Protein AF-A0A2R6GM49-F1 (afdb_monomer)

Solvent-accessible surface area (backbone atoms only — not comparable to full-atom values): 25752 Å² total; per-residue (Å²): 109,67,67,56,38,36,73,76,70,70,43,70,70,51,76,47,68,49,97,86,66,52,73,46,76,41,69,90,46,72,70,58,52,54,47,41,52,72,75,34,47,39,62,71,46,57,70,54,65,22,32,67,38,66,69,48,77,63,42,56,59,68,55,36,35,54,50,44,26,57,46,38,76,73,40,37,47,77,53,99,88,44,41,32,40,58,40,55,7,67,60,29,45,52,41,49,44,53,48,34,46,67,67,70,22,47,60,46,80,45,76,40,82,87,79,60,30,29,39,33,31,50,34,70,97,19,34,56,62,38,40,76,61,32,51,49,87,86,42,94,57,33,67,61,44,50,55,46,27,58,54,43,69,75,46,87,63,89,81,47,34,41,57,45,64,53,50,53,47,53,54,48,49,35,52,62,66,28,41,79,84,70,73,79,52,48,60,29,63,75,73,65,37,55,40,42,41,69,62,51,50,58,51,49,51,56,50,49,55,51,50,54,54,35,59,59,46,48,78,74,36,89,42,52,55,49,40,34,57,51,44,44,45,51,50,52,60,51,19,77,64,36,90,96,50,40,42,64,55,49,50,39,40,64,72,67,39,78,56,71,67,62,41,50,52,51,23,54,50,50,52,50,46,51,51,53,43,50,56,53,41,52,60,51,50,53,59,52,54,65,47,62,82,52,89,68,78,81,84,86,79,88,83,84,81,77,85,59,73,97,80,48,64,99,70,83,91,68,51,65,42,80,95,70,68,40,38,47,54,99,93,39,79,48,70,64,58,47,78,46,80,57,95,91,44,77,46,78,39,69,53,87,60,89,83,86,84,86,82,69,37,76,80,77,56,82,60,93,91,55,64,68,63,79,42,35,93,54,60,60,82,60,59,72,69,52,95,76,86,84,85,89,80,88,78,93,43,78,66,64,52,47,52,52,49,49,51,53,50,53,54,50,50,29,51,50,50,49,50,47,43,75,75,34,99,81,52,86,71,52,72,84,77,44,110

Radius of gyration: 36.48 Å; Cα contacts (8 Å, |Δi|>4): 472; chains: 1; bounding box: 83×88×102 Å

Foldseek 3Di:
DQVCCCVPVVWGWDWDADPVRDIDTDTDDPVVVVVCCVQPVLCVDDQARHAGRLCQLQDDLLSLLVVLLVQCLPQWDQDLQWTWGKTLYPRRLVRNQSSCVSLVWHWDWDQDPVVSIIITTTDLVRLVVCLVRHHDPPRPCSVVSVVNNVVSVVDQDPQLFDWLVLLVLLQVLCVLQLHDDDCVSVCCNVVRNTHHLVNSVVSLVVSVVSLVQLVVQLVVQQFLVSLCVSSNHQLQRLQVQQPPGHSVNSVCLVVVDDDPVVRNVSSVSSSVSSVVSSVVSVVSSVVSNVCSPDRDDDDPDDDDDDQDDPNRDPDPPWDQDPPNRFTADPNDTHFQWDFDDDPNDTDIDRNPDQDDDDFAFPVRFDDPVDDPCVRTPDHPVVVVPHPDDDDDGDDDDPVVVVVVVVVVVLLVVLVVLVVCVVPPPPDPRDPVNSD

Sequence (435 aa):
MDRLMASVFGVGSTDTTNEAGTVTKRWVSTKLYRWFERNFPEMMHTARDKRIPARVLGASEEEIRRFLVGAFAGDGGVESEAMSFSTASEGLSRDYADALSKIGVASRIHHDGAEDSWKVYVMGDSTERFVERVVDPADDRYDEAMAFAERSNGTPRHHDVLPTSAAREIRSLRRLLGLRLTGGFRPHLDEGYGVQVETVEEELDTLRERADELEAALRDADDLATVRDAAGWSCRQLAERLDGETTSSVSYAESGGYDAERRANLTDRAHGAVAEALEEFERRADALEARCDLRFYRVREVETIPNAGDDACKWVYDVTVEPTNTFVSQGVVLHNSISISKAGINATLKARCSLLGAANPKYGRFDQYEPIGEQIDLEPALISRFDLIFTVTDEPDEEDDANLAEHIINTNYAGELHTHRENTATSNVTQEEVD

Structure (mmCIF, N/CA/C/O backbone):
data_AF-A0A2R6GM49-F1
#
_entry.id   AF-A0A2R6GM49-F1
#
loop_
_atom_site.group_PDB
_atom_site.id
_atom_site.type_symbol
_atom_site.label_atom_id
_atom_site.label_alt_id
_atom_site.label_comp_id
_atom_site.label_asym_id
_atom_site.label_entity_id
_atom_site.label_seq_id
_atom_site.pdbx_PDB_ins_code
_atom_site.Cartn_x
_atom_site.Cartn_y
_atom_site.Cartn_z
_atom_site.occupancy
_atom_site.B_iso_or_equiv
_atom_site.auth_seq_id
_atom_site.auth_comp_id
_atom_site.auth_asym_id
_atom_site.auth_atom_id
_atom_site.pdbx_PDB_model_num
ATOM 1 N N . MET A 1 1 ? 28.676 -10.191 -21.119 1.00 78.62 1 MET A N 1
ATOM 2 C CA . MET A 1 1 ? 28.362 -9.523 -22.405 1.00 78.62 1 MET A CA 1
ATOM 3 C C . MET A 1 1 ? 28.904 -10.280 -23.626 1.00 78.62 1 MET A C 1
ATOM 5 O O . MET A 1 1 ? 28.114 -10.586 -24.509 1.00 78.62 1 MET A O 1
ATOM 9 N N . ASP A 1 2 ? 30.189 -10.664 -23.674 1.00 83.56 2 ASP A N 1
ATOM 10 C CA . ASP A 1 2 ? 30.797 -11.342 -24.846 1.00 83.56 2 ASP A CA 1
ATOM 11 C C . ASP A 1 2 ? 30.047 -12.597 -25.309 1.00 83.56 2 ASP A C 1
ATOM 13 O O . ASP A 1 2 ? 29.765 -12.754 -26.495 1.00 83.56 2 ASP A O 1
ATOM 17 N N . ARG A 1 3 ? 29.653 -13.461 -24.363 1.00 87.06 3 ARG A N 1
ATOM 18 C CA . ARG A 1 3 ? 28.866 -14.668 -24.654 1.00 87.06 3 ARG A CA 1
ATOM 19 C C . ARG A 1 3 ? 27.551 -14.346 -25.370 1.00 87.06 3 ARG A C 1
ATOM 21 O O . ARG A 1 3 ? 27.211 -15.042 -26.317 1.00 87.06 3 ARG A O 1
ATOM 28 N N . LEU A 1 4 ? 26.851 -13.295 -24.938 1.00 86.56 4 LEU A N 1
ATOM 29 C CA . LEU A 1 4 ? 25.575 -12.865 -25.516 1.00 86.56 4 LEU A CA 1
ATOM 30 C C . LEU A 1 4 ? 25.772 -12.337 -26.940 1.00 86.56 4 LEU A C 1
ATOM 32 O O . LEU A 1 4 ? 25.054 -12.732 -27.854 1.00 86.56 4 LEU A O 1
ATOM 36 N N . MET A 1 5 ? 26.786 -11.497 -27.150 1.00 89.31 5 MET A N 1
ATOM 37 C CA . MET A 1 5 ? 27.080 -10.932 -28.471 1.00 89.31 5 MET A CA 1
ATOM 38 C C . MET A 1 5 ? 27.521 -12.003 -29.474 1.00 89.31 5 MET A C 1
ATOM 40 O O . MET A 1 5 ? 27.086 -11.991 -30.628 1.00 89.31 5 MET A O 1
ATOM 44 N N . ALA A 1 6 ? 28.312 -12.979 -29.023 1.00 89.06 6 ALA A N 1
ATOM 45 C CA . ALA A 1 6 ? 28.713 -14.114 -29.841 1.00 89.06 6 ALA A CA 1
ATOM 46 C C . ALA A 1 6 ? 27.532 -15.048 -30.155 1.00 89.06 6 ALA A C 1
ATOM 48 O O . ALA A 1 6 ? 27.365 -15.437 -31.307 1.00 89.06 6 ALA A O 1
ATOM 49 N N . SER A 1 7 ? 26.690 -15.390 -29.174 1.00 91.38 7 SER A N 1
ATOM 50 C CA . SER A 1 7 ? 25.597 -16.349 -29.384 1.00 91.38 7 SER A CA 1
ATOM 51 C C . SER A 1 7 ? 24.421 -15.775 -30.172 1.00 91.38 7 SER A C 1
ATOM 53 O O . SER A 1 7 ? 23.794 -16.504 -30.932 1.00 91.38 7 SER A O 1
ATOM 55 N N . VAL A 1 8 ? 24.099 -14.491 -29.979 1.00 89.12 8 VAL A N 1
ATOM 56 C CA . VAL A 1 8 ? 22.932 -13.850 -30.611 1.00 89.12 8 VAL A CA 1
ATOM 57 C C . VAL A 1 8 ? 23.296 -13.236 -31.959 1.00 89.12 8 VAL A C 1
ATOM 59 O O . VAL A 1 8 ? 22.557 -13.389 -32.927 1.00 89.12 8 VAL A O 1
ATOM 62 N N . PHE A 1 9 ? 24.438 -12.549 -32.040 1.00 88.38 9 PHE A N 1
ATOM 63 C CA . PHE A 1 9 ? 24.815 -11.784 -33.231 1.00 88.38 9 PHE A CA 1
ATOM 64 C C . PHE A 1 9 ? 26.004 -12.376 -33.992 1.00 88.38 9 PHE A C 1
ATOM 66 O O . PHE A 1 9 ? 26.294 -11.921 -35.100 1.00 88.38 9 PHE A O 1
ATOM 73 N N . GLY A 1 10 ? 26.699 -13.372 -33.433 1.00 90.69 10 GLY A N 1
ATOM 74 C CA . GLY A 1 10 ? 27.890 -13.952 -34.057 1.00 90.69 10 GLY A CA 1
ATOM 75 C C . GLY A 1 10 ? 29.065 -12.975 -34.139 1.00 90.69 10 GLY A C 1
ATOM 76 O O . GLY A 1 10 ? 29.893 -13.106 -35.038 1.00 90.69 10 GLY A O 1
ATOM 77 N N . VAL A 1 11 ? 29.128 -11.968 -33.255 1.00 89.94 11 VAL A N 1
ATOM 78 C CA . VAL A 1 11 ? 30.155 -10.912 -33.296 1.00 89.94 11 VAL A CA 1
ATOM 79 C C . VAL A 1 11 ? 31.014 -10.949 -32.033 1.00 89.94 11 VAL A C 1
ATOM 81 O O . VAL A 1 11 ? 30.496 -10.918 -30.917 1.00 89.94 11 VAL A O 1
ATOM 84 N N . GLY A 1 12 ? 32.336 -10.978 -32.212 1.00 89.50 12 GLY A N 1
ATOM 85 C CA . GLY A 1 12 ? 33.316 -10.822 -31.132 1.00 89.50 12 GLY A CA 1
ATOM 86 C C . GLY A 1 12 ? 33.634 -9.354 -30.836 1.00 89.50 12 GLY A C 1
ATOM 87 O O . GLY A 1 12 ? 33.450 -8.490 -31.697 1.00 89.50 12 GLY A O 1
ATOM 88 N N . SER A 1 13 ? 34.102 -9.069 -29.622 1.00 91.69 13 SER A N 1
ATOM 89 C CA . SER A 1 13 ? 34.559 -7.732 -29.245 1.00 91.69 13 SER A CA 1
ATOM 90 C C . SER A 1 13 ? 36.022 -7.513 -29.633 1.00 91.69 13 SER A C 1
ATOM 92 O O . SER A 1 13 ? 36.815 -8.445 -29.751 1.00 91.69 13 SER A O 1
ATOM 94 N N . THR A 1 14 ? 36.380 -6.251 -29.837 1.00 90.25 14 THR A N 1
ATOM 95 C CA . THR A 1 14 ? 37.752 -5.759 -29.732 1.00 90.25 14 THR A CA 1
ATOM 96 C C . THR A 1 14 ? 37.840 -4.947 -28.452 1.00 90.25 14 THR A C 1
ATOM 98 O O . THR A 1 14 ? 37.096 -3.977 -28.292 1.00 90.25 14 THR A O 1
ATOM 101 N N . ASP A 1 15 ? 38.732 -5.345 -27.555 1.00 91.31 15 ASP A N 1
ATOM 102 C CA . ASP A 1 15 ? 38.849 -4.745 -26.231 1.00 91.31 15 ASP A CA 1
ATOM 103 C C . ASP A 1 15 ? 40.028 -3.765 -26.225 1.00 91.31 15 ASP A C 1
ATOM 105 O O . ASP A 1 15 ? 41.071 -4.006 -26.835 1.00 91.31 15 ASP A O 1
ATOM 109 N N . THR A 1 16 ? 39.861 -2.614 -25.583 1.00 90.38 16 THR A N 1
ATOM 110 C CA . THR A 1 16 ? 40.918 -1.609 -25.424 1.00 90.38 16 THR A CA 1
ATOM 111 C C . THR A 1 16 ? 40.883 -1.084 -24.003 1.00 90.38 16 THR A C 1
ATOM 113 O O . THR A 1 16 ? 39.845 -0.600 -23.561 1.00 90.38 16 THR A O 1
ATOM 116 N N . THR A 1 17 ? 42.005 -1.159 -23.296 1.00 92.00 17 THR A N 1
ATOM 117 C CA . THR A 1 17 ? 42.123 -0.659 -21.922 1.00 92.00 17 THR A CA 1
ATOM 118 C C . THR A 1 17 ? 42.795 0.708 -21.935 1.00 92.00 17 THR A C 1
ATOM 120 O O . THR A 1 17 ? 43.845 0.863 -22.560 1.00 92.00 17 THR A O 1
ATOM 123 N N . ASN A 1 18 ? 42.188 1.708 -21.292 1.00 90.81 18 ASN A N 1
ATOM 124 C CA . ASN A 1 18 ? 42.797 3.034 -21.151 1.00 90.81 18 ASN A CA 1
ATOM 125 C C . ASN A 1 18 ? 43.829 3.067 -20.000 1.00 90.81 18 ASN A C 1
ATOM 127 O O . ASN A 1 18 ? 43.975 2.102 -19.251 1.00 90.81 18 ASN A O 1
ATOM 131 N N . GLU A 1 19 ? 44.534 4.192 -19.837 1.00 87.12 19 GLU A N 1
ATOM 132 C CA . GLU A 1 19 ? 45.541 4.374 -18.773 1.00 87.12 19 GLU A CA 1
ATOM 133 C C . GLU A 1 19 ? 44.958 4.266 -17.352 1.00 87.12 19 GLU A C 1
ATOM 135 O O . GLU A 1 19 ? 45.671 3.898 -16.423 1.00 87.12 19 GLU A O 1
ATOM 140 N N . ALA A 1 20 ? 43.657 4.527 -17.189 1.00 84.31 20 ALA A N 1
ATOM 141 C CA . ALA A 1 20 ? 42.929 4.395 -15.927 1.00 84.31 20 ALA A CA 1
ATOM 142 C C . ALA A 1 20 ? 42.439 2.957 -15.647 1.00 84.31 20 ALA A C 1
ATOM 144 O O . ALA A 1 20 ? 41.744 2.728 -14.661 1.00 84.31 20 ALA A O 1
ATOM 145 N N . GLY A 1 21 ? 42.768 1.986 -16.507 1.00 86.50 21 GLY A N 1
ATOM 146 C CA . GLY A 1 21 ? 42.350 0.589 -16.362 1.00 86.50 21 GLY A CA 1
ATOM 147 C C . GLY A 1 21 ? 40.928 0.287 -16.850 1.00 86.50 21 GLY A C 1
ATOM 148 O O . GLY A 1 21 ? 40.493 -0.860 -16.781 1.00 86.50 21 GLY A O 1
ATOM 149 N N . THR A 1 22 ? 40.200 1.269 -17.390 1.00 86.56 22 THR A N 1
ATOM 150 C CA . THR A 1 22 ? 38.863 1.065 -17.963 1.00 86.56 22 THR A CA 1
ATOM 151 C C . THR A 1 22 ? 38.958 0.268 -19.259 1.00 86.56 22 THR A C 1
ATOM 153 O O . THR A 1 22 ? 39.599 0.701 -20.222 1.00 86.56 22 THR A O 1
ATOM 156 N N . VAL A 1 23 ? 38.269 -0.872 -19.314 1.00 89.00 23 VAL A N 1
ATOM 157 C CA . VAL A 1 23 ? 38.183 -1.714 -20.512 1.00 89.00 23 VAL A CA 1
ATOM 158 C C . VAL A 1 23 ? 36.994 -1.283 -21.366 1.00 89.00 23 VAL A C 1
ATOM 160 O O . VAL A 1 23 ? 35.838 -1.436 -20.983 1.00 89.00 23 VAL A O 1
ATOM 163 N N . THR A 1 24 ? 37.270 -0.781 -22.564 1.00 89.94 24 THR A N 1
ATOM 164 C CA . THR A 1 24 ? 36.258 -0.516 -23.589 1.00 89.94 24 THR A CA 1
ATOM 165 C C . THR A 1 24 ? 36.115 -1.735 -24.490 1.00 89.94 24 THR A C 1
ATOM 167 O O . THR A 1 24 ? 37.039 -2.064 -25.233 1.00 89.94 24 THR A O 1
ATOM 170 N N . LYS A 1 25 ? 34.944 -2.375 -24.473 1.00 90.69 25 LYS A N 1
ATOM 171 C CA . LYS A 1 25 ? 34.589 -3.446 -25.415 1.00 90.69 25 LYS A CA 1
ATOM 172 C C . LYS A 1 25 ? 33.892 -2.860 -26.641 1.00 90.69 25 LYS A C 1
ATOM 174 O O . LYS A 1 25 ? 32.899 -2.146 -26.511 1.00 90.69 25 LYS A O 1
ATOM 179 N N . ARG A 1 26 ? 34.394 -3.153 -27.845 1.00 91.38 26 ARG A N 1
ATOM 180 C CA . ARG A 1 26 ? 33.853 -2.627 -29.111 1.00 91.38 26 ARG A CA 1
ATOM 181 C C . ARG A 1 26 ? 33.461 -3.748 -30.068 1.00 91.38 26 ARG A C 1
ATOM 183 O O . ARG A 1 26 ? 34.309 -4.524 -30.490 1.00 91.38 26 ARG A O 1
ATOM 190 N N . TRP A 1 27 ? 32.204 -3.770 -30.503 1.00 91.44 27 TRP A N 1
ATOM 191 C CA . TRP A 1 27 ? 31.726 -4.656 -31.571 1.00 91.44 27 TRP A CA 1
ATOM 192 C C . TRP A 1 27 ? 31.546 -3.862 -32.864 1.00 91.44 27 TRP A C 1
ATOM 194 O O . TRP A 1 27 ? 30.630 -3.050 -32.985 1.00 91.44 27 TRP A O 1
ATOM 204 N N . VAL A 1 28 ? 32.422 -4.082 -33.845 1.00 90.56 28 VAL A N 1
ATOM 205 C CA . VAL A 1 28 ? 32.371 -3.370 -35.130 1.00 90.56 28 VAL A CA 1
ATOM 206 C C . VAL A 1 28 ? 31.520 -4.166 -36.118 1.00 90.56 28 VAL A C 1
ATOM 208 O O . VAL A 1 28 ? 31.993 -5.106 -36.750 1.00 90.56 28 VAL A O 1
ATOM 211 N N . SER A 1 29 ? 30.241 -3.807 -36.246 1.00 91.12 29 SER A N 1
ATOM 212 C CA . SER A 1 29 ? 29.321 -4.457 -37.187 1.00 91.12 29 SER A CA 1
ATOM 213 C C . SER A 1 29 ? 28.228 -3.502 -37.661 1.00 91.12 29 SER A C 1
ATOM 215 O O . SER A 1 29 ? 27.358 -3.093 -36.895 1.00 91.12 29 SER A O 1
ATOM 217 N N . THR A 1 30 ? 28.215 -3.195 -38.962 1.00 91.81 30 THR A N 1
ATOM 218 C CA . THR A 1 30 ? 27.145 -2.391 -39.581 1.00 91.81 30 THR A CA 1
ATOM 219 C C . THR A 1 30 ? 25.783 -3.077 -39.472 1.00 91.81 30 THR A C 1
ATOM 221 O O . THR A 1 30 ? 24.765 -2.403 -39.335 1.00 91.81 30 THR A O 1
ATOM 224 N N . LYS A 1 31 ? 25.748 -4.418 -39.512 1.00 91.19 31 LYS A N 1
ATOM 225 C CA . LYS A 1 31 ? 24.506 -5.189 -39.343 1.00 91.19 31 LYS A CA 1
ATOM 226 C C . LYS A 1 31 ? 23.932 -4.999 -37.941 1.00 91.19 31 LYS A C 1
ATOM 228 O O . LYS A 1 31 ? 22.736 -4.771 -37.813 1.00 91.19 31 LYS A O 1
ATOM 233 N N . LEU A 1 32 ? 24.790 -5.049 -36.921 1.00 90.88 32 LEU A N 1
ATOM 234 C CA . LEU A 1 32 ? 24.403 -4.833 -35.529 1.00 90.88 32 LEU A CA 1
ATOM 235 C C . LEU A 1 32 ? 23.896 -3.404 -35.305 1.00 90.88 32 LEU A C 1
ATOM 237 O O . LEU A 1 32 ? 22.825 -3.223 -34.739 1.00 90.88 32 LEU A O 1
ATOM 241 N N . TYR A 1 33 ? 24.622 -2.403 -35.811 1.00 92.00 33 TYR A N 1
ATOM 242 C CA . TYR A 1 33 ? 2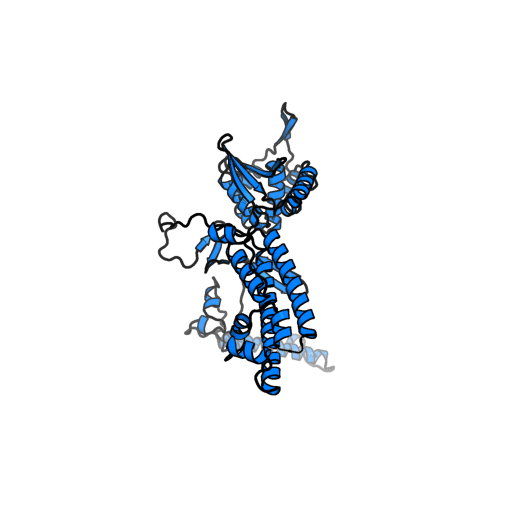4.219 -0.998 -35.707 1.00 92.00 33 TYR A CA 1
ATOM 243 C C . TYR A 1 33 ? 22.832 -0.751 -36.320 1.00 92.00 33 TYR A C 1
ATOM 245 O O . TYR A 1 33 ? 21.942 -0.246 -35.643 1.00 92.00 33 TYR A O 1
ATOM 253 N N . ARG A 1 34 ? 22.615 -1.189 -37.570 1.00 92.75 34 ARG A N 1
ATOM 254 C CA . ARG A 1 34 ? 21.316 -1.049 -38.256 1.00 92.75 34 ARG A CA 1
ATOM 255 C C . ARG A 1 34 ? 20.199 -1.820 -37.562 1.00 92.75 34 ARG A C 1
ATOM 257 O O . ARG A 1 34 ? 19.037 -1.436 -37.647 1.00 92.75 34 ARG A O 1
ATOM 264 N N . TRP A 1 35 ? 20.531 -2.931 -36.908 1.00 93.00 35 TRP A N 1
ATOM 265 C CA . TRP A 1 35 ? 19.560 -3.679 -36.125 1.00 93.00 35 TRP A CA 1
ATOM 266 C C . TRP A 1 35 ? 19.110 -2.877 -34.899 1.00 93.00 35 TRP A C 1
ATOM 268 O O . TRP A 1 35 ? 17.907 -2.768 -34.684 1.00 93.00 35 TRP A O 1
ATOM 278 N N . PHE A 1 36 ? 20.027 -2.258 -34.150 1.00 92.06 36 PHE A N 1
ATOM 279 C CA . PHE A 1 36 ? 19.656 -1.379 -33.035 1.00 92.06 36 PHE A CA 1
ATOM 280 C C . PHE A 1 36 ? 18.889 -0.143 -33.503 1.00 92.06 36 PHE A C 1
ATOM 282 O O . PHE A 1 36 ? 17.834 0.141 -32.958 1.00 92.06 36 PHE A O 1
ATOM 289 N N . GLU A 1 37 ? 19.346 0.529 -34.559 1.00 92.88 37 GLU A N 1
ATOM 290 C CA . GLU A 1 37 ? 18.661 1.696 -35.132 1.00 92.88 37 GLU A CA 1
ATOM 291 C C . GLU A 1 37 ? 17.215 1.381 -35.546 1.00 92.88 37 GLU A C 1
ATOM 293 O O . GLU A 1 37 ? 16.309 2.176 -35.314 1.00 92.88 37 GLU A O 1
ATOM 298 N N . ARG A 1 38 ? 16.970 0.192 -36.109 1.00 92.81 38 ARG A N 1
ATOM 299 C CA . ARG A 1 38 ? 15.626 -0.225 -36.527 1.00 92.81 38 ARG A CA 1
ATOM 300 C C . ARG A 1 38 ? 14.731 -0.672 -35.368 1.00 92.81 38 ARG A C 1
ATOM 302 O O . ARG A 1 38 ? 13.518 -0.497 -35.454 1.00 92.81 38 ARG A O 1
ATOM 309 N N . ASN A 1 39 ? 15.288 -1.332 -34.353 1.00 90.81 39 ASN A N 1
ATOM 310 C CA . ASN A 1 39 ? 14.494 -1.976 -33.298 1.00 90.81 39 ASN A CA 1
ATOM 311 C C . ASN A 1 39 ? 14.388 -1.140 -32.016 1.00 90.81 39 ASN A C 1
ATOM 313 O O . ASN A 1 39 ? 13.383 -1.253 -31.317 1.00 90.81 39 ASN A O 1
ATOM 317 N N . PHE A 1 40 ? 15.406 -0.332 -31.723 1.00 93.00 40 PHE A N 1
ATOM 318 C CA . PHE A 1 40 ? 15.558 0.471 -30.507 1.00 93.00 40 PHE A CA 1
ATOM 319 C C . PHE A 1 40 ? 16.165 1.857 -30.818 1.00 93.00 40 PHE A C 1
ATOM 321 O O . PHE A 1 40 ? 17.209 2.210 -30.251 1.00 93.00 40 PHE A O 1
ATOM 328 N N . PRO A 1 41 ? 15.568 2.640 -31.741 1.00 91.75 41 PRO A N 1
ATOM 329 C CA . PRO A 1 41 ? 16.073 3.964 -32.116 1.00 91.75 41 PRO A CA 1
ATOM 330 C C . PRO A 1 41 ? 16.243 4.902 -30.911 1.00 91.75 41 PRO A C 1
ATOM 332 O O . PRO A 1 41 ? 17.180 5.694 -30.883 1.00 91.75 41 PRO A O 1
ATOM 335 N N . GLU A 1 42 ? 15.411 4.750 -29.880 1.00 91.56 42 GLU A N 1
ATOM 336 C CA . GLU A 1 42 ? 15.419 5.537 -28.643 1.00 91.56 42 GLU A CA 1
ATOM 337 C C . GLU A 1 42 ? 16.761 5.495 -27.889 1.00 91.56 42 GLU A C 1
ATOM 339 O O . GLU A 1 42 ? 17.142 6.449 -27.209 1.00 91.56 42 GLU A O 1
ATOM 344 N N . MET A 1 43 ? 17.512 4.400 -28.038 1.00 88.81 43 MET A N 1
ATOM 345 C CA . MET A 1 43 ? 18.824 4.212 -27.408 1.00 88.81 43 MET A CA 1
ATOM 346 C C . MET A 1 43 ? 19.982 4.726 -28.275 1.00 88.81 43 MET A C 1
ATOM 348 O O . MET A 1 43 ? 21.116 4.813 -27.798 1.00 88.81 43 MET A O 1
ATOM 352 N N . MET A 1 44 ? 19.711 5.057 -29.541 1.00 90.81 44 MET A N 1
ATOM 353 C CA . MET A 1 44 ? 20.711 5.450 -30.541 1.00 90.81 44 MET A CA 1
ATOM 354 C C . MET A 1 44 ? 20.923 6.969 -30.623 1.00 90.81 44 MET A C 1
ATOM 356 O O . MET A 1 44 ? 21.684 7.439 -31.471 1.00 90.81 44 MET A O 1
ATOM 360 N N . HIS A 1 45 ? 20.287 7.737 -29.737 1.00 88.75 45 HIS A N 1
ATOM 361 C CA . HIS A 1 45 ? 20.476 9.180 -29.617 1.00 88.75 45 HIS A CA 1
ATOM 362 C C . HIS A 1 45 ? 21.696 9.563 -28.758 1.00 88.75 45 HIS A C 1
ATOM 364 O O . HIS A 1 45 ? 22.386 8.720 -28.173 1.00 88.75 45 HIS A O 1
ATOM 370 N N . THR A 1 46 ? 21.977 10.869 -28.684 1.00 91.69 46 THR A N 1
ATOM 371 C CA . THR A 1 46 ? 23.017 11.405 -27.796 1.00 91.69 46 THR A CA 1
ATOM 372 C C . THR A 1 46 ? 22.678 11.123 -26.332 1.00 91.69 46 THR A C 1
ATOM 374 O O . THR A 1 46 ? 21.523 10.889 -25.990 1.00 91.69 46 THR A O 1
ATOM 377 N N . ALA A 1 47 ? 23.670 11.176 -25.437 1.00 89.75 47 ALA A N 1
ATOM 378 C CA . ALA A 1 47 ? 23.473 10.870 -24.017 1.00 89.75 47 ALA A CA 1
ATOM 379 C C . ALA A 1 47 ? 22.341 11.672 -23.341 1.00 89.75 47 ALA A C 1
ATOM 381 O O . ALA A 1 47 ? 21.763 11.177 -22.382 1.00 89.75 47 ALA A O 1
ATOM 382 N N . ARG A 1 48 ? 22.018 12.870 -23.846 1.00 93.94 48 ARG A N 1
ATOM 383 C CA . ARG A 1 48 ? 20.973 13.757 -23.306 1.00 93.94 48 ARG A CA 1
ATOM 384 C C . ARG A 1 48 ? 19.568 13.422 -23.811 1.00 93.94 48 ARG A C 1
ATOM 386 O O . ARG A 1 48 ? 18.591 13.703 -23.125 1.00 93.94 48 ARG A O 1
ATOM 393 N N . ASP A 1 49 ? 19.475 12.741 -24.947 1.00 92.38 49 ASP A N 1
ATOM 394 C CA . ASP A 1 49 ? 18.210 12.436 -25.625 1.00 92.38 49 ASP A CA 1
ATOM 395 C C . ASP A 1 49 ? 17.856 10.940 -25.583 1.00 92.38 49 ASP A C 1
ATOM 397 O O . ASP A 1 49 ? 16.838 10.527 -26.137 1.00 92.38 49 ASP A O 1
ATOM 401 N N . LYS A 1 50 ? 18.700 10.105 -24.959 1.00 93.81 50 LYS A N 1
ATOM 402 C CA . LYS A 1 50 ? 18.436 8.670 -24.786 1.00 93.81 50 LYS A CA 1
ATOM 403 C C . LYS A 1 50 ? 17.132 8.441 -24.026 1.00 93.81 50 LYS A C 1
ATOM 405 O O . LYS A 1 50 ? 16.828 9.158 -23.080 1.00 93.81 50 LYS A O 1
ATOM 410 N N . ARG A 1 51 ? 16.398 7.398 -24.405 1.00 93.12 51 ARG A N 1
ATOM 411 C CA . ARG A 1 51 ? 15.162 6.952 -23.744 1.00 93.12 51 ARG A CA 1
ATOM 412 C C . ARG A 1 51 ? 15.145 5.431 -23.636 1.00 93.12 51 ARG A C 1
ATOM 414 O O . ARG A 1 51 ? 15.760 4.755 -24.463 1.00 93.12 51 ARG A O 1
ATOM 421 N N . ILE A 1 52 ? 14.429 4.882 -22.654 1.00 92.62 52 ILE A N 1
ATOM 422 C CA . ILE A 1 52 ? 14.148 3.438 -22.649 1.00 92.62 52 ILE A CA 1
ATOM 423 C C . ILE A 1 52 ? 13.234 3.149 -23.845 1.00 92.62 52 ILE A C 1
ATOM 425 O O . ILE A 1 52 ? 12.231 3.846 -24.016 1.00 92.62 52 ILE A O 1
ATOM 429 N N . PRO A 1 53 ? 13.514 2.119 -24.665 1.00 91.75 53 PRO A N 1
ATOM 430 C CA . PRO A 1 53 ? 12.649 1.805 -25.791 1.00 91.75 53 PRO A CA 1
ATOM 431 C C . PRO A 1 53 ? 11.208 1.539 -25.353 1.00 91.75 53 PRO A C 1
ATOM 433 O O . PRO A 1 53 ? 10.968 0.760 -24.423 1.00 91.75 53 PRO A O 1
ATOM 436 N N . ALA A 1 54 ? 10.228 2.104 -26.065 1.00 84.81 54 ALA A N 1
ATOM 437 C CA . ALA A 1 54 ? 8.814 1.988 -25.686 1.00 84.81 54 ALA A CA 1
ATOM 438 C C . ALA A 1 54 ? 8.347 0.521 -25.618 1.00 84.81 54 ALA A C 1
ATOM 440 O O . ALA A 1 54 ? 7.519 0.143 -24.786 1.00 84.81 54 ALA A O 1
ATOM 441 N N . ARG A 1 55 ? 8.944 -0.341 -26.452 1.00 83.38 55 ARG A N 1
ATOM 442 C CA . ARG A 1 55 ? 8.709 -1.792 -26.444 1.00 83.38 55 ARG A CA 1
ATOM 443 C C . ARG A 1 55 ? 9.112 -2.446 -25.124 1.00 83.38 55 ARG A C 1
ATOM 445 O O . ARG A 1 55 ? 8.394 -3.335 -24.686 1.00 83.38 55 ARG A O 1
ATOM 452 N N . VAL A 1 56 ? 10.198 -1.990 -24.490 1.00 87.44 56 VAL A N 1
ATOM 453 C CA . VAL A 1 56 ? 10.649 -2.467 -23.171 1.00 87.44 56 VAL A CA 1
ATOM 454 C C . VAL A 1 56 ? 9.705 -1.964 -22.085 1.00 87.44 56 VAL A C 1
ATOM 456 O O . VAL A 1 56 ? 9.207 -2.762 -21.302 1.00 87.44 56 VAL A O 1
ATOM 459 N N . LEU A 1 57 ? 9.356 -0.673 -22.082 1.00 83.19 57 LEU A N 1
ATOM 460 C CA . LEU A 1 57 ? 8.387 -0.130 -21.117 1.00 83.19 57 LEU A CA 1
ATOM 461 C C . LEU A 1 57 ? 7.002 -0.788 -21.240 1.00 83.19 57 LEU A C 1
ATOM 463 O O . LEU A 1 57 ? 6.261 -0.888 -20.259 1.00 83.19 57 LEU A O 1
ATOM 467 N N . GLY A 1 58 ? 6.632 -1.237 -22.437 1.00 78.00 58 GLY A N 1
ATOM 468 C CA . GLY A 1 58 ? 5.416 -2.001 -22.687 1.00 78.00 58 GLY A CA 1
ATOM 469 C C . GLY A 1 58 ? 5.518 -3.497 -22.360 1.00 78.00 58 GLY A C 1
ATOM 470 O O . GLY A 1 58 ? 4.477 -4.156 -22.300 1.00 78.00 58 GLY A O 1
ATOM 471 N N . ALA A 1 59 ? 6.720 -4.035 -22.164 1.00 82.31 59 ALA A N 1
ATOM 472 C CA . ALA A 1 59 ? 7.000 -5.463 -22.027 1.00 82.31 59 ALA A CA 1
ATOM 473 C C . ALA A 1 59 ? 6.516 -6.044 -20.687 1.00 82.31 59 ALA A C 1
ATOM 475 O O . ALA A 1 59 ? 5.950 -5.331 -19.856 1.00 82.31 59 ALA A O 1
ATOM 476 N N . SER A 1 60 ? 6.670 -7.351 -20.480 1.00 85.06 60 SER A N 1
ATOM 477 C CA . SER A 1 60 ? 6.372 -7.990 -19.191 1.00 85.06 60 SER A CA 1
ATOM 478 C C . SER A 1 60 ? 7.251 -7.438 -18.060 1.00 85.06 60 SER A C 1
ATOM 480 O O . SER A 1 60 ? 8.311 -6.860 -18.300 1.00 85.06 60 SER A O 1
ATOM 482 N N . GLU A 1 61 ? 6.813 -7.631 -16.815 1.00 86.62 61 GLU A N 1
ATOM 483 C CA . GLU A 1 61 ? 7.578 -7.230 -15.627 1.00 86.62 61 GLU A CA 1
ATOM 484 C C . GLU A 1 61 ? 8.997 -7.823 -15.635 1.00 86.62 61 GLU A C 1
ATOM 486 O O . GLU A 1 61 ? 9.963 -7.117 -15.367 1.00 86.62 61 GLU A O 1
ATOM 491 N N . GLU A 1 62 ? 9.141 -9.084 -16.050 1.00 92.38 62 GLU A N 1
ATOM 492 C CA . GLU A 1 62 ? 10.438 -9.765 -16.140 1.00 92.38 62 GLU A CA 1
ATOM 493 C C . GLU A 1 62 ? 11.363 -9.155 -17.206 1.00 92.38 62 GLU A C 1
ATOM 495 O O . GLU A 1 62 ? 12.576 -9.075 -17.011 1.00 92.38 62 GLU A O 1
ATOM 500 N N . GLU A 1 63 ? 10.822 -8.705 -18.339 1.00 91.81 63 GLU A N 1
ATOM 501 C CA . GLU A 1 63 ? 11.615 -8.047 -19.385 1.00 91.81 63 GLU A CA 1
ATOM 502 C C . GLU A 1 63 ? 12.095 -6.663 -18.937 1.00 91.81 63 GLU A C 1
ATOM 504 O O . GLU A 1 63 ? 13.259 -6.320 -19.154 1.00 91.81 63 GLU A O 1
ATOM 509 N N . ILE A 1 64 ? 11.233 -5.902 -18.255 1.00 92.06 64 ILE A N 1
ATOM 510 C CA . ILE A 1 64 ? 11.598 -4.621 -17.635 1.00 92.06 64 ILE A CA 1
ATOM 511 C C . ILE A 1 64 ? 12.667 -4.848 -16.565 1.00 92.06 64 ILE A C 1
ATOM 513 O O . ILE A 1 64 ? 13.687 -4.161 -16.558 1.00 92.06 64 ILE A O 1
ATOM 517 N N . ARG A 1 65 ? 12.479 -5.853 -15.703 1.00 96.50 65 ARG A N 1
ATOM 518 C CA . ARG A 1 65 ? 13.439 -6.223 -14.663 1.00 96.50 65 ARG A CA 1
ATOM 519 C C . ARG A 1 65 ? 14.809 -6.543 -15.258 1.00 96.50 65 ARG A C 1
ATOM 521 O O . ARG A 1 65 ? 15.802 -5.967 -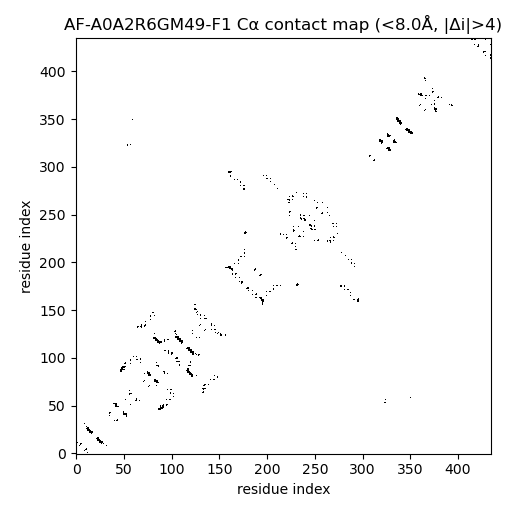14.833 1.00 96.50 65 ARG A O 1
ATOM 528 N N . ARG A 1 66 ? 14.884 -7.402 -16.280 1.00 95.44 66 ARG A N 1
ATOM 529 C CA . ARG A 1 66 ? 16.159 -7.744 -16.943 1.00 95.44 66 ARG A CA 1
ATOM 530 C C . ARG A 1 66 ? 16.817 -6.550 -17.625 1.00 95.44 66 ARG A C 1
ATOM 532 O O . ARG A 1 66 ? 18.043 -6.464 -17.629 1.00 95.44 66 ARG A O 1
ATOM 539 N N . PHE A 1 67 ? 16.027 -5.637 -18.191 1.00 95.56 67 PHE A N 1
ATOM 540 C CA . PHE A 1 67 ? 16.556 -4.377 -18.705 1.00 95.56 67 PHE A CA 1
ATOM 541 C C . PHE A 1 67 ? 17.194 -3.555 -17.580 1.00 95.56 67 PHE A C 1
ATOM 543 O O . PHE A 1 67 ? 18.329 -3.111 -17.730 1.00 95.56 67 PHE A O 1
ATOM 550 N N . LEU A 1 68 ? 16.506 -3.411 -16.442 1.00 97.31 68 LEU A N 1
ATOM 551 C CA . LEU A 1 68 ? 17.013 -2.685 -15.278 1.00 97.31 68 LEU A CA 1
ATOM 552 C C . LEU A 1 68 ? 18.273 -3.327 -14.687 1.00 97.31 68 LEU A C 1
ATOM 554 O O . LEU A 1 68 ? 19.176 -2.588 -14.319 1.00 97.31 68 LEU A O 1
ATOM 558 N N . VAL A 1 69 ? 18.382 -4.661 -14.661 1.00 97.00 69 VAL A N 1
ATOM 559 C CA . VAL A 1 69 ? 19.613 -5.367 -14.245 1.00 97.00 69 VAL A CA 1
ATOM 560 C C . VAL A 1 69 ? 20.796 -4.941 -15.119 1.00 97.00 69 VAL A C 1
ATOM 562 O O . VAL A 1 69 ? 21.840 -4.532 -14.618 1.00 97.00 69 VAL A O 1
ATOM 565 N N . GLY A 1 70 ? 20.623 -4.980 -16.445 1.00 94.50 70 GLY A N 1
ATOM 566 C CA . GLY A 1 70 ? 21.665 -4.555 -17.381 1.00 94.50 70 GLY A CA 1
ATOM 567 C C . GLY A 1 70 ? 21.983 -3.060 -17.286 1.00 94.50 70 GLY A C 1
ATOM 568 O O . GLY A 1 70 ? 23.147 -2.674 -17.378 1.00 94.50 70 GLY A O 1
ATOM 569 N N . ALA A 1 71 ? 20.963 -2.227 -17.079 1.00 95.19 71 ALA A N 1
ATOM 570 C CA . ALA A 1 71 ? 21.123 -0.793 -16.888 1.00 95.19 71 ALA A CA 1
ATOM 571 C C . ALA A 1 71 ? 21.862 -0.469 -15.583 1.00 95.19 71 ALA A C 1
ATOM 573 O O . ALA A 1 71 ? 22.742 0.382 -15.584 1.00 95.19 71 ALA A O 1
ATOM 574 N N . PHE A 1 72 ? 21.567 -1.171 -14.487 1.00 96.38 72 PHE A N 1
ATOM 575 C CA . PHE A 1 72 ? 22.230 -0.961 -13.202 1.00 96.38 72 PHE A CA 1
ATOM 576 C C . PHE A 1 72 ? 23.691 -1.415 -13.247 1.00 96.38 72 PHE A C 1
ATOM 578 O O . PHE A 1 72 ? 24.574 -0.711 -12.757 1.00 96.38 72 PHE A O 1
ATOM 585 N N . ALA A 1 73 ? 23.974 -2.531 -13.924 1.00 92.62 73 ALA A N 1
ATOM 586 C CA . ALA A 1 73 ? 25.341 -2.987 -14.167 1.00 92.62 73 ALA A CA 1
ATOM 587 C C . ALA A 1 73 ? 26.203 -1.937 -14.903 1.00 92.62 73 ALA A C 1
ATOM 589 O O . ALA A 1 73 ? 27.409 -1.873 -14.686 1.00 92.62 73 ALA A O 1
ATOM 590 N N . GLY A 1 74 ? 25.597 -1.110 -15.767 1.00 89.75 74 GLY A N 1
ATOM 591 C CA . GLY A 1 74 ? 26.291 -0.042 -16.495 1.00 89.75 74 GLY A CA 1
ATOM 592 C C . GLY A 1 74 ? 26.308 1.311 -15.776 1.00 89.75 74 GLY A C 1
ATOM 593 O O . GLY A 1 74 ? 27.374 1.874 -15.554 1.00 89.75 74 GLY A O 1
ATOM 594 N N . ASP A 1 75 ? 25.126 1.813 -15.417 1.00 90.25 75 ASP A N 1
ATOM 595 C CA . ASP A 1 75 ? 24.880 3.198 -14.981 1.00 90.25 75 ASP A CA 1
ATOM 596 C C . ASP A 1 75 ? 24.426 3.300 -13.508 1.00 90.25 75 ASP A C 1
ATOM 598 O O . ASP A 1 75 ? 24.100 4.385 -13.013 1.00 90.25 75 ASP A O 1
ATOM 602 N N . GLY A 1 76 ? 24.341 2.165 -12.809 1.00 93.38 76 GLY A N 1
ATOM 603 C CA . GLY A 1 76 ? 23.964 2.099 -11.402 1.00 93.38 76 GLY A CA 1
ATOM 604 C C . GLY A 1 76 ? 25.064 2.598 -10.467 1.00 93.38 76 GLY A C 1
ATOM 605 O O . GLY A 1 76 ? 26.241 2.635 -10.821 1.00 93.38 76 GLY A O 1
ATOM 606 N N . GLY A 1 77 ? 24.690 2.939 -9.242 1.00 94.62 77 GLY A N 1
ATOM 607 C CA . GLY A 1 77 ? 25.612 3.300 -8.175 1.00 94.62 77 GLY A CA 1
ATOM 608 C C . GLY A 1 77 ? 25.068 2.879 -6.818 1.00 94.62 77 GLY A C 1
ATOM 609 O O . GLY A 1 77 ? 23.868 3.005 -6.562 1.00 94.62 77 GLY A O 1
ATOM 610 N N . VAL A 1 78 ? 25.967 2.395 -5.963 1.00 94.00 78 VAL A N 1
ATOM 611 C CA . VAL A 1 78 ? 25.726 2.155 -4.538 1.00 94.00 78 VAL A CA 1
ATOM 612 C C . VAL A 1 78 ? 26.624 3.124 -3.776 1.00 94.00 78 VAL A C 1
ATOM 614 O O . VAL A 1 78 ? 27.845 3.051 -3.848 1.00 94.00 78 VAL A O 1
ATOM 617 N N . GLU A 1 79 ? 26.009 4.095 -3.117 1.00 88.88 79 GLU A N 1
ATOM 618 C CA . GLU A 1 79 ? 26.654 5.085 -2.258 1.00 88.88 79 GLU A CA 1
ATOM 619 C C . GLU A 1 79 ? 26.351 4.740 -0.790 1.00 88.88 79 GLU A C 1
ATOM 621 O O . GLU A 1 79 ? 25.466 3.937 -0.491 1.00 88.88 79 GLU A O 1
ATOM 626 N N . SER A 1 80 ? 27.049 5.369 0.161 1.00 84.56 80 SER A N 1
ATOM 627 C CA . SER A 1 80 ? 26.852 5.092 1.594 1.00 84.56 80 SER A CA 1
ATOM 628 C C . SER A 1 80 ? 25.411 5.309 2.068 1.00 84.56 80 SER A C 1
ATOM 630 O O . SER A 1 80 ? 24.960 4.622 2.986 1.00 84.56 80 SER A O 1
ATOM 632 N N . GLU A 1 81 ? 24.708 6.255 1.439 1.00 84.44 81 GLU A N 1
ATOM 633 C CA . GLU A 1 81 ? 23.362 6.697 1.815 1.00 84.44 81 GLU A CA 1
ATOM 634 C C . GLU A 1 81 ? 22.302 6.447 0.731 1.00 84.44 81 GLU A C 1
ATOM 636 O O . GLU A 1 81 ? 21.133 6.766 0.948 1.00 84.44 81 GLU A O 1
ATOM 641 N N . ALA A 1 82 ? 22.664 5.886 -0.430 1.00 90.06 82 ALA A N 1
ATOM 642 C CA . ALA A 1 82 ? 21.698 5.696 -1.506 1.00 90.06 82 ALA A CA 1
ATOM 643 C C . ALA A 1 82 ? 22.106 4.657 -2.556 1.00 90.06 82 ALA A C 1
ATOM 645 O O . ALA A 1 82 ? 23.276 4.508 -2.890 1.00 90.06 82 ALA A O 1
ATOM 646 N N . MET A 1 83 ? 21.107 4.036 -3.181 1.00 95.12 83 MET A N 1
ATOM 647 C CA . MET A 1 83 ? 21.258 3.347 -4.465 1.00 95.12 83 MET A CA 1
ATOM 648 C C . MET A 1 83 ? 20.591 4.176 -5.560 1.00 95.12 83 MET A C 1
ATOM 650 O O . MET A 1 83 ? 19.501 4.718 -5.345 1.00 95.12 83 MET A O 1
ATOM 654 N N . SER A 1 84 ? 21.226 4.308 -6.724 1.00 96.38 84 SER A N 1
ATOM 655 C CA . SER A 1 84 ? 20.672 5.126 -7.806 1.00 96.38 84 SER A CA 1
ATOM 656 C C . SER A 1 84 ? 21.102 4.700 -9.205 1.00 96.38 84 SER A C 1
ATOM 658 O O . SER A 1 84 ? 22.082 3.980 -9.372 1.00 96.38 84 SER A O 1
ATOM 660 N N . PHE A 1 85 ? 20.371 5.184 -10.209 1.00 96.81 85 PHE A N 1
ATOM 661 C CA . PHE A 1 85 ? 20.837 5.272 -11.596 1.00 96.81 85 PHE A CA 1
ATOM 662 C C . PHE A 1 85 ? 21.286 6.702 -11.885 1.00 96.81 85 PHE A C 1
ATOM 664 O O . PHE A 1 85 ? 20.627 7.642 -11.434 1.00 96.81 85 PHE A O 1
ATOM 671 N N . SER A 1 86 ? 22.348 6.873 -12.672 1.00 95.12 86 SER A N 1
ATOM 672 C CA . SER A 1 86 ? 22.825 8.190 -13.117 1.00 95.12 86 SER A CA 1
ATOM 673 C C . SER A 1 86 ? 22.715 8.338 -14.636 1.00 95.12 86 SER A C 1
ATOM 675 O O . SER A 1 86 ? 23.057 7.427 -15.382 1.00 95.12 86 SER A O 1
ATOM 677 N N . THR A 1 87 ? 22.239 9.485 -15.123 1.00 95.69 87 THR A N 1
ATOM 678 C CA . THR A 1 87 ? 22.114 9.751 -16.566 1.00 95.69 87 THR A CA 1
ATOM 679 C C . THR A 1 87 ? 22.160 11.244 -16.892 1.00 95.69 87 THR A C 1
ATOM 681 O O . THR A 1 87 ? 21.732 12.071 -16.101 1.00 95.69 87 THR A O 1
ATOM 684 N N . ALA A 1 88 ? 22.635 11.613 -18.083 1.00 95.31 88 ALA A N 1
ATOM 685 C CA . ALA A 1 88 ? 22.565 12.993 -18.583 1.00 95.31 88 ALA A CA 1
ATOM 686 C C . ALA A 1 88 ? 21.207 13.336 -19.229 1.00 95.31 88 ALA A C 1
ATOM 688 O O . ALA A 1 88 ? 20.967 14.490 -19.584 1.00 95.31 88 ALA A O 1
ATOM 689 N N . SER A 1 89 ? 20.333 12.345 -19.429 1.00 95.62 89 SER A N 1
ATOM 690 C CA . SER A 1 89 ? 19.025 12.542 -20.053 1.00 95.62 89 SER A CA 1
ATOM 691 C C . SER A 1 89 ? 17.917 12.641 -19.015 1.00 95.62 89 SER A C 1
ATOM 693 O O . SER A 1 89 ? 17.643 11.685 -18.287 1.00 95.62 89 SER A O 1
ATOM 695 N N . GLU A 1 90 ? 17.208 13.769 -19.022 1.00 94.31 90 GLU A N 1
ATOM 696 C CA . GLU A 1 90 ? 15.983 13.935 -18.241 1.00 94.31 90 GLU A CA 1
ATOM 697 C C . GLU A 1 90 ? 14.944 12.869 -18.622 1.00 94.31 90 GLU A C 1
ATOM 699 O O . GLU A 1 90 ? 14.343 12.231 -17.757 1.00 94.31 90 GLU A O 1
ATOM 704 N N . GLY A 1 91 ? 14.767 12.625 -19.923 1.00 91.50 91 GLY A N 1
ATOM 705 C CA . GLY A 1 91 ? 13.822 11.631 -20.423 1.00 91.50 91 GLY A CA 1
ATOM 706 C C . GLY A 1 91 ? 14.139 10.218 -19.931 1.00 91.50 91 GLY A C 1
ATOM 707 O O . GLY A 1 91 ? 13.249 9.548 -19.414 1.00 91.50 91 GLY A O 1
ATOM 708 N N . LEU A 1 92 ? 15.406 9.793 -20.002 1.00 94.88 92 LEU A N 1
ATOM 709 C CA . LEU A 1 92 ? 15.823 8.487 -19.478 1.00 94.88 92 LEU A CA 1
ATOM 710 C C . LEU A 1 92 ? 15.616 8.379 -17.961 1.00 94.88 92 LEU A C 1
ATOM 712 O O . LEU A 1 92 ? 15.247 7.317 -17.471 1.00 94.88 92 LEU A O 1
ATOM 716 N N . SER A 1 93 ? 15.819 9.466 -17.210 1.00 95.50 93 SER A N 1
ATOM 717 C CA . SER A 1 93 ? 15.589 9.461 -15.758 1.00 95.50 93 SER A CA 1
ATOM 718 C C . SER A 1 93 ? 14.114 9.227 -15.399 1.00 95.50 93 SER A C 1
ATOM 720 O O . SER A 1 93 ? 13.816 8.480 -14.465 1.00 95.50 93 SER A O 1
ATOM 722 N N . ARG A 1 94 ? 13.190 9.802 -16.182 1.00 92.38 94 ARG A N 1
ATOM 723 C CA . ARG A 1 94 ? 11.745 9.561 -16.057 1.00 92.38 94 ARG A CA 1
ATOM 724 C C . ARG A 1 94 ? 11.400 8.124 -16.436 1.00 92.38 94 ARG A C 1
ATOM 726 O O . ARG A 1 94 ? 10.709 7.450 -15.680 1.00 92.38 94 ARG A O 1
ATOM 733 N N . ASP A 1 95 ? 11.966 7.622 -17.531 1.00 94.56 95 ASP A N 1
ATOM 734 C CA . ASP A 1 95 ? 11.728 6.246 -17.968 1.00 94.56 95 ASP A CA 1
ATOM 735 C C . ASP A 1 95 ? 12.244 5.211 -16.949 1.00 94.56 95 ASP A C 1
ATOM 737 O O . ASP A 1 95 ? 11.593 4.189 -16.729 1.00 94.56 95 ASP A O 1
ATOM 741 N N . TYR A 1 96 ? 13.389 5.460 -16.297 1.00 96.12 96 TYR A N 1
ATOM 742 C CA . TYR A 1 96 ? 13.875 4.613 -15.202 1.00 96.12 96 TYR A CA 1
ATOM 743 C C . TYR A 1 96 ? 12.898 4.603 -14.028 1.00 96.12 96 TYR A C 1
ATOM 745 O O . TYR A 1 96 ? 12.596 3.529 -13.510 1.00 96.12 96 TYR A O 1
ATOM 753 N N . ALA A 1 97 ? 12.375 5.764 -13.627 1.00 92.38 97 ALA A N 1
ATOM 754 C CA . ALA A 1 97 ? 11.385 5.839 -12.556 1.00 92.38 97 ALA A CA 1
ATOM 755 C C . ALA A 1 97 ? 10.099 5.064 -12.901 1.00 92.38 97 ALA A C 1
ATOM 757 O O . ALA A 1 97 ? 9.572 4.330 -12.060 1.00 92.38 97 ALA A O 1
ATOM 758 N N . ASP A 1 98 ? 9.636 5.149 -14.150 1.00 89.12 98 ASP A N 1
ATOM 759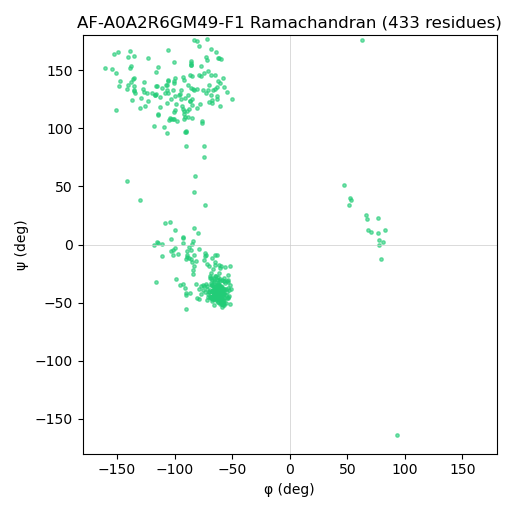 C CA . ASP A 1 98 ? 8.481 4.389 -14.639 1.00 89.12 98 ASP A CA 1
ATOM 760 C C . ASP A 1 98 ? 8.755 2.877 -14.659 1.00 89.12 98 ASP A C 1
ATOM 762 O O . ASP A 1 98 ? 7.915 2.074 -14.246 1.00 89.12 98 ASP A O 1
ATOM 766 N N . ALA A 1 99 ? 9.936 2.470 -15.130 1.00 91.31 99 ALA A N 1
ATOM 767 C CA . ALA A 1 99 ? 10.358 1.074 -15.173 1.00 91.31 99 ALA A CA 1
ATOM 768 C C . ALA A 1 99 ? 10.478 0.468 -13.765 1.00 91.31 99 ALA A C 1
ATOM 770 O O . ALA A 1 99 ? 9.993 -0.641 -13.538 1.00 91.31 99 ALA A O 1
ATOM 771 N N . LEU A 1 100 ? 11.069 1.203 -12.817 1.00 93.81 100 LEU A N 1
ATOM 772 C CA . LEU A 1 100 ? 11.168 0.800 -11.412 1.00 93.81 100 LEU A CA 1
ATOM 773 C C . LEU A 1 100 ? 9.777 0.655 -10.791 1.00 93.81 100 LEU A C 1
ATOM 775 O O . LEU A 1 100 ? 9.472 -0.383 -10.202 1.00 93.81 100 LEU A O 1
ATOM 779 N N . SER A 1 101 ? 8.892 1.627 -11.020 1.00 88.50 101 SER A N 1
ATOM 780 C CA . SER A 1 101 ? 7.518 1.590 -10.504 1.00 88.50 101 SER A CA 1
ATOM 781 C C . SER A 1 101 ? 6.748 0.364 -11.008 1.00 88.50 101 SER A C 1
ATOM 783 O O . SER A 1 101 ? 6.022 -0.272 -10.245 1.00 88.50 101 SER A O 1
ATOM 785 N N . LYS A 1 102 ? 6.956 -0.035 -12.271 1.00 84.12 102 LYS A N 1
ATOM 786 C CA . LYS A 1 102 ? 6.341 -1.236 -12.869 1.00 84.12 102 LYS A CA 1
ATOM 787 C C . LYS A 1 102 ? 6.811 -2.556 -12.262 1.00 84.12 102 LYS A C 1
ATOM 789 O O . LYS A 1 102 ? 6.097 -3.544 -12.392 1.00 84.12 102 LYS A O 1
ATOM 794 N N . ILE A 1 103 ? 7.970 -2.574 -11.609 1.00 89.31 103 ILE A N 1
ATOM 795 C CA . ILE A 1 103 ? 8.469 -3.726 -10.844 1.00 89.31 103 ILE A CA 1
ATOM 796 C C . ILE A 1 103 ? 8.316 -3.504 -9.331 1.00 89.31 103 ILE A C 1
ATOM 798 O O . ILE A 1 103 ? 9.008 -4.137 -8.532 1.00 89.31 103 ILE A O 1
ATOM 802 N N . GLY A 1 104 ? 7.443 -2.578 -8.926 1.00 86.00 104 GLY A N 1
ATOM 803 C CA . GLY A 1 104 ? 7.155 -2.271 -7.529 1.00 86.00 104 GLY A CA 1
ATOM 804 C C . GLY A 1 104 ? 8.284 -1.558 -6.786 1.00 86.00 104 GLY A C 1
ATOM 805 O O . GLY A 1 104 ? 8.216 -1.464 -5.568 1.00 86.00 104 GLY A O 1
ATOM 806 N N . VAL A 1 105 ? 9.327 -1.072 -7.454 1.00 91.69 105 VAL A N 1
ATOM 807 C CA . VAL A 1 105 ? 10.406 -0.318 -6.808 1.00 91.69 105 VAL A CA 1
ATOM 808 C C . VAL A 1 105 ? 10.095 1.166 -6.902 1.00 91.69 105 VAL A C 1
ATOM 810 O O . VAL A 1 105 ? 10.004 1.723 -7.993 1.00 91.69 105 VAL A O 1
ATOM 813 N N . ALA A 1 106 ? 9.953 1.833 -5.764 1.00 88.94 106 ALA A N 1
ATOM 814 C CA . ALA A 1 106 ? 9.709 3.260 -5.768 1.00 88.94 106 ALA A CA 1
ATOM 815 C C . ALA A 1 106 ? 11.011 4.064 -5.861 1.00 88.94 106 ALA A C 1
ATOM 817 O O . ALA A 1 106 ? 12.037 3.710 -5.273 1.00 88.94 106 ALA A O 1
ATOM 818 N N . SER A 1 107 ? 10.949 5.192 -6.568 1.00 91.88 107 SER A N 1
ATOM 819 C CA . SER A 1 107 ? 12.115 6.034 -6.836 1.00 91.88 107 SER A CA 1
ATOM 820 C C . SER A 1 107 ? 11.820 7.531 -6.752 1.00 91.88 107 SER A C 1
ATOM 822 O O . SER A 1 107 ? 10.670 7.953 -6.879 1.00 91.88 107 SER A O 1
ATOM 824 N N . ARG A 1 108 ? 12.872 8.342 -6.605 1.00 90.69 108 ARG A N 1
ATOM 825 C CA . ARG A 1 108 ? 12.834 9.808 -6.696 1.00 90.69 108 ARG A CA 1
ATOM 826 C C . ARG A 1 108 ? 13.880 10.310 -7.682 1.00 90.69 108 ARG A C 1
ATOM 828 O O . ARG A 1 108 ? 15.046 9.940 -7.594 1.00 90.69 108 ARG A O 1
ATOM 835 N N . ILE A 1 109 ? 13.470 11.220 -8.558 1.00 92.62 109 ILE A N 1
ATOM 836 C CA . ILE A 1 109 ? 14.361 11.888 -9.507 1.00 92.62 109 ILE A CA 1
ATOM 837 C C . ILE A 1 109 ? 14.949 13.147 -8.860 1.00 92.62 109 ILE A C 1
ATOM 839 O O . ILE A 1 109 ? 14.247 13.904 -8.182 1.00 92.62 109 ILE A O 1
ATOM 843 N N . HIS A 1 110 ? 16.240 13.373 -9.069 1.00 94.00 110 HIS A N 1
ATOM 844 C CA . HIS A 1 110 ? 16.955 14.574 -8.665 1.00 94.00 110 HIS A CA 1
ATOM 845 C C . HIS A 1 110 ? 17.847 15.052 -9.811 1.00 94.00 110 HIS A C 1
ATOM 847 O O . HIS A 1 110 ? 18.571 14.251 -10.395 1.00 94.00 110 HIS A O 1
ATOM 853 N N . HIS A 1 111 ? 17.797 16.347 -10.115 1.00 95.56 111 HIS A N 1
ATOM 854 C CA . HIS A 1 111 ? 18.737 16.992 -11.029 1.00 95.56 111 HIS A CA 1
ATOM 855 C C . HIS A 1 111 ? 19.875 17.610 -10.226 1.00 95.56 111 HIS A C 1
ATOM 857 O O . HIS A 1 111 ? 19.628 18.408 -9.318 1.00 95.56 111 HIS A O 1
ATOM 863 N N . ASP A 1 112 ? 21.100 17.236 -10.572 1.00 91.25 112 ASP A N 1
ATOM 864 C CA . ASP A 1 112 ? 22.313 17.889 -10.109 1.00 91.25 112 ASP A CA 1
ATOM 865 C C . ASP A 1 112 ? 22.694 18.977 -11.118 1.00 91.25 112 ASP A C 1
ATOM 867 O O . ASP A 1 112 ? 23.137 18.691 -12.232 1.00 91.25 112 ASP A O 1
ATOM 871 N N . GLY A 1 113 ? 22.511 20.238 -10.726 1.00 88.25 113 GLY A N 1
ATOM 872 C CA . GLY A 1 113 ? 22.819 21.385 -11.577 1.00 88.25 113 GLY A CA 1
ATOM 873 C C . GLY A 1 113 ? 24.316 21.644 -11.781 1.00 88.25 113 GLY A C 1
ATOM 874 O O . GLY A 1 113 ? 24.660 22.384 -12.699 1.00 88.25 113 GLY A O 1
ATOM 875 N N . ALA A 1 114 ? 25.201 21.075 -10.952 1.00 88.69 114 ALA A N 1
ATOM 876 C CA . ALA A 1 114 ? 26.648 21.242 -11.099 1.00 88.69 114 ALA A CA 1
ATOM 877 C C . ALA A 1 114 ? 27.207 20.307 -12.178 1.00 88.69 114 ALA A C 1
ATOM 879 O O . ALA A 1 114 ? 27.953 20.748 -13.052 1.00 88.69 114 ALA A O 1
ATOM 880 N N . GLU A 1 115 ? 26.794 19.041 -12.141 1.00 86.12 115 GLU A N 1
ATOM 881 C CA . GLU A 1 115 ? 27.195 18.015 -13.115 1.00 86.12 115 GLU A CA 1
ATOM 882 C C . GLU A 1 115 ? 26.260 17.954 -14.335 1.00 86.12 115 GLU A C 1
ATOM 884 O O . GLU A 1 115 ? 26.509 17.209 -15.282 1.00 86.12 115 GLU A O 1
ATOM 889 N N . ASP A 1 116 ? 25.170 18.727 -14.304 1.00 91.25 116 ASP A N 1
ATOM 890 C CA . ASP A 1 116 ? 24.091 18.727 -15.293 1.00 91.25 116 ASP A CA 1
ATOM 891 C C . ASP A 1 116 ? 23.624 17.301 -15.635 1.00 91.25 116 ASP A C 1
ATOM 893 O O . ASP A 1 116 ? 23.568 16.866 -16.792 1.00 91.25 116 ASP A O 1
ATOM 897 N N . SER A 1 117 ? 23.337 16.549 -14.573 1.00 94.69 117 SER A N 1
ATOM 898 C CA . SER A 1 117 ? 22.978 15.137 -14.628 1.00 94.69 117 SER A CA 1
ATOM 899 C C . SER A 1 117 ? 21.790 14.829 -13.722 1.00 94.69 117 SER A C 1
ATOM 901 O O . SER A 1 117 ? 21.418 15.599 -12.839 1.00 94.69 117 SER A O 1
ATOM 903 N N . TRP A 1 118 ? 21.158 13.693 -13.969 1.00 95.88 118 TRP A N 1
ATOM 904 C CA . TRP A 1 118 ? 19.970 13.227 -13.280 1.00 95.88 118 TRP A CA 1
ATOM 905 C C . TRP A 1 118 ? 20.291 11.948 -12.521 1.00 95.88 118 TRP A C 1
ATOM 907 O O . TRP A 1 118 ? 20.804 10.987 -13.099 1.00 95.88 118 TRP A O 1
ATOM 917 N N . LYS A 1 119 ? 19.935 11.926 -11.237 1.00 96.19 119 LYS A N 1
ATOM 918 C CA . LYS A 1 119 ? 19.983 10.738 -10.387 1.00 96.19 119 LYS A CA 1
ATOM 919 C C . LYS A 1 119 ? 18.575 10.242 -10.090 1.00 96.19 119 LYS A C 1
ATOM 921 O O . LYS A 1 119 ? 17.706 11.010 -9.675 1.00 96.19 119 LYS A O 1
ATOM 926 N N . VAL A 1 120 ? 18.360 8.946 -10.284 1.00 96.50 120 VAL A N 1
ATOM 927 C CA . VAL A 1 120 ? 17.118 8.245 -9.941 1.00 96.50 120 VAL A CA 1
ATOM 928 C C . VAL A 1 120 ? 17.390 7.405 -8.707 1.00 96.50 120 VAL A C 1
ATOM 930 O O . VAL A 1 120 ? 17.937 6.310 -8.804 1.00 96.50 120 VAL A O 1
ATOM 933 N N . TYR A 1 121 ? 17.058 7.952 -7.543 1.00 95.56 121 TYR A N 1
ATOM 934 C CA . TYR A 1 121 ? 17.297 7.328 -6.248 1.00 95.56 121 TYR A CA 1
ATOM 935 C C . TYR A 1 121 ? 16.228 6.295 -5.927 1.00 95.56 121 TYR A C 1
ATOM 937 O O . TYR A 1 121 ? 15.038 6.591 -6.037 1.00 95.56 121 TYR A O 1
ATOM 945 N N . VAL A 1 122 ? 16.647 5.119 -5.469 1.00 94.06 122 VAL A N 1
ATOM 946 C CA . VAL A 1 122 ? 15.755 4.112 -4.891 1.00 94.06 122 VAL A CA 1
ATOM 947 C C . VAL A 1 122 ? 15.306 4.593 -3.515 1.00 94.06 122 VAL A C 1
ATOM 949 O O . VAL A 1 122 ? 16.119 5.022 -2.696 1.00 94.06 122 VAL A O 1
ATOM 952 N N . MET A 1 123 ? 14.001 4.559 -3.263 1.00 87.69 123 MET A N 1
ATOM 953 C CA . MET A 1 123 ? 13.441 4.970 -1.976 1.00 87.69 123 MET A CA 1
ATOM 954 C C . MET A 1 123 ? 13.722 3.908 -0.908 1.00 87.69 123 MET A C 1
ATOM 956 O O . MET A 1 123 ? 13.737 2.717 -1.214 1.00 87.69 123 MET A O 1
ATOM 960 N N . GLY A 1 124 ? 13.910 4.336 0.345 1.00 82.56 124 GLY A N 1
ATOM 961 C CA . GLY A 1 124 ? 14.313 3.467 1.462 1.00 82.56 124 GLY A CA 1
ATOM 962 C C . GLY A 1 124 ? 13.439 2.220 1.650 1.00 82.56 124 GLY A C 1
ATOM 963 O O . GLY A 1 124 ? 13.959 1.130 1.868 1.00 82.56 124 GLY A O 1
ATOM 964 N N . ASP A 1 125 ? 12.125 2.358 1.471 1.00 79.44 125 ASP A N 1
ATOM 965 C CA . ASP A 1 125 ? 11.135 1.273 1.568 1.00 79.44 125 ASP A CA 1
ATOM 966 C C . ASP A 1 125 ? 11.136 0.287 0.391 1.00 79.44 125 ASP A C 1
ATOM 968 O O . ASP A 1 125 ? 10.439 -0.723 0.417 1.00 79.44 125 ASP A O 1
ATOM 972 N N . SER A 1 126 ? 11.907 0.581 -0.653 1.00 89.38 126 SER A N 1
ATOM 973 C CA . SER A 1 126 ? 12.029 -0.237 -1.858 1.00 89.38 126 SER A CA 1
ATOM 974 C C . SER A 1 126 ? 13.437 -0.801 -2.042 1.00 89.38 126 SER A C 1
ATOM 976 O O . SER A 1 126 ? 13.690 -1.457 -3.049 1.00 89.38 126 SER A O 1
ATOM 978 N N . THR A 1 127 ? 14.355 -0.545 -1.104 1.00 91.81 127 THR A N 1
ATOM 979 C CA . THR A 1 127 ? 15.772 -0.929 -1.210 1.00 91.81 127 THR A CA 1
ATOM 980 C C . THR A 1 127 ? 15.954 -2.438 -1.297 1.00 91.81 127 THR A C 1
ATOM 982 O O . THR A 1 127 ? 16.588 -2.910 -2.232 1.00 91.81 127 THR A O 1
ATOM 985 N N . GLU A 1 128 ? 15.329 -3.201 -0.406 1.00 91.25 128 GLU A N 1
ATOM 986 C CA . GLU A 1 128 ? 15.367 -4.668 -0.420 1.00 91.25 128 GLU A CA 1
ATOM 987 C C . GLU A 1 128 ? 14.807 -5.247 -1.725 1.00 91.25 128 GLU A C 1
ATOM 989 O O . GLU A 1 128 ? 15.483 -6.002 -2.423 1.00 91.25 128 GLU A O 1
ATOM 994 N N . ARG A 1 129 ? 13.613 -4.795 -2.126 1.00 92.56 129 ARG A N 1
ATOM 995 C CA . ARG A 1 129 ? 12.971 -5.199 -3.386 1.00 92.56 129 ARG A CA 1
ATOM 996 C C . ARG A 1 129 ? 13.819 -4.844 -4.607 1.00 92.56 129 ARG A C 1
ATOM 998 O O . ARG A 1 129 ? 13.823 -5.572 -5.596 1.00 92.56 129 ARG A O 1
ATOM 1005 N N . PHE A 1 130 ? 14.516 -3.712 -4.565 1.00 96.31 130 PHE A N 1
ATOM 1006 C CA . PHE A 1 130 ? 15.428 -3.307 -5.622 1.00 96.31 130 PHE A CA 1
ATOM 1007 C C . PHE A 1 130 ? 16.636 -4.236 -5.708 1.00 96.31 130 PHE A C 1
ATOM 1009 O O . PHE A 1 130 ? 16.953 -4.688 -6.805 1.00 96.31 130 PHE A O 1
ATOM 1016 N N . VAL A 1 131 ? 17.268 -4.557 -4.576 1.00 96.00 131 VAL A N 1
ATOM 1017 C CA . VAL A 1 131 ? 18.401 -5.489 -4.544 1.00 96.00 131 VAL A CA 1
ATOM 1018 C C . VAL A 1 131 ? 17.980 -6.856 -5.072 1.00 96.00 131 VAL A C 1
ATOM 1020 O O . VAL A 1 131 ? 18.595 -7.351 -6.010 1.00 96.00 131 VAL A O 1
ATOM 1023 N N . GLU A 1 132 ? 16.865 -7.399 -4.578 1.00 95.25 132 GLU A N 1
ATOM 1024 C CA . GLU A 1 132 ? 16.323 -8.692 -5.010 1.00 95.25 132 GLU A CA 1
ATOM 1025 C C . GLU A 1 132 ? 16.051 -8.746 -6.524 1.00 95.25 132 GLU A C 1
ATOM 1027 O O . GLU A 1 132 ? 16.329 -9.745 -7.193 1.00 95.25 132 GLU A O 1
ATOM 1032 N N . ARG A 1 133 ? 15.475 -7.678 -7.088 1.00 96.12 133 ARG A N 1
ATOM 1033 C CA . ARG A 1 133 ? 14.979 -7.698 -8.471 1.00 96.12 133 ARG A CA 1
ATOM 1034 C C . ARG A 1 133 ? 16.001 -7.219 -9.494 1.00 96.12 133 ARG A C 1
ATOM 1036 O O . ARG A 1 133 ? 15.968 -7.704 -10.629 1.00 96.12 133 ARG A O 1
ATOM 1043 N N . VAL A 1 134 ? 16.853 -6.261 -9.135 1.00 97.19 134 VAL A N 1
ATOM 1044 C CA . VAL A 1 134 ? 17.666 -5.480 -10.082 1.00 97.19 134 VAL A CA 1
ATOM 1045 C C . VAL A 1 134 ? 19.166 -5.694 -9.906 1.00 97.19 134 VAL A C 1
ATOM 1047 O O . VAL A 1 134 ? 19.887 -5.647 -10.901 1.00 97.19 134 VAL A O 1
ATOM 1050 N N . VAL A 1 135 ? 19.657 -5.942 -8.692 1.00 96.38 135 VAL A N 1
ATOM 1051 C CA . VAL A 1 135 ? 21.099 -6.104 -8.470 1.00 96.38 135 VAL A CA 1
ATOM 1052 C C . VAL A 1 135 ? 21.466 -7.573 -8.673 1.00 96.38 135 VAL A C 1
ATOM 1054 O O . VAL A 1 135 ? 21.075 -8.440 -7.898 1.00 96.38 135 VAL A O 1
ATOM 1057 N N . ASP A 1 136 ? 22.185 -7.871 -9.756 1.00 94.25 136 ASP A N 1
ATOM 1058 C CA . ASP A 1 136 ? 22.635 -9.235 -10.045 1.00 94.25 136 ASP A CA 1
ATOM 1059 C C . ASP A 1 136 ? 23.634 -9.694 -8.963 1.00 94.25 136 ASP A C 1
ATOM 1061 O O . ASP A 1 136 ? 24.558 -8.940 -8.661 1.00 94.25 136 ASP A O 1
ATOM 1065 N N . PRO A 1 137 ? 23.519 -10.914 -8.404 1.00 94.56 137 PRO A N 1
ATOM 1066 C CA . PRO A 1 137 ? 24.516 -11.462 -7.479 1.00 94.56 137 PRO A CA 1
ATOM 1067 C C . PRO A 1 137 ? 25.946 -11.527 -8.032 1.00 94.56 137 PRO A C 1
ATOM 1069 O O . PRO A 1 137 ? 26.894 -11.674 -7.267 1.00 94.56 137 PRO A O 1
ATOM 1072 N N . ALA A 1 138 ? 26.114 -11.469 -9.356 1.00 92.44 138 ALA A N 1
ATOM 1073 C CA . ALA A 1 138 ? 27.417 -11.384 -10.008 1.00 92.44 138 ALA A CA 1
ATOM 1074 C C . ALA A 1 138 ? 27.935 -9.942 -10.188 1.00 92.44 138 ALA A C 1
ATOM 1076 O O . ALA A 1 138 ? 29.023 -9.770 -10.736 1.00 92.44 138 ALA A O 1
ATOM 1077 N N . ASP A 1 139 ? 27.168 -8.917 -9.802 1.00 92.44 139 ASP A N 1
ATOM 1078 C CA . ASP A 1 139 ? 27.621 -7.524 -9.787 1.00 92.44 139 ASP A CA 1
ATOM 1079 C C . ASP A 1 139 ? 28.564 -7.301 -8.597 1.00 92.44 139 ASP A C 1
ATOM 1081 O O . ASP A 1 139 ? 28.245 -7.668 -7.466 1.00 92.44 139 ASP A O 1
ATOM 1085 N N . ASP A 1 140 ? 29.711 -6.661 -8.831 1.00 91.81 140 ASP A N 1
ATOM 1086 C CA . ASP A 1 140 ? 30.722 -6.416 -7.791 1.00 91.81 140 ASP A CA 1
ATOM 1087 C C . ASP A 1 140 ? 30.181 -5.571 -6.619 1.00 91.81 140 ASP A C 1
ATOM 1089 O O . ASP A 1 140 ? 30.743 -5.589 -5.525 1.00 91.81 140 ASP A O 1
ATOM 1093 N N . ARG A 1 141 ? 29.080 -4.836 -6.829 1.00 94.25 141 ARG A N 1
ATOM 1094 C CA . ARG A 1 141 ? 28.425 -3.994 -5.815 1.00 94.25 141 ARG A CA 1
ATOM 1095 C C . ARG A 1 141 ? 27.315 -4.719 -5.052 1.00 94.25 141 ARG A C 1
ATOM 1097 O O . ARG A 1 141 ? 26.663 -4.095 -4.216 1.00 94.25 141 ARG A O 1
ATOM 1104 N N . TYR A 1 142 ? 27.064 -6.001 -5.327 1.00 95.19 142 TYR A N 1
ATOM 1105 C CA . TYR A 1 142 ? 25.960 -6.752 -4.720 1.00 95.19 142 TYR A CA 1
ATOM 1106 C C . TYR A 1 142 ? 26.036 -6.779 -3.187 1.00 95.19 142 TYR A C 1
ATOM 1108 O O . TYR A 1 142 ? 25.056 -6.450 -2.518 1.00 95.19 142 TYR A O 1
ATOM 1116 N N . ASP A 1 143 ? 27.207 -7.087 -2.625 1.00 94.50 143 ASP A N 1
ATOM 1117 C CA . ASP A 1 143 ? 27.396 -7.151 -1.170 1.00 94.50 143 ASP A CA 1
ATOM 1118 C C . ASP A 1 143 ? 27.193 -5.779 -0.504 1.00 94.50 143 ASP A C 1
ATOM 1120 O O . ASP A 1 143 ? 26.583 -5.674 0.563 1.00 94.50 143 ASP A O 1
ATOM 1124 N N . GLU A 1 144 ? 27.652 -4.702 -1.150 1.00 95.12 144 GLU A N 1
ATOM 1125 C CA . GLU A 1 144 ? 27.441 -3.330 -0.676 1.00 95.12 144 GLU A CA 1
ATOM 1126 C C . GLU A 1 144 ? 25.957 -2.940 -0.716 1.00 95.12 144 GLU A C 1
ATOM 1128 O O . GLU A 1 144 ? 25.454 -2.321 0.227 1.00 95.12 144 GLU A O 1
ATOM 1133 N N . ALA A 1 145 ? 25.250 -3.333 -1.780 1.00 94.06 145 ALA A N 1
ATOM 1134 C CA . ALA A 1 145 ? 23.823 -3.087 -1.958 1.00 94.06 145 ALA A CA 1
ATOM 1135 C C . ALA A 1 145 ? 22.984 -3.835 -0.909 1.00 94.06 145 ALA A C 1
ATOM 1137 O O . ALA A 1 145 ? 22.106 -3.236 -0.285 1.00 94.06 145 ALA A O 1
ATOM 1138 N N . MET A 1 146 ? 23.299 -5.111 -0.658 1.00 94.12 146 MET A N 1
ATOM 1139 C CA . MET A 1 146 ? 22.688 -5.920 0.402 1.00 94.12 146 MET A CA 1
ATOM 1140 C C . MET A 1 146 ? 22.895 -5.281 1.776 1.00 94.12 146 MET A C 1
ATOM 1142 O O . MET A 1 146 ? 21.930 -5.022 2.496 1.00 94.12 146 MET A O 1
ATOM 1146 N N . ALA A 1 147 ? 24.140 -4.931 2.112 1.00 92.12 147 ALA A N 1
ATOM 1147 C CA . ALA A 1 147 ? 24.448 -4.294 3.387 1.00 92.12 147 ALA A CA 1
ATOM 1148 C C . ALA A 1 147 ? 23.741 -2.935 3.538 1.00 92.12 147 ALA A C 1
ATOM 1150 O O . ALA A 1 147 ? 23.365 -2.544 4.644 1.00 92.12 147 ALA A O 1
ATOM 1151 N N . PHE A 1 148 ? 23.577 -2.180 2.447 1.00 92.00 148 PHE A N 1
ATOM 1152 C CA . PHE A 1 148 ? 22.808 -0.938 2.452 1.00 92.00 148 PHE A CA 1
ATOM 1153 C C . PHE A 1 148 ? 21.317 -1.186 2.713 1.00 92.00 148 PHE A C 1
ATOM 1155 O O . PHE A 1 148 ? 20.744 -0.506 3.565 1.00 92.00 148 PHE A O 1
ATOM 1162 N N . ALA A 1 149 ? 20.704 -2.165 2.041 1.00 90.56 149 ALA A N 1
ATOM 1163 C CA . ALA A 1 149 ? 19.299 -2.517 2.248 1.00 90.56 149 ALA A CA 1
ATOM 1164 C C . ALA A 1 149 ? 19.023 -2.942 3.703 1.00 90.56 149 ALA A C 1
ATOM 1166 O O . ALA A 1 149 ? 18.081 -2.442 4.318 1.00 90.56 149 ALA A O 1
ATOM 1167 N N . GLU A 1 150 ? 19.894 -3.762 4.299 1.00 88.88 150 GLU A N 1
ATOM 1168 C CA . GLU A 1 150 ? 19.792 -4.164 5.710 1.00 88.88 150 GLU A CA 1
ATOM 1169 C C . GLU A 1 150 ? 19.829 -2.957 6.663 1.00 88.88 150 GLU A C 1
ATOM 1171 O O . GLU A 1 150 ? 18.977 -2.823 7.545 1.00 88.88 150 GLU A O 1
ATOM 1176 N N . ARG A 1 151 ? 20.776 -2.028 6.464 1.00 87.00 151 ARG A N 1
ATOM 1177 C CA . ARG A 1 151 ? 20.860 -0.793 7.267 1.00 87.00 151 ARG A CA 1
ATOM 1178 C C . ARG A 1 151 ? 19.642 0.109 7.070 1.00 87.00 151 ARG A C 1
ATOM 1180 O O . ARG A 1 151 ? 19.151 0.694 8.036 1.00 87.00 151 ARG A O 1
ATOM 1187 N N . SER A 1 152 ? 19.161 0.227 5.833 1.00 82.38 152 SER A N 1
ATOM 1188 C CA . SER A 1 152 ? 17.989 1.035 5.491 1.00 82.38 152 SER A CA 1
ATOM 1189 C C . SER A 1 152 ? 16.721 0.494 6.154 1.00 82.38 152 SER A C 1
ATOM 1191 O O . SER A 1 152 ? 15.889 1.282 6.594 1.00 82.38 152 SER A O 1
ATOM 1193 N N . ASN A 1 153 ? 16.582 -0.828 6.273 1.00 77.38 153 ASN A N 1
ATOM 1194 C CA . ASN A 1 153 ? 15.461 -1.458 6.974 1.00 77.38 153 ASN A CA 1
ATOM 1195 C C . ASN A 1 153 ? 15.506 -1.241 8.495 1.00 77.38 153 ASN A C 1
ATOM 1197 O O . ASN A 1 153 ? 14.456 -1.168 9.122 1.00 77.38 153 ASN A O 1
ATOM 1201 N N . GLY A 1 154 ? 16.693 -1.078 9.086 1.00 73.12 154 GLY A N 1
ATOM 1202 C CA . GLY A 1 154 ? 16.846 -0.761 10.511 1.00 73.12 154 GLY A CA 1
ATOM 1203 C C . GLY A 1 154 ? 16.608 0.709 10.884 1.00 73.12 154 GLY A C 1
ATOM 1204 O O . GLY A 1 154 ? 16.679 1.048 12.063 1.00 73.12 154 GLY A O 1
ATOM 1205 N N . THR A 1 155 ? 16.369 1.595 9.909 1.00 70.50 155 THR A N 1
ATOM 1206 C CA . THR A 1 155 ? 16.180 3.034 10.149 1.00 70.50 155 THR A CA 1
ATOM 1207 C C . THR A 1 155 ? 14.693 3.405 10.057 1.00 70.50 155 THR A C 1
ATOM 1209 O O . THR A 1 155 ? 14.087 3.161 9.010 1.00 70.50 155 THR A O 1
ATOM 1212 N N . PRO A 1 156 ? 14.098 4.039 11.091 1.00 64.25 156 PRO A N 1
ATOM 1213 C CA . PRO A 1 156 ? 12.702 4.474 11.064 1.00 64.25 156 PRO A CA 1
ATOM 1214 C C . PRO A 1 156 ? 12.391 5.370 9.861 1.00 64.25 156 PRO A C 1
ATOM 1216 O O . PRO A 1 156 ? 13.103 6.333 9.558 1.00 64.25 156 PRO A O 1
ATOM 1219 N N . ARG A 1 157 ? 11.305 5.058 9.152 1.00 67.81 157 ARG A N 1
ATOM 1220 C CA . ARG A 1 157 ? 10.977 5.682 7.865 1.00 67.81 157 ARG A CA 1
ATOM 1221 C C . ARG A 1 157 ? 10.117 6.926 8.081 1.00 67.81 157 ARG A C 1
ATOM 1223 O O . ARG A 1 157 ? 8.898 6.862 8.174 1.00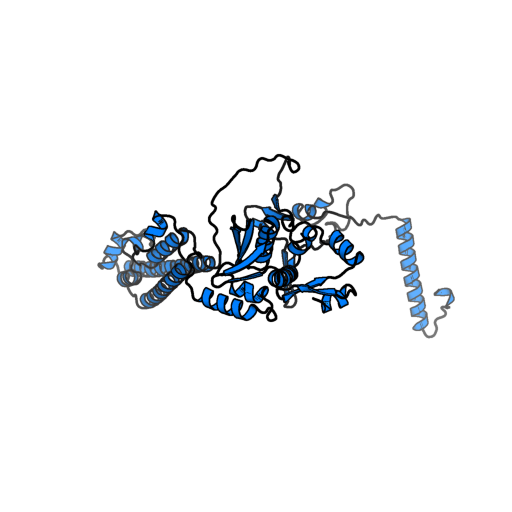 67.81 157 ARG A O 1
ATOM 1230 N N . HIS A 1 158 ? 10.736 8.104 8.098 1.00 59.94 158 HIS A N 1
ATOM 1231 C CA . HIS A 1 158 ? 10.014 9.378 8.278 1.00 59.94 158 HIS A CA 1
ATOM 1232 C C . HIS A 1 158 ? 9.082 9.768 7.118 1.00 59.94 158 HIS A C 1
ATOM 1234 O O . HIS A 1 158 ? 8.308 10.718 7.235 1.00 59.94 158 HIS A O 1
ATOM 1240 N N . HIS A 1 159 ? 9.181 9.087 5.978 1.00 63.72 159 HIS A N 1
ATOM 1241 C CA . HIS A 1 159 ? 8.424 9.406 4.764 1.00 63.72 159 HIS A CA 1
ATOM 1242 C C . HIS A 1 159 ? 7.220 8.491 4.554 1.00 63.72 159 HIS A C 1
ATOM 1244 O O . HIS A 1 159 ? 6.416 8.757 3.662 1.00 63.72 159 HIS A O 1
ATOM 1250 N N . ASP A 1 160 ? 7.110 7.436 5.359 1.00 76.62 160 ASP A N 1
ATOM 1251 C CA . ASP A 1 160 ? 6.029 6.471 5.270 1.00 76.62 160 ASP A CA 1
ATOM 1252 C C . ASP A 1 160 ? 4.886 6.940 6.162 1.00 76.62 160 ASP A C 1
ATOM 1254 O O . ASP A 1 160 ? 4.844 6.667 7.362 1.00 76.62 160 ASP A O 1
ATOM 1258 N N . VAL A 1 161 ? 4.050 7.817 5.605 1.00 85.69 161 VAL A N 1
ATOM 1259 C CA . VAL A 1 161 ? 3.032 8.539 6.367 1.00 85.69 161 VAL A CA 1
ATOM 1260 C C . VAL A 1 161 ? 1.648 8.383 5.754 1.00 85.69 161 VAL A C 1
ATOM 1262 O O . VAL A 1 161 ? 1.429 8.648 4.570 1.00 85.69 161 VAL A O 1
ATOM 1265 N N . LEU A 1 162 ? 0.671 8.052 6.593 1.00 90.19 162 LEU A N 1
ATOM 1266 C CA . LEU A 1 162 ? -0.739 8.136 6.248 1.00 90.19 162 LEU A CA 1
ATOM 1267 C C . LEU A 1 162 ? -1.215 9.598 6.300 1.00 90.19 162 LEU A C 1
ATOM 1269 O O . LEU A 1 162 ? -0.700 10.410 7.078 1.00 90.19 162 LEU A O 1
ATOM 1273 N N . PRO A 1 163 ? -2.260 9.963 5.533 1.00 91.12 163 PRO A N 1
ATOM 1274 C CA . PRO A 1 163 ? -2.874 11.282 5.621 1.00 91.12 163 PRO A CA 1
ATOM 1275 C C . PRO A 1 163 ? -3.423 11.562 7.026 1.00 91.12 163 PRO A C 1
ATOM 1277 O O . PRO A 1 163 ? -3.790 10.642 7.756 1.00 91.12 163 PRO A O 1
ATOM 1280 N N . THR A 1 164 ? -3.626 12.841 7.362 1.00 91.62 164 THR A N 1
ATOM 1281 C CA . THR A 1 164 ? -4.196 13.290 8.657 1.00 91.62 164 THR A CA 1
ATOM 1282 C C . THR A 1 164 ? -5.519 12.618 9.047 1.00 91.62 164 THR A C 1
ATOM 1284 O O . THR A 1 164 ? -5.920 12.646 10.208 1.00 91.62 164 THR A O 1
ATOM 1287 N N . SER A 1 165 ? -6.232 12.011 8.094 1.00 92.00 165 SER A N 1
ATOM 1288 C CA . SER A 1 165 ? -7.382 11.148 8.373 1.00 92.00 165 SER A CA 1
ATOM 1289 C C . SER A 1 165 ? -7.054 9.990 9.319 1.00 92.00 165 SER A C 1
ATOM 1291 O O . SER A 1 165 ? -7.914 9.653 10.117 1.00 92.00 165 SER A O 1
ATOM 1293 N N . ALA A 1 166 ? -5.840 9.426 9.285 1.00 94.38 166 ALA A N 1
ATOM 1294 C CA . ALA A 1 166 ? -5.433 8.349 10.190 1.00 94.38 166 ALA A CA 1
ATOM 1295 C C . ALA A 1 166 ? -5.432 8.822 11.651 1.00 94.38 166 ALA A C 1
ATOM 1297 O O . ALA A 1 166 ? -6.051 8.196 12.501 1.00 94.38 166 ALA A O 1
ATOM 1298 N N . ALA A 1 167 ? -4.881 10.011 11.927 1.00 94.00 167 ALA A N 1
ATOM 1299 C CA . ALA A 1 167 ? -4.961 10.631 13.252 1.00 94.00 167 ALA A CA 1
ATOM 1300 C C . ALA A 1 167 ? -6.412 10.854 13.720 1.00 94.00 167 ALA A C 1
ATOM 1302 O O . ALA A 1 167 ? -6.721 10.704 14.903 1.00 94.00 167 ALA A O 1
ATOM 1303 N N . ARG A 1 168 ? -7.325 11.240 12.814 1.00 94.31 168 ARG A N 1
ATOM 1304 C CA . ARG A 1 168 ? -8.756 11.375 13.156 1.00 94.31 168 ARG A CA 1
ATOM 1305 C C . ARG A 1 168 ? -9.379 10.017 13.471 1.00 94.31 168 ARG A C 1
ATOM 1307 O O . ARG A 1 168 ? -10.150 9.933 14.425 1.00 94.31 168 ARG A O 1
ATOM 1314 N N . GLU A 1 169 ? -9.015 8.995 12.704 1.00 96.81 169 GLU A N 1
ATOM 1315 C CA . GLU A 1 169 ? -9.514 7.632 12.852 1.00 96.81 169 GLU A CA 1
ATOM 1316 C C . GLU A 1 169 ? -9.069 7.021 14.179 1.00 96.81 169 GLU A C 1
ATOM 1318 O O . GLU A 1 169 ? -9.925 6.671 14.984 1.00 96.81 169 GLU A O 1
ATOM 1323 N N . ILE A 1 170 ? -7.771 7.052 14.499 1.00 96.38 170 ILE A N 1
ATOM 1324 C CA . ILE A 1 170 ? -7.230 6.576 15.785 1.00 96.38 170 ILE A CA 1
ATOM 1325 C C . ILE A 1 170 ? -7.932 7.266 16.959 1.00 96.38 170 ILE A C 1
ATOM 1327 O O . ILE A 1 170 ? -8.389 6.620 17.900 1.00 96.38 170 ILE A O 1
ATOM 1331 N N . ARG A 1 171 ? -8.111 8.594 16.903 1.00 95.00 171 ARG A N 1
ATOM 1332 C CA . ARG A 1 171 ? -8.851 9.328 17.947 1.00 95.00 171 ARG A CA 1
ATOM 1333 C C . ARG A 1 171 ? -10.311 8.881 18.062 1.00 95.00 171 ARG A C 1
ATOM 1335 O O . ARG A 1 171 ? -10.865 8.912 19.162 1.00 95.00 171 ARG A O 1
ATOM 1342 N N . SER A 1 172 ? -10.949 8.527 16.950 1.00 95.25 172 SER A N 1
ATOM 1343 C CA . SER A 1 172 ? -12.308 7.987 16.947 1.00 95.25 172 SER A CA 1
ATOM 1344 C C . SER A 1 172 ? -12.348 6.588 17.563 1.00 95.25 172 SER A C 1
ATOM 1346 O O . SER A 1 172 ? -13.199 6.355 18.416 1.00 95.25 172 SER A O 1
ATOM 1348 N N . LEU A 1 173 ? -11.419 5.701 17.198 1.00 97.00 173 LEU A N 1
ATOM 1349 C CA . LEU A 1 173 ? -11.311 4.342 17.740 1.00 97.00 173 LEU A CA 1
ATOM 1350 C C . LEU A 1 173 ? -11.025 4.362 19.247 1.00 97.00 173 LEU A C 1
ATOM 1352 O O . LEU A 1 173 ? -11.723 3.705 20.014 1.00 97.00 173 LEU A O 1
ATOM 1356 N N . ARG A 1 174 ? -10.118 5.236 19.709 1.00 96.00 174 ARG A N 1
ATOM 1357 C CA . ARG A 1 174 ? -9.885 5.466 21.148 1.00 96.00 174 ARG A CA 1
ATOM 1358 C C . ARG A 1 174 ? -11.180 5.810 21.883 1.00 96.00 174 ARG A C 1
ATOM 1360 O O . ARG A 1 174 ? -11.457 5.248 22.934 1.00 96.00 174 ARG A O 1
ATOM 1367 N N . ARG A 1 175 ? -12.000 6.713 21.333 1.00 93.50 175 ARG A N 1
ATOM 1368 C CA . ARG A 1 175 ? -13.294 7.076 21.942 1.00 93.50 175 ARG A CA 1
ATOM 1369 C C . ARG A 1 175 ? -14.301 5.931 21.915 1.00 93.50 175 ARG A C 1
ATOM 1371 O O . ARG A 1 175 ? -15.109 5.849 22.838 1.00 93.50 175 ARG A O 1
ATOM 1378 N N . LEU A 1 176 ? -14.282 5.112 20.865 1.00 95.12 176 LEU A N 1
ATOM 1379 C CA . LEU A 1 176 ? -15.149 3.945 20.729 1.00 95.12 176 LEU A CA 1
ATOM 1380 C C . LEU A 1 176 ? -14.870 2.944 21.861 1.00 95.12 176 LEU A C 1
ATOM 1382 O O . LEU A 1 176 ? -15.803 2.557 22.555 1.00 95.12 176 LEU A O 1
ATOM 1386 N N . LEU A 1 177 ? -13.592 2.696 22.165 1.00 96.00 177 LEU A N 1
ATOM 1387 C CA . LEU A 1 177 ? -13.131 1.831 23.264 1.00 96.00 177 LEU A CA 1
ATOM 1388 C C . LEU A 1 177 ? -13.071 2.512 24.651 1.00 96.00 177 LEU A C 1
ATOM 1390 O O . LEU A 1 177 ? -12.417 2.019 25.575 1.00 96.00 177 LEU A O 1
ATOM 1394 N N . GLY A 1 178 ? -13.693 3.689 24.800 1.00 91.94 178 GLY A N 1
ATOM 1395 C CA . GLY A 1 178 ? -13.753 4.422 26.072 1.00 91.94 178 GLY A CA 1
ATOM 1396 C C . GLY A 1 178 ? -12.418 4.988 26.568 1.00 91.94 178 GLY A C 1
ATOM 1397 O O . GLY A 1 178 ? -12.315 5.458 27.701 1.00 91.94 178 GLY A O 1
ATOM 1398 N N . LEU A 1 179 ? -11.386 5.004 25.725 1.00 92.81 179 LEU A N 1
ATOM 1399 C CA . LEU A 1 179 ? -10.097 5.592 26.054 1.00 92.81 179 LEU A CA 1
ATOM 1400 C C . LEU A 1 179 ? -10.144 7.119 25.969 1.00 92.81 179 LEU A C 1
ATOM 1402 O O . LEU A 1 179 ? -10.770 7.736 25.098 1.00 92.81 179 LEU A O 1
ATOM 1406 N N . ARG A 1 180 ? -9.392 7.759 26.866 1.00 88.44 180 ARG A N 1
ATOM 1407 C CA . ARG A 1 180 ? -9.168 9.204 26.803 1.00 88.44 180 ARG A CA 1
ATOM 1408 C C . ARG A 1 180 ? -8.310 9.544 25.590 1.00 88.44 180 ARG A C 1
ATOM 1410 O O . ARG A 1 180 ? -7.397 8.810 25.210 1.00 88.44 180 ARG A O 1
ATOM 1417 N N . LEU A 1 181 ? -8.589 10.705 25.006 1.00 87.31 181 LEU A N 1
ATOM 1418 C CA . LEU A 1 181 ? -7.754 11.242 23.945 1.00 87.31 181 LEU A CA 1
ATOM 1419 C C . LEU A 1 181 ? -6.417 11.719 24.506 1.00 87.31 181 LEU A C 1
ATOM 1421 O O . LEU A 1 181 ? -6.380 12.481 25.473 1.00 87.31 181 LEU A O 1
ATOM 1425 N N . THR A 1 182 ? -5.339 11.332 23.839 1.00 82.19 182 THR A N 1
ATOM 1426 C CA . THR A 1 182 ? -4.005 11.876 24.073 1.00 82.19 182 THR A CA 1
ATOM 1427 C C . THR A 1 182 ? -3.808 13.149 23.241 1.00 82.19 182 THR A C 1
ATOM 1429 O O . THR A 1 182 ? -4.454 13.364 22.211 1.00 82.19 182 THR A O 1
ATOM 1432 N N . GLY A 1 183 ? -2.917 14.033 23.698 1.00 82.19 183 GLY A N 1
ATOM 1433 C CA . GLY A 1 183 ? -2.522 15.224 22.939 1.00 82.19 183 GLY A CA 1
ATOM 1434 C C . GLY A 1 183 ? -1.616 14.920 21.739 1.00 82.19 183 GLY A C 1
ATOM 1435 O O . GLY A 1 183 ? -1.401 15.814 20.926 1.00 82.19 183 GLY A O 1
ATOM 1436 N N . GLY A 1 184 ? -1.117 13.682 21.613 1.00 85.06 184 GLY A N 1
ATOM 1437 C CA . GLY A 1 184 ? -0.083 13.291 20.646 1.00 85.06 184 GLY A CA 1
ATOM 1438 C C . GLY A 1 184 ? -0.466 13.532 19.187 1.00 85.06 184 GLY A C 1
ATOM 1439 O O . GLY A 1 184 ? 0.348 14.008 18.412 1.00 85.06 184 GLY A O 1
ATOM 1440 N N . PHE A 1 185 ? -1.737 13.336 18.828 1.00 88.56 185 PHE A N 1
ATOM 1441 C CA . PHE A 1 185 ? -2.216 13.551 17.456 1.00 88.56 185 PHE A CA 1
ATOM 1442 C C . PHE A 1 185 ? -2.615 14.992 17.131 1.00 88.56 185 PHE A C 1
ATOM 1444 O O . PHE A 1 185 ? -2.981 15.295 15.995 1.00 88.56 185 PHE A O 1
ATOM 1451 N N . ARG A 1 186 ? -2.596 15.896 18.114 1.00 85.38 186 ARG A N 1
ATOM 1452 C CA . ARG A 1 186 ? -3.031 17.281 17.910 1.00 85.38 186 ARG A CA 1
ATOM 1453 C C . ARG A 1 186 ? -2.124 18.051 16.934 1.00 85.38 186 ARG A C 1
ATOM 1455 O O . ARG A 1 186 ? -2.687 18.638 16.015 1.00 85.38 186 ARG A O 1
ATOM 1462 N N . PRO A 1 187 ? -0.780 17.983 17.027 1.00 85.31 187 PRO A N 1
ATOM 1463 C CA . PRO A 1 187 ? 0.106 18.641 16.064 1.00 85.31 187 PRO A CA 1
ATOM 1464 C C . PRO A 1 187 ? -0.127 18.176 14.621 1.00 85.31 187 PRO A C 1
ATOM 1466 O O . PRO A 1 187 ? -0.212 18.998 13.717 1.00 85.31 187 PRO A O 1
ATOM 1469 N N . HIS A 1 188 ? -0.335 16.872 14.402 1.00 85.19 188 HIS A N 1
ATOM 1470 C CA . HIS A 1 188 ? -0.621 16.324 13.068 1.00 85.19 188 HIS A CA 1
ATOM 1471 C C . HIS A 1 188 ? -1.887 16.933 12.449 1.00 85.19 188 HIS A C 1
ATOM 1473 O O . HIS A 1 188 ? -1.934 17.220 11.255 1.00 85.19 188 HIS A O 1
ATOM 1479 N N . LEU A 1 189 ? -2.923 17.148 13.262 1.00 87.00 189 LEU A N 1
ATOM 1480 C CA . LEU A 1 189 ? -4.195 17.704 12.805 1.00 87.00 189 LEU A CA 1
ATOM 1481 C C . LEU A 1 189 ? -4.145 19.219 12.613 1.00 87.00 189 LEU A C 1
ATOM 1483 O O . LEU A 1 189 ? -4.749 19.712 11.661 1.00 87.00 189 LEU A O 1
ATOM 1487 N N . ASP A 1 190 ? -3.448 19.926 13.501 1.00 85.06 190 ASP A N 1
ATOM 1488 C CA . ASP A 1 190 ? -3.357 21.386 13.488 1.00 85.06 190 ASP A CA 1
ATOM 1489 C C . ASP A 1 190 ? -2.415 21.871 12.367 1.00 85.06 190 ASP A C 1
ATOM 1491 O O . ASP A 1 190 ? -2.726 22.839 11.676 1.00 85.06 190 ASP A O 1
ATOM 1495 N N . GLU A 1 191 ? -1.301 21.170 12.133 1.00 85.00 191 GLU A N 1
ATOM 1496 C CA . GLU A 1 191 ? -0.289 21.539 11.128 1.00 85.00 191 GLU A CA 1
ATOM 1497 C C . GLU A 1 191 ? -0.445 20.789 9.793 1.00 85.00 191 GLU A C 1
ATOM 1499 O O . GLU A 1 191 ? 0.194 21.119 8.793 1.00 85.00 191 GLU A O 1
ATOM 1504 N N . GLY A 1 192 ? -1.330 19.791 9.740 1.00 81.12 192 GLY A N 1
ATOM 1505 C CA . GLY A 1 192 ? -1.608 19.040 8.518 1.00 81.12 192 GLY A CA 1
ATOM 1506 C C . GLY A 1 192 ? -0.531 18.015 8.150 1.00 81.12 192 GLY A C 1
ATOM 1507 O O . GLY A 1 192 ? -0.419 17.648 6.976 1.00 81.12 192 GLY A O 1
ATOM 1508 N N . TYR A 1 193 ? 0.267 17.560 9.117 1.00 82.56 193 TYR A N 1
ATOM 1509 C CA . TYR A 1 193 ? 1.275 16.524 8.898 1.00 82.56 193 TYR A CA 1
ATOM 1510 C C . TYR A 1 193 ? 0.663 15.126 8.864 1.00 82.56 193 TYR A C 1
ATOM 1512 O O . TYR A 1 193 ? -0.296 14.823 9.575 1.00 82.56 193 TYR A O 1
ATOM 1520 N N . GLY A 1 194 ? 1.242 14.256 8.035 1.00 86.69 194 GLY A N 1
ATOM 1521 C CA . GLY A 1 194 ? 0.897 12.839 8.037 1.00 86.69 194 GLY A CA 1
ATOM 1522 C C . GLY A 1 194 ? 1.264 12.156 9.357 1.00 86.69 194 GLY A C 1
ATOM 1523 O O . GLY A 1 194 ? 1.989 12.718 10.180 1.00 86.69 194 GLY A O 1
ATOM 1524 N N . VAL A 1 195 ? 0.735 10.955 9.566 1.00 89.38 195 VAL A N 1
ATOM 1525 C CA . VAL A 1 195 ? 1.069 10.086 10.706 1.00 89.38 195 VAL A CA 1
ATOM 1526 C C . VAL A 1 195 ? 1.942 8.958 10.188 1.00 89.38 195 VAL A C 1
ATOM 1528 O O . VAL A 1 195 ? 1.573 8.358 9.185 1.00 89.38 195 VAL A O 1
ATOM 1531 N N . GLN A 1 196 ? 3.075 8.685 10.831 1.00 88.56 196 GLN A N 1
ATOM 1532 C CA . GLN A 1 196 ? 3.958 7.592 10.416 1.00 88.56 196 GLN A CA 1
ATOM 1533 C C . GLN A 1 196 ? 3.241 6.243 10.521 1.00 88.56 196 GLN A C 1
ATOM 1535 O O . GLN A 1 196 ? 2.497 6.043 11.478 1.00 88.56 196 GLN A O 1
ATOM 1540 N N . VAL A 1 197 ? 3.471 5.348 9.556 1.00 88.50 197 VAL A N 1
ATOM 1541 C CA . VAL A 1 197 ? 2.895 3.989 9.529 1.00 88.50 197 VAL A CA 1
ATOM 1542 C C . VAL A 1 197 ? 3.157 3.258 10.845 1.00 88.50 197 VAL A C 1
ATOM 1544 O O . VAL A 1 197 ? 2.205 2.852 11.497 1.00 88.50 197 VAL A O 1
ATOM 1547 N N . GLU A 1 198 ? 4.410 3.236 11.296 1.00 87.50 198 GLU A N 1
ATOM 1548 C CA . GLU A 1 198 ? 4.825 2.620 12.566 1.00 87.50 198 GLU A CA 1
ATOM 1549 C C . GLU A 1 198 ? 4.004 3.140 13.761 1.00 87.50 198 GLU A C 1
ATOM 1551 O O . GLU A 1 198 ? 3.481 2.370 14.555 1.00 87.50 198 GLU A O 1
ATOM 1556 N N . THR A 1 199 ? 3.775 4.456 13.844 1.00 90.81 199 THR A N 1
ATOM 1557 C CA . THR A 1 199 ? 2.930 5.045 14.900 1.00 90.81 199 THR A CA 1
ATOM 1558 C C . THR A 1 199 ? 1.463 4.622 14.786 1.00 90.81 199 THR A C 1
ATOM 1560 O O . THR A 1 199 ? 0.765 4.554 15.794 1.00 90.81 199 THR A O 1
ATOM 1563 N N . VAL A 1 200 ? 0.954 4.400 13.570 1.00 93.25 200 VAL A N 1
ATOM 1564 C CA . VAL A 1 200 ? -0.409 3.886 13.370 1.00 93.25 200 VAL A CA 1
ATOM 1565 C C . VAL A 1 200 ? -0.496 2.436 13.839 1.00 93.25 200 VAL A C 1
ATOM 1567 O O . VAL A 1 200 ? -1.445 2.112 14.544 1.00 93.25 200 VAL A O 1
ATOM 1570 N N . GLU A 1 201 ? 0.480 1.602 13.483 1.00 93.25 201 GLU A N 1
ATOM 1571 C CA . GLU A 1 201 ? 0.559 0.189 13.874 1.00 93.25 201 GLU A CA 1
ATOM 1572 C C . GLU A 1 201 ? 0.639 0.035 15.399 1.00 93.25 201 GLU A C 1
ATOM 1574 O O . GLU A 1 201 ? -0.223 -0.612 15.987 1.00 93.25 201 GLU A O 1
ATOM 1579 N N . GLU A 1 202 ? 1.559 0.742 16.066 1.00 93.44 202 GLU A N 1
ATOM 1580 C CA . GLU A 1 202 ? 1.691 0.728 17.535 1.00 93.44 202 GLU A CA 1
ATOM 1581 C C . GLU A 1 202 ? 0.390 1.136 18.255 1.00 93.44 202 GLU A C 1
ATOM 1583 O O . GLU A 1 202 ? 0.015 0.601 19.307 1.00 93.44 202 GLU A O 1
ATOM 1588 N N . GLU A 1 203 ? -0.324 2.116 17.700 1.00 95.44 203 GLU A N 1
ATOM 1589 C CA . GLU A 1 203 ? -1.592 2.578 18.259 1.00 95.44 203 GLU A CA 1
ATOM 1590 C C . GLU A 1 203 ? -2.734 1.598 17.991 1.00 95.44 203 GLU A C 1
ATOM 1592 O O . GLU A 1 203 ? -3.604 1.451 18.851 1.00 95.44 203 GLU A O 1
ATOM 1597 N N . LEU A 1 204 ? -2.743 0.918 16.841 1.00 97.19 204 LEU A N 1
ATOM 1598 C CA . LEU A 1 204 ? -3.694 -0.153 16.551 1.00 97.19 204 LEU A CA 1
ATOM 1599 C C . LEU A 1 204 ? -3.476 -1.353 17.474 1.00 97.19 204 LEU A C 1
ATOM 1601 O O . LEU A 1 204 ? -4.460 -1.858 18.010 1.00 97.19 204 LEU A O 1
ATOM 1605 N N . ASP A 1 205 ? -2.229 -1.738 17.740 1.00 97.12 205 ASP A N 1
ATOM 1606 C CA . ASP A 1 205 ? -1.898 -2.802 18.692 1.00 97.12 205 ASP A CA 1
ATOM 1607 C C . ASP A 1 205 ? -2.409 -2.460 20.095 1.00 97.12 205 ASP A C 1
ATOM 1609 O O . ASP A 1 205 ? -3.169 -3.223 20.690 1.00 97.12 205 ASP A O 1
ATOM 1613 N N . THR A 1 206 ? -2.121 -1.246 20.579 1.00 96.31 206 THR A N 1
ATOM 1614 C CA . THR A 1 206 ? -2.631 -0.759 21.875 1.00 96.31 206 THR A CA 1
ATOM 1615 C C . THR A 1 206 ? -4.165 -0.780 21.940 1.00 96.31 206 THR A C 1
ATOM 1617 O O . THR A 1 206 ? -4.769 -1.035 22.986 1.00 96.31 206 THR A O 1
ATOM 1620 N N . LEU A 1 207 ? -4.832 -0.448 20.832 1.00 97.50 207 LEU A N 1
ATOM 1621 C CA . LEU A 1 207 ? -6.289 -0.453 20.757 1.00 97.50 207 LEU A CA 1
ATOM 1622 C C . LEU A 1 207 ? -6.860 -1.875 20.737 1.00 97.50 207 LEU A C 1
ATOM 1624 O O . LEU A 1 207 ? -7.885 -2.104 21.375 1.00 97.50 207 LEU A O 1
ATOM 1628 N N . ARG A 1 208 ? -6.209 -2.811 20.043 1.00 98.31 208 ARG A N 1
ATOM 1629 C CA . ARG A 1 208 ? -6.594 -4.228 20.007 1.00 98.31 208 ARG A CA 1
ATOM 1630 C C . ARG A 1 208 ? -6.433 -4.875 21.379 1.00 98.31 208 ARG A C 1
ATOM 1632 O O . ARG A 1 208 ? -7.390 -5.459 21.870 1.00 98.31 208 ARG A O 1
ATOM 1639 N N . GLU A 1 209 ? -5.319 -4.627 22.069 1.00 97.75 209 GLU A N 1
ATOM 1640 C CA . GLU A 1 209 ? -5.137 -5.062 23.463 1.00 97.75 209 GLU A CA 1
ATOM 1641 C C . GLU A 1 209 ? -6.271 -4.551 24.367 1.00 97.75 209 GLU A C 1
ATOM 1643 O O . GLU A 1 209 ? -6.840 -5.292 25.169 1.00 97.75 209 GLU A O 1
ATOM 1648 N N . ARG A 1 210 ? -6.671 -3.282 24.202 1.00 96.81 210 ARG A N 1
ATOM 1649 C CA . ARG A 1 210 ? -7.801 -2.719 24.949 1.00 96.81 210 ARG A CA 1
ATOM 1650 C C . ARG A 1 210 ? -9.139 -3.380 24.592 1.00 96.81 210 ARG A C 1
ATOM 1652 O O . ARG A 1 210 ? -10.001 -3.492 25.467 1.00 96.81 210 ARG A O 1
ATOM 1659 N N . ALA A 1 211 ? -9.352 -3.741 23.330 1.00 97.44 211 ALA A N 1
ATOM 1660 C CA . ALA A 1 211 ? -10.556 -4.439 22.893 1.00 97.44 211 ALA A CA 1
ATOM 1661 C C . ALA A 1 211 ? -10.643 -5.833 23.535 1.00 97.44 211 ALA A C 1
ATOM 1663 O O . ALA A 1 211 ? -11.688 -6.165 24.095 1.00 97.44 211 ALA A O 1
ATOM 1664 N N . ASP A 1 212 ? -9.530 -6.569 23.581 1.00 97.19 212 ASP A N 1
ATOM 1665 C CA . ASP A 1 212 ? -9.434 -7.877 24.242 1.00 97.19 212 ASP A CA 1
ATOM 1666 C C . ASP A 1 212 ? -9.717 -7.779 25.752 1.00 97.19 212 ASP A C 1
ATOM 1668 O O . ASP A 1 212 ? -10.487 -8.564 26.315 1.00 97.19 212 ASP A O 1
ATOM 1672 N N . GLU A 1 213 ? -9.137 -6.779 26.429 1.00 95.75 213 GLU A N 1
ATOM 1673 C CA . GLU A 1 213 ? -9.417 -6.501 27.844 1.00 95.75 213 GLU A CA 1
ATOM 1674 C C . GLU A 1 213 ? -10.899 -6.201 28.091 1.00 95.75 213 GLU A C 1
ATOM 1676 O O . GLU A 1 213 ? -11.472 -6.633 29.096 1.00 95.75 213 GLU A O 1
ATOM 1681 N N . LEU A 1 214 ? -11.518 -5.427 27.196 1.00 95.69 214 LEU A N 1
ATOM 1682 C CA . LEU A 1 214 ? -12.927 -5.073 27.282 1.00 95.69 214 LEU A CA 1
ATOM 1683 C C . LEU A 1 214 ? -13.815 -6.304 27.087 1.00 95.69 214 LEU A C 1
ATOM 1685 O O . LEU A 1 214 ? -14.727 -6.520 27.883 1.00 95.69 214 LEU A O 1
ATOM 1689 N N . GLU A 1 215 ? -13.533 -7.133 26.085 1.00 95.69 215 GLU A N 1
ATOM 1690 C CA . GLU A 1 215 ? -14.283 -8.364 25.841 1.00 95.69 215 GLU A CA 1
ATOM 1691 C C . GLU A 1 215 ? -14.211 -9.312 27.048 1.00 95.69 215 GLU A C 1
ATOM 1693 O O . GLU A 1 215 ? -15.226 -9.864 27.477 1.00 95.69 215 GLU A O 1
ATOM 1698 N N . ALA A 1 216 ? -13.028 -9.451 27.655 1.00 94.75 216 ALA A N 1
ATOM 1699 C CA . ALA A 1 216 ? -12.856 -10.233 28.873 1.00 94.75 216 ALA A CA 1
ATOM 1700 C C . ALA A 1 216 ? -13.663 -9.654 30.048 1.00 94.75 216 ALA A C 1
ATOM 1702 O O . ALA A 1 216 ? -14.367 -10.402 30.724 1.00 94.75 216 ALA A O 1
ATOM 1703 N N . ALA A 1 217 ? -13.608 -8.336 30.264 1.00 94.00 217 ALA A N 1
ATOM 1704 C CA . ALA A 1 217 ? -14.317 -7.668 31.355 1.00 94.00 217 ALA A CA 1
ATOM 1705 C C . ALA A 1 217 ? -15.848 -7.734 31.219 1.00 94.00 217 ALA A C 1
ATOM 1707 O O . ALA A 1 217 ? -16.548 -7.772 32.230 1.00 94.00 217 ALA A O 1
ATOM 1708 N N . LEU A 1 218 ? -16.380 -7.772 29.993 1.00 94.19 218 LEU A N 1
ATOM 1709 C CA . LEU A 1 218 ? -17.821 -7.897 29.757 1.00 94.19 218 LEU A CA 1
ATOM 1710 C C . LEU A 1 218 ? -18.378 -9.255 30.188 1.00 94.19 218 LEU A C 1
ATOM 1712 O O . LEU A 1 218 ? -19.528 -9.321 30.609 1.00 94.19 218 LEU A O 1
ATOM 1716 N N . ARG A 1 219 ? -17.589 -10.336 30.132 1.00 91.81 219 ARG A N 1
ATOM 1717 C CA . ARG A 1 219 ? -18.064 -11.682 30.514 1.00 91.81 219 ARG A CA 1
ATOM 1718 C C . ARG A 1 219 ? -18.473 -11.775 31.984 1.00 91.81 219 ARG A C 1
ATOM 1720 O O . ARG A 1 219 ? -19.351 -12.568 32.306 1.00 91.81 219 ARG A O 1
ATOM 1727 N N . ASP A 1 220 ? -17.861 -10.951 32.832 1.00 91.00 220 ASP A N 1
ATOM 1728 C CA . ASP A 1 220 ? -18.097 -10.909 34.278 1.00 91.00 220 ASP A CA 1
ATOM 1729 C C . ASP A 1 220 ? -18.980 -9.713 34.704 1.00 91.00 220 ASP A C 1
ATOM 1731 O O . ASP A 1 220 ? -19.168 -9.464 35.897 1.00 91.00 220 ASP A O 1
ATOM 1735 N N . ALA A 1 221 ? -19.497 -8.927 33.751 1.00 93.56 221 ALA A N 1
ATOM 1736 C CA . ALA A 1 221 ? -20.279 -7.726 34.032 1.00 93.56 221 ALA A CA 1
ATOM 1737 C C . ALA A 1 221 ? -21.783 -8.041 34.148 1.00 93.56 221 ALA A C 1
ATOM 1739 O O . ALA A 1 221 ? -22.509 -8.110 33.155 1.00 93.56 221 ALA A O 1
ATOM 1740 N N . ASP A 1 222 ? -22.258 -8.198 35.384 1.00 93.19 222 ASP A N 1
ATOM 1741 C CA . ASP A 1 222 ? -23.632 -8.628 35.691 1.00 93.19 222 ASP A CA 1
ATOM 1742 C C . ASP A 1 222 ? -24.661 -7.484 35.774 1.00 93.19 222 ASP A C 1
ATOM 1744 O O . ASP A 1 222 ? -25.869 -7.726 35.850 1.00 93.19 222 ASP A O 1
ATOM 1748 N N . ASP A 1 223 ? -24.218 -6.226 35.799 1.00 94.81 223 ASP A N 1
ATOM 1749 C CA . ASP A 1 223 ? -25.103 -5.072 35.950 1.00 94.81 223 ASP A CA 1
ATOM 1750 C C . ASP A 1 223 ? -24.718 -3.894 35.045 1.00 94.81 223 ASP A C 1
ATOM 1752 O O . ASP A 1 223 ? -23.653 -3.832 34.438 1.00 94.81 223 ASP A O 1
ATOM 1756 N N . LEU A 1 224 ? -25.625 -2.922 34.924 1.00 96.00 224 LEU A N 1
ATOM 1757 C CA . LEU A 1 224 ? -25.438 -1.783 34.024 1.00 96.00 224 LEU A CA 1
ATOM 1758 C C . LEU A 1 224 ? -24.183 -0.957 34.358 1.00 96.00 224 LEU A C 1
ATOM 1760 O O . LEU A 1 224 ? -23.523 -0.453 33.449 1.00 96.00 224 LEU A O 1
ATOM 1764 N N . ALA A 1 225 ? -23.865 -0.811 35.648 1.00 95.50 225 ALA A N 1
ATOM 1765 C CA . ALA A 1 225 ? -22.733 -0.009 36.097 1.00 95.50 225 ALA A CA 1
ATOM 1766 C C . ALA A 1 225 ? -21.411 -0.695 35.738 1.00 95.50 225 ALA A C 1
ATOM 1768 O O . ALA A 1 225 ? -20.525 -0.052 35.181 1.00 95.50 225 ALA A O 1
ATOM 1769 N N . THR A 1 226 ? -21.314 -2.001 35.984 1.00 96.31 226 THR A N 1
ATOM 1770 C CA . THR A 1 226 ? -20.148 -2.825 35.644 1.00 96.31 226 THR A CA 1
ATOM 1771 C C . THR A 1 226 ? -19.915 -2.887 34.137 1.00 96.31 226 THR A C 1
ATOM 1773 O O . THR A 1 226 ? -18.782 -2.682 33.711 1.00 96.31 226 THR A O 1
ATOM 1776 N N . VAL A 1 227 ? -20.964 -3.034 33.316 1.00 96.81 227 VAL A N 1
ATOM 1777 C CA . VAL A 1 227 ? -20.850 -2.967 31.843 1.00 96.81 227 VAL A CA 1
ATOM 1778 C C . VAL A 1 227 ? -20.327 -1.603 31.391 1.00 96.81 227 VAL A C 1
ATOM 1780 O O . VAL A 1 227 ? -19.389 -1.511 30.595 1.00 96.81 227 VAL A O 1
ATOM 1783 N N . ARG A 1 228 ? -20.907 -0.517 31.916 1.00 96.50 228 ARG A N 1
ATOM 1784 C CA . ARG A 1 228 ? -20.502 0.848 31.561 1.00 96.50 228 ARG A CA 1
ATOM 1785 C C . ARG A 1 228 ? -19.055 1.140 31.967 1.00 96.50 228 ARG A C 1
ATOM 1787 O O . ARG A 1 228 ? -18.310 1.750 31.194 1.00 96.50 228 ARG A O 1
ATOM 1794 N N . ASP A 1 229 ? -18.682 0.752 33.183 1.00 94.94 229 ASP A N 1
ATOM 1795 C CA . ASP A 1 229 ? -17.346 0.967 33.733 1.00 94.94 229 ASP A CA 1
ATOM 1796 C C . ASP A 1 229 ? -16.305 0.124 32.986 1.00 94.94 229 ASP A C 1
ATOM 1798 O O . ASP A 1 229 ? -15.250 0.658 32.640 1.00 94.94 229 ASP A O 1
ATOM 1802 N N . ALA A 1 230 ? -16.627 -1.129 32.637 1.00 94.88 230 ALA A N 1
ATOM 1803 C CA . ALA A 1 230 ? -15.792 -1.975 31.785 1.00 94.88 230 ALA A CA 1
ATOM 1804 C C . ALA A 1 230 ? -15.526 -1.302 30.433 1.00 94.88 230 ALA A C 1
ATOM 1806 O O . ALA A 1 230 ? -14.367 -1.168 30.039 1.00 94.88 230 ALA A O 1
ATOM 1807 N N . ALA A 1 231 ? -16.567 -0.778 29.776 1.00 94.25 231 ALA A N 1
ATOM 1808 C CA . ALA A 1 231 ? -16.456 -0.042 28.515 1.00 94.25 231 ALA A CA 1
ATOM 1809 C C . ALA A 1 231 ? -15.689 1.287 28.627 1.00 94.25 231 ALA A C 1
ATOM 1811 O O . ALA A 1 231 ? -15.296 1.859 27.612 1.00 94.25 231 ALA A O 1
ATOM 1812 N N . GLY A 1 232 ? -15.459 1.808 29.839 1.00 94.50 232 GLY A N 1
ATOM 1813 C CA . GLY A 1 232 ? -14.846 3.122 30.049 1.00 94.50 232 GLY A CA 1
ATOM 1814 C C . GLY A 1 232 ? -15.736 4.280 29.584 1.00 94.50 232 GLY A C 1
ATOM 1815 O O . GLY A 1 232 ? -15.249 5.373 29.282 1.00 94.50 232 GLY A O 1
ATOM 1816 N N . TRP A 1 233 ? -17.048 4.057 29.488 1.00 95.88 233 TRP A N 1
ATOM 1817 C CA . TRP A 1 233 ? -18.001 5.049 29.001 1.00 95.88 233 TRP A CA 1
ATOM 1818 C C . TRP A 1 233 ? -18.601 5.871 30.144 1.00 95.88 233 TRP A C 1
ATOM 1820 O O . TRP A 1 233 ? -18.892 5.390 31.237 1.00 95.88 233 TRP A O 1
ATOM 1830 N N . SER A 1 234 ? -18.849 7.154 29.887 1.00 94.69 234 SER A N 1
ATOM 1831 C CA . SER A 1 234 ? -19.722 7.962 30.745 1.00 94.6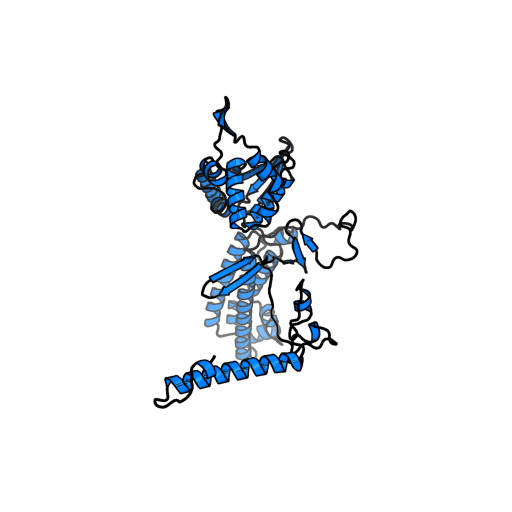9 234 SER A CA 1
ATOM 1832 C C . SER A 1 234 ? -21.190 7.556 30.568 1.00 94.69 234 SER A C 1
ATOM 1834 O O . SER A 1 234 ? -21.569 7.057 29.506 1.00 94.69 234 SER A O 1
ATOM 1836 N N . CYS A 1 235 ? -22.059 7.851 31.547 1.00 95.19 235 CYS A N 1
ATOM 1837 C CA . CYS A 1 235 ? -23.507 7.603 31.412 1.00 95.19 235 CYS A CA 1
ATOM 1838 C C . CYS A 1 235 ? -24.087 8.256 30.148 1.00 95.19 235 CYS A C 1
ATOM 1840 O O . CYS A 1 235 ? -25.025 7.739 29.552 1.00 95.19 235 CYS A O 1
ATOM 1842 N N . ARG A 1 236 ? -23.509 9.387 29.718 1.00 95.38 236 ARG A N 1
ATOM 1843 C CA . ARG A 1 236 ? -23.883 10.067 28.476 1.00 95.38 236 ARG A CA 1
ATOM 1844 C C . ARG A 1 236 ? -23.517 9.238 27.243 1.00 95.38 236 ARG A C 1
ATOM 1846 O O . ARG A 1 236 ? -24.354 9.082 26.369 1.00 95.38 236 ARG A O 1
ATOM 1853 N N . GLN A 1 237 ? -22.286 8.732 27.169 1.00 94.44 237 GLN A N 1
ATOM 1854 C CA . GLN A 1 237 ? -21.822 7.935 26.026 1.00 94.44 237 GLN A CA 1
ATOM 1855 C C . GLN A 1 237 ? -22.589 6.620 25.891 1.00 94.44 237 GLN A C 1
ATOM 1857 O O . GLN A 1 237 ? -22.858 6.197 24.769 1.00 94.44 237 GLN A O 1
ATOM 1862 N N . LEU A 1 238 ? -22.944 5.995 27.017 1.00 95.88 238 LEU A N 1
ATOM 1863 C CA . LEU A 1 238 ? -23.799 4.814 27.009 1.00 95.88 238 LEU A CA 1
ATOM 1864 C C . LEU A 1 238 ? -25.222 5.175 26.561 1.00 95.88 238 LEU A C 1
ATOM 1866 O O . LEU A 1 238 ? -25.748 4.540 25.659 1.00 95.88 238 LEU A O 1
ATOM 1870 N N . ALA A 1 239 ? -25.817 6.241 27.107 1.00 96.25 239 ALA A N 1
ATOM 1871 C CA . ALA A 1 239 ? -27.151 6.686 26.699 1.00 96.25 239 ALA A CA 1
ATOM 1872 C C . ALA A 1 239 ? -27.242 7.046 25.204 1.00 96.25 239 ALA A C 1
ATOM 1874 O O . ALA A 1 239 ? -28.230 6.718 24.565 1.00 96.25 239 ALA A O 1
ATOM 1875 N N . GLU A 1 240 ? -26.207 7.663 24.623 1.00 95.38 240 GLU A N 1
ATOM 1876 C CA . GLU A 1 240 ? -26.142 7.967 23.181 1.00 95.38 240 GLU A CA 1
ATOM 1877 C C . GLU A 1 240 ? -26.178 6.710 22.285 1.00 95.38 240 GLU A C 1
ATOM 1879 O O . GLU A 1 240 ? -26.468 6.835 21.099 1.00 95.38 240 GLU A O 1
ATOM 1884 N N . ARG A 1 241 ? -25.903 5.520 22.837 1.00 95.12 241 ARG A N 1
ATOM 1885 C CA . ARG A 1 241 ? -25.960 4.219 22.143 1.00 95.12 241 ARG A CA 1
ATOM 1886 C C . ARG A 1 241 ? -27.204 3.402 22.485 1.00 95.12 241 ARG A C 1
ATOM 1888 O O . ARG A 1 241 ? -27.421 2.339 21.919 1.00 95.12 241 ARG A O 1
ATOM 1895 N N . LEU A 1 242 ? -28.012 3.874 23.428 1.00 95.50 242 LEU A N 1
ATOM 1896 C CA . LEU A 1 242 ? -29.223 3.202 23.867 1.00 95.50 242 LEU A CA 1
ATOM 1897 C C . LEU A 1 242 ? -30.434 3.994 23.382 1.00 95.50 242 LEU A C 1
ATOM 1899 O O . LEU A 1 242 ? -30.834 4.982 23.996 1.00 95.50 242 LEU A O 1
ATOM 1903 N N . ASP A 1 243 ? -31.056 3.531 22.299 1.00 92.12 243 ASP A N 1
ATOM 1904 C CA . ASP A 1 243 ? -32.230 4.192 21.721 1.00 92.12 243 ASP A CA 1
ATOM 1905 C C . ASP A 1 243 ? -33.327 4.495 22.756 1.00 92.12 243 ASP A C 1
ATOM 1907 O O . ASP A 1 243 ? -33.811 3.620 23.478 1.00 92.12 243 ASP A O 1
ATOM 1911 N N . GLY A 1 244 ? -33.735 5.762 22.830 1.00 91.81 244 GLY A N 1
ATOM 1912 C CA . GLY A 1 244 ? -34.781 6.218 23.750 1.00 91.81 244 GLY A CA 1
ATOM 1913 C C . GLY A 1 244 ? -34.348 6.382 25.211 1.00 91.81 244 GLY A C 1
ATOM 1914 O O . GLY A 1 244 ? -35.187 6.724 26.044 1.00 91.81 244 GLY A O 1
ATOM 1915 N N . GLU A 1 245 ? -33.068 6.192 25.534 1.00 95.06 245 GLU A N 1
ATOM 1916 C CA . GLU A 1 245 ? -32.530 6.423 26.872 1.00 95.06 245 GLU A CA 1
ATOM 1917 C C . GLU A 1 245 ? -31.798 7.767 26.975 1.00 95.06 245 GLU A C 1
ATOM 1919 O O . GLU A 1 245 ? -31.364 8.376 25.999 1.00 95.06 245 GLU A O 1
ATOM 1924 N N . THR A 1 246 ? -31.693 8.279 28.198 1.00 96.12 246 THR A N 1
ATOM 1925 C CA . THR A 1 246 ? -31.041 9.555 28.503 1.00 96.12 246 THR A CA 1
ATOM 1926 C C . THR A 1 246 ? -29.931 9.330 29.516 1.00 96.12 246 THR A C 1
ATOM 1928 O O . THR A 1 246 ? -29.948 8.365 30.277 1.00 96.12 246 THR A O 1
ATOM 1931 N N . THR A 1 247 ? -28.991 10.270 29.619 1.00 96.25 247 THR A N 1
ATOM 1932 C CA . THR A 1 247 ? -27.954 10.231 30.665 1.00 96.25 247 THR A CA 1
ATOM 1933 C C . THR A 1 247 ? -28.551 10.033 32.065 1.00 96.25 247 THR A C 1
ATOM 1935 O O . THR A 1 247 ? -27.990 9.316 32.892 1.00 96.25 247 THR A O 1
ATOM 1938 N N . SER A 1 248 ? -29.705 10.657 32.333 1.00 94.94 248 SER A N 1
ATOM 1939 C CA . SER A 1 248 ? -30.401 10.556 33.616 1.00 94.94 248 SER A CA 1
ATOM 1940 C C . SER A 1 248 ? -31.065 9.200 33.834 1.00 94.94 248 SER A C 1
ATOM 1942 O O . SER A 1 248 ? -31.090 8.749 34.974 1.00 94.94 248 SER A O 1
ATOM 1944 N N . SER A 1 249 ? -31.584 8.541 32.792 1.00 93.38 249 SER A N 1
ATOM 1945 C CA . SER A 1 249 ? -32.189 7.212 32.952 1.00 93.38 249 SER A CA 1
ATOM 1946 C C . SER A 1 249 ? -31.134 6.153 33.254 1.00 93.38 249 SER A C 1
ATOM 1948 O O . SER A 1 249 ? -31.334 5.365 34.176 1.00 93.38 249 SER A O 1
ATOM 1950 N N . VAL A 1 250 ? -29.977 6.212 32.585 1.00 94.94 250 VAL A N 1
ATOM 1951 C CA . VAL A 1 250 ? -28.813 5.361 32.888 1.00 94.94 250 VAL A CA 1
ATOM 1952 C C . VAL A 1 250 ? -28.353 5.571 34.334 1.00 94.94 250 VAL A C 1
ATOM 1954 O O . VAL A 1 250 ? -28.285 4.624 35.110 1.00 94.94 250 VAL A O 1
ATOM 1957 N N . SER A 1 251 ? -28.135 6.825 34.746 1.00 95.44 251 SER A N 1
ATOM 1958 C CA . SER A 1 251 ? -27.705 7.138 36.117 1.00 95.44 251 SER A CA 1
ATOM 1959 C C . SER A 1 251 ? -28.736 6.733 37.183 1.00 95.44 251 SER A C 1
ATOM 1961 O O . SER A 1 251 ? -28.364 6.253 38.257 1.00 95.44 251 SER A O 1
ATOM 1963 N N . TYR A 1 252 ? -30.033 6.897 36.900 1.00 94.19 252 TYR A N 1
ATOM 1964 C CA . TYR A 1 252 ? -31.103 6.486 37.809 1.00 94.19 252 TYR A CA 1
ATOM 1965 C C . TYR A 1 252 ? -31.171 4.961 37.947 1.00 94.19 252 TYR A C 1
ATOM 1967 O O . TYR A 1 252 ? -31.324 4.468 39.063 1.00 94.19 252 TYR A O 1
ATOM 1975 N N . ALA A 1 253 ? -30.992 4.218 36.850 1.00 94.06 253 ALA A N 1
ATOM 1976 C CA . ALA A 1 253 ? -30.923 2.760 36.863 1.00 94.06 253 ALA A CA 1
ATOM 1977 C C . ALA A 1 253 ? -29.715 2.244 37.669 1.00 94.06 253 ALA A C 1
ATOM 1979 O O . ALA A 1 253 ? -29.889 1.365 38.512 1.00 94.06 253 ALA A O 1
ATOM 1980 N N . GLU A 1 254 ? -28.527 2.840 37.492 1.00 94.25 254 GLU A N 1
ATOM 1981 C CA . GLU A 1 254 ? -27.315 2.506 38.268 1.00 94.25 254 GLU A CA 1
ATOM 1982 C C . GLU A 1 254 ? -27.475 2.794 39.769 1.00 94.25 254 GLU A C 1
ATOM 1984 O O . GLU A 1 254 ? -26.937 2.080 40.608 1.00 94.25 254 GLU A O 1
ATOM 1989 N N . SER A 1 255 ? -28.277 3.800 40.132 1.00 93.38 255 SER A N 1
ATOM 1990 C CA . SER A 1 255 ? -28.563 4.149 41.533 1.00 93.38 255 SER A CA 1
ATOM 1991 C C . SER A 1 255 ? -29.626 3.250 42.190 1.00 93.38 255 SER A C 1
ATOM 1993 O O . SER A 1 255 ? -30.120 3.568 43.273 1.00 93.38 255 SER A O 1
ATOM 1995 N N . GLY A 1 256 ? -30.026 2.153 41.537 1.00 90.75 256 GLY A N 1
ATOM 1996 C CA . GLY A 1 256 ? -31.066 1.238 42.015 1.00 90.75 256 GLY A CA 1
ATOM 1997 C C . GLY A 1 256 ? -32.500 1.682 41.704 1.00 90.75 256 GLY A C 1
ATOM 1998 O O . GLY A 1 256 ? -33.449 1.117 42.248 1.00 90.75 256 GLY A O 1
ATOM 1999 N N . GLY A 1 257 ? -32.679 2.682 40.835 1.00 91.88 257 GLY A N 1
ATOM 2000 C CA . GLY A 1 257 ? -33.980 3.082 40.304 1.00 91.88 257 GLY A CA 1
ATOM 2001 C C . GLY A 1 257 ? -34.591 2.034 39.365 1.00 91.88 257 GLY A C 1
ATOM 2002 O O . GLY A 1 257 ? -33.923 1.091 38.939 1.00 91.88 257 GLY A O 1
ATOM 2003 N N . TYR A 1 258 ? -35.872 2.218 39.029 1.00 94.44 258 TYR A N 1
ATOM 2004 C CA . TYR A 1 258 ? -36.710 1.274 38.267 1.00 94.44 258 TYR A CA 1
ATOM 2005 C C . TYR A 1 258 ? -36.947 -0.084 38.955 1.00 94.44 258 TYR A C 1
ATOM 2007 O O . TYR A 1 258 ? -36.474 -0.350 40.060 1.00 94.44 258 TYR A O 1
ATOM 2015 N N . ASP A 1 259 ? -37.758 -0.936 38.334 1.00 94.44 259 ASP A N 1
ATOM 2016 C CA . ASP A 1 259 ? -37.899 -2.337 38.725 1.00 94.44 259 ASP A CA 1
ATOM 2017 C C . ASP A 1 259 ? -36.728 -3.189 38.193 1.00 94.44 259 ASP A C 1
ATOM 2019 O O . ASP A 1 259 ? -35.866 -2.723 37.442 1.00 94.44 259 ASP A O 1
ATOM 2023 N N . ALA A 1 260 ? -36.657 -4.442 38.649 1.00 93.94 260 ALA A N 1
ATOM 2024 C CA . ALA A 1 260 ? -35.583 -5.359 38.271 1.00 93.94 260 ALA A CA 1
ATOM 2025 C C . ALA A 1 260 ? -35.608 -5.719 36.777 1.00 93.94 260 ALA A C 1
ATOM 2027 O O . ALA A 1 260 ? -34.547 -5.872 36.180 1.00 93.94 260 ALA A O 1
ATOM 2028 N N . GLU A 1 261 ? -36.797 -5.809 36.176 1.00 95.88 261 GLU A N 1
ATOM 2029 C CA . GLU A 1 261 ? -36.976 -6.155 34.764 1.00 95.88 261 GLU A CA 1
ATOM 2030 C C . GLU A 1 261 ? -36.404 -5.063 33.855 1.00 95.88 261 GLU A C 1
ATOM 2032 O O . GLU A 1 261 ? -35.608 -5.344 32.960 1.00 95.88 261 GLU A O 1
ATOM 2037 N N . ARG A 1 262 ? -36.722 -3.795 34.135 1.00 94.81 262 ARG A N 1
ATOM 2038 C CA . ARG A 1 262 ? -36.192 -2.666 33.372 1.00 94.81 262 ARG A CA 1
ATOM 2039 C C . ARG A 1 262 ? -34.685 -2.505 33.541 1.00 94.81 262 ARG A C 1
ATOM 2041 O O . ARG A 1 262 ? -34.015 -2.163 32.571 1.00 94.81 262 ARG A O 1
ATOM 2048 N N . ARG A 1 263 ? -34.139 -2.742 34.740 1.00 95.62 263 ARG A N 1
ATOM 2049 C CA . ARG A 1 263 ? -32.680 -2.717 34.937 1.00 95.62 263 ARG A CA 1
ATOM 2050 C C . ARG A 1 263 ? -31.985 -3.827 34.154 1.00 95.62 263 ARG A C 1
ATOM 2052 O O . ARG A 1 263 ? -31.020 -3.522 33.468 1.00 95.62 263 ARG A O 1
ATOM 2059 N N . ALA A 1 264 ? -32.507 -5.053 34.195 1.00 95.25 264 ALA A N 1
ATOM 2060 C CA . ALA A 1 264 ? -31.970 -6.165 33.412 1.00 95.25 264 ALA A CA 1
ATOM 2061 C C . ALA A 1 264 ? -32.006 -5.860 31.906 1.00 95.25 264 ALA A C 1
ATOM 2063 O O . ALA A 1 264 ? -30.993 -5.988 31.231 1.00 95.25 264 ALA A O 1
ATOM 2064 N N . ASN A 1 265 ? -33.124 -5.327 31.398 1.00 96.19 265 ASN A N 1
ATOM 2065 C CA . ASN A 1 265 ? -33.222 -4.921 29.995 1.00 96.19 265 ASN A CA 1
ATOM 2066 C C . ASN A 1 265 ? -32.190 -3.847 29.609 1.00 96.19 265 ASN A C 1
ATOM 2068 O O . ASN A 1 265 ? -31.611 -3.911 28.528 1.00 96.19 265 ASN A O 1
ATOM 2072 N N . LEU A 1 266 ? -31.952 -2.856 30.475 1.00 96.19 266 LEU A N 1
ATOM 2073 C CA . LEU A 1 266 ? -30.919 -1.846 30.233 1.00 96.19 266 LEU A CA 1
ATOM 2074 C C . LEU A 1 266 ? -29.516 -2.457 30.230 1.00 96.19 266 LEU A C 1
ATOM 2076 O O . LEU A 1 266 ? -28.708 -2.072 29.390 1.00 96.19 266 LEU A O 1
ATOM 2080 N N . THR A 1 267 ? -29.236 -3.403 31.129 1.00 96.81 267 THR A N 1
ATOM 2081 C CA . THR A 1 267 ? -27.971 -4.146 31.163 1.00 96.81 267 THR A CA 1
ATOM 2082 C C . THR A 1 267 ? -27.760 -4.952 29.882 1.00 96.81 267 THR A C 1
ATOM 2084 O O . THR A 1 267 ? -26.714 -4.807 29.258 1.00 96.81 267 THR A O 1
ATOM 2087 N N . ASP A 1 268 ? -28.760 -5.708 29.422 1.00 96.56 268 ASP A N 1
ATOM 2088 C CA . ASP A 1 268 ? -28.675 -6.492 28.179 1.00 96.56 268 ASP A CA 1
ATOM 2089 C C . ASP A 1 268 ? -28.433 -5.599 26.955 1.00 96.56 268 ASP A C 1
ATOM 2091 O O . ASP A 1 268 ? -27.602 -5.892 26.095 1.00 96.56 268 ASP A O 1
ATOM 2095 N N . ARG A 1 269 ? -29.134 -4.461 26.880 1.00 97.56 269 ARG A N 1
ATOM 2096 C CA . ARG A 1 269 ? -28.933 -3.491 25.797 1.00 97.56 269 ARG A CA 1
ATOM 2097 C C . ARG A 1 269 ? -27.566 -2.818 25.877 1.00 97.56 269 ARG A C 1
ATOM 2099 O O . ARG A 1 269 ? -26.989 -2.516 24.838 1.00 97.56 269 ARG A O 1
ATOM 2106 N N . ALA A 1 270 ? -27.049 -2.573 27.081 1.00 97.56 270 ALA A N 1
ATOM 2107 C CA . ALA A 1 270 ? -25.704 -2.044 27.263 1.00 97.56 270 ALA A CA 1
ATOM 2108 C C . ALA A 1 270 ? -24.647 -3.052 26.796 1.00 97.56 270 ALA A C 1
ATOM 2110 O O . ALA A 1 270 ? -23.742 -2.655 26.071 1.00 97.56 270 ALA A O 1
ATOM 2111 N N . HIS A 1 271 ? -24.803 -4.340 27.124 1.00 97.44 271 HIS A N 1
ATOM 2112 C CA . HIS A 1 271 ? -23.968 -5.417 26.579 1.00 97.44 271 HIS A CA 1
ATOM 2113 C C . HIS A 1 271 ? -23.979 -5.419 25.051 1.00 97.44 271 HIS A C 1
ATOM 2115 O O . HIS A 1 271 ? -22.917 -5.371 24.434 1.00 97.44 271 HIS A O 1
ATOM 2121 N N . GLY A 1 272 ? -25.169 -5.382 24.441 1.00 96.94 272 GLY A N 1
ATOM 2122 C CA . GLY A 1 272 ? -25.315 -5.299 22.985 1.00 96.94 272 GLY A CA 1
ATOM 2123 C C . GLY A 1 272 ? -24.613 -4.07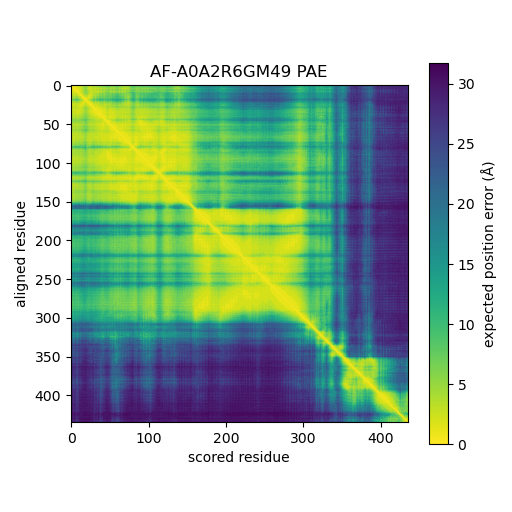6 22.386 1.00 96.94 272 GLY A C 1
ATOM 2124 O O . GLY A 1 272 ? -23.848 -4.210 21.439 1.00 96.94 272 GLY A O 1
ATOM 2125 N N . ALA A 1 273 ? -24.783 -2.899 22.992 1.00 97.44 273 ALA A N 1
ATOM 2126 C CA . ALA A 1 273 ? -24.141 -1.671 22.529 1.00 97.44 273 ALA A CA 1
ATOM 2127 C C . ALA A 1 273 ? -22.604 -1.722 22.607 1.00 97.44 273 ALA A C 1
ATOM 2129 O O . ALA A 1 273 ? -21.928 -1.132 21.762 1.00 97.44 273 ALA A O 1
ATOM 2130 N N . VAL A 1 274 ? -22.034 -2.386 23.621 1.00 97.19 274 VAL A N 1
ATOM 2131 C CA . VAL A 1 274 ? -20.577 -2.568 23.721 1.00 97.19 274 VAL A CA 1
ATOM 2132 C C . VAL A 1 274 ? -20.080 -3.601 22.710 1.00 97.19 274 VAL A C 1
ATOM 2134 O O . VAL A 1 274 ? -19.065 -3.352 22.064 1.00 97.19 274 VAL A O 1
ATOM 2137 N N . ALA A 1 275 ? -20.806 -4.703 22.513 1.00 96.25 275 ALA A N 1
ATOM 2138 C CA . ALA A 1 275 ? -20.475 -5.701 21.497 1.00 96.25 275 ALA A CA 1
ATOM 2139 C C . ALA A 1 275 ? -20.480 -5.097 20.080 1.00 96.25 275 ALA A C 1
ATOM 2141 O O . ALA A 1 275 ? -19.502 -5.234 19.351 1.00 96.25 275 ALA A O 1
ATOM 2142 N N . GLU A 1 276 ? -21.511 -4.325 19.725 1.00 97.06 276 GLU A N 1
ATOM 2143 C CA . GLU A 1 276 ? -21.573 -3.602 18.445 1.00 97.06 276 GLU A CA 1
ATOM 2144 C C . GLU A 1 276 ? -20.407 -2.612 18.282 1.00 97.06 276 GLU A C 1
ATOM 2146 O O . GLU A 1 276 ? -19.857 -2.456 17.191 1.00 97.06 276 GLU A O 1
ATOM 2151 N N . ALA A 1 277 ? -19.991 -1.951 19.368 1.00 97.06 277 ALA A N 1
ATOM 2152 C CA . ALA A 1 277 ? -18.843 -1.049 19.344 1.00 97.06 277 ALA A CA 1
ATOM 2153 C C . ALA A 1 277 ? -17.509 -1.786 19.129 1.00 97.06 277 ALA A C 1
ATOM 2155 O O . ALA A 1 277 ? -16.628 -1.229 18.472 1.00 97.06 277 ALA A O 1
ATOM 2156 N N . LEU A 1 278 ? -17.355 -3.004 19.659 1.00 97.75 278 LEU A N 1
ATOM 2157 C CA . LEU A 1 278 ? -16.189 -3.863 19.421 1.00 97.75 278 LEU A CA 1
ATOM 2158 C C . LEU A 1 278 ? -16.145 -4.347 17.964 1.00 97.75 278 LEU A C 1
ATOM 2160 O O . LEU A 1 278 ? -15.116 -4.205 17.308 1.00 97.75 278 LEU A O 1
ATOM 2164 N N . GLU A 1 279 ? -17.272 -4.810 17.417 1.00 97.69 279 GLU A N 1
ATOM 2165 C CA . GLU A 1 279 ? -17.368 -5.206 16.004 1.00 97.69 279 GLU A CA 1
ATOM 2166 C C . GLU A 1 279 ? -17.091 -4.026 15.055 1.00 97.69 279 GLU A C 1
ATOM 2168 O O . GLU A 1 279 ? -16.394 -4.152 14.043 1.00 97.69 279 GLU A O 1
ATOM 2173 N N . GLU A 1 280 ? -17.620 -2.838 15.375 1.00 98.06 280 GLU A N 1
ATOM 2174 C CA . GLU A 1 280 ? -17.313 -1.624 14.624 1.00 98.06 280 GLU A CA 1
ATOM 2175 C C . GLU A 1 280 ? -15.825 -1.265 14.724 1.00 98.06 280 GLU A C 1
ATOM 2177 O O . GLU A 1 280 ? -15.239 -0.852 13.716 1.00 98.06 280 GLU A O 1
ATOM 2182 N N . PHE A 1 281 ? -15.233 -1.401 15.913 1.00 98.31 281 PHE A N 1
ATOM 2183 C CA . PHE A 1 281 ? -13.817 -1.152 16.142 1.00 98.31 281 PHE A CA 1
ATOM 2184 C C . PHE A 1 281 ? -12.951 -2.048 15.256 1.00 98.31 281 PHE A C 1
ATOM 2186 O O . PHE A 1 281 ? -12.155 -1.494 14.502 1.00 98.31 281 PHE A O 1
ATOM 2193 N N . GLU A 1 282 ? -13.135 -3.372 15.284 1.00 98.06 282 GLU A N 1
ATOM 2194 C CA . GLU A 1 282 ? -12.303 -4.303 14.507 1.00 98.06 282 GLU A CA 1
ATOM 2195 C C . GLU A 1 282 ? -12.352 -3.986 13.016 1.00 98.06 282 GLU A C 1
ATOM 2197 O O . GLU A 1 282 ? -11.329 -3.712 12.392 1.00 98.06 282 GLU A O 1
ATOM 2202 N N . ARG A 1 283 ? -13.560 -3.867 12.455 1.00 98.31 283 ARG A N 1
ATOM 2203 C CA . ARG A 1 283 ? -13.744 -3.544 11.035 1.00 98.31 283 ARG A CA 1
ATOM 2204 C C . ARG A 1 283 ? -13.028 -2.252 10.627 1.00 98.31 283 ARG A C 1
ATOM 2206 O O . ARG A 1 283 ? -12.528 -2.142 9.508 1.00 98.31 283 ARG A O 1
ATOM 2213 N N . ARG A 1 284 ? -13.036 -1.232 11.490 1.00 98.31 284 ARG A N 1
ATOM 2214 C CA . ARG A 1 284 ? -12.402 0.066 11.209 1.00 98.31 284 ARG A CA 1
ATOM 2215 C C . ARG A 1 284 ? -10.896 0.047 11.463 1.00 98.31 284 ARG A C 1
ATOM 2217 O O . ARG A 1 284 ? -10.176 0.733 10.740 1.00 98.31 284 ARG A O 1
ATOM 2224 N N . ALA A 1 285 ? -10.438 -0.714 12.452 1.00 97.88 285 ALA A N 1
ATOM 2225 C CA . ALA A 1 285 ? -9.029 -0.958 12.726 1.00 97.88 285 ALA A CA 1
ATOM 2226 C C . ALA A 1 285 ? -8.376 -1.681 11.543 1.00 97.88 285 ALA A C 1
ATOM 2228 O O . ALA A 1 285 ? -7.403 -1.170 10.998 1.00 97.88 285 ALA A O 1
ATOM 2229 N N . ASP A 1 286 ? -8.990 -2.757 11.052 1.00 97.19 286 ASP A N 1
ATOM 2230 C CA . ASP A 1 286 ? -8.509 -3.513 9.890 1.00 97.19 286 ASP A CA 1
ATOM 2231 C C . ASP A 1 286 ? -8.502 -2.656 8.619 1.00 97.19 286 ASP A C 1
ATOM 2233 O O . ASP A 1 286 ? -7.559 -2.679 7.829 1.00 97.19 286 ASP A O 1
ATOM 2237 N N . ALA A 1 287 ? -9.528 -1.820 8.425 1.00 95.69 287 ALA A N 1
ATOM 2238 C CA . ALA A 1 287 ? -9.555 -0.873 7.314 1.00 95.69 287 ALA A CA 1
ATOM 2239 C C . ALA A 1 287 ? -8.468 0.212 7.425 1.00 95.69 287 ALA A C 1
ATOM 2241 O O . ALA A 1 287 ? -8.045 0.757 6.402 1.00 95.69 287 ALA A O 1
ATOM 2242 N N . LEU A 1 288 ? -8.041 0.577 8.639 1.00 96.12 288 LEU A N 1
ATOM 2243 C CA . LEU A 1 288 ? -6.931 1.503 8.849 1.00 96.12 288 LEU A CA 1
ATOM 2244 C C . LEU A 1 288 ? -5.582 0.811 8.627 1.00 96.12 288 LEU A C 1
ATOM 2246 O O . LEU A 1 288 ? -4.733 1.391 7.957 1.00 96.12 288 LEU A O 1
ATOM 2250 N N . GLU A 1 289 ? -5.422 -0.415 9.117 1.00 95.44 289 GLU A N 1
ATOM 2251 C CA . GLU A 1 289 ? -4.237 -1.253 8.919 1.00 95.44 289 GLU A CA 1
ATOM 2252 C C . GLU A 1 289 ? -3.991 -1.534 7.435 1.00 95.44 289 GLU A C 1
ATOM 2254 O O . GLU A 1 289 ? -2.902 -1.281 6.935 1.00 95.44 289 GLU A O 1
ATOM 2259 N N . ALA A 1 290 ? -5.027 -1.898 6.675 1.00 91.62 290 ALA A N 1
ATOM 2260 C CA . ALA A 1 290 ? -4.918 -2.110 5.228 1.00 91.62 290 ALA A CA 1
ATOM 2261 C C . ALA A 1 290 ? -4.447 -0.859 4.457 1.00 91.62 290 ALA A C 1
ATOM 2263 O O . ALA A 1 290 ? -4.010 -0.943 3.310 1.00 91.62 290 ALA A O 1
ATOM 2264 N N . ARG A 1 291 ? -4.553 0.337 5.053 1.00 90.69 291 ARG A N 1
ATOM 2265 C CA . ARG A 1 291 ? -4.018 1.569 4.457 1.00 90.69 291 ARG A CA 1
ATOM 2266 C C . ARG A 1 291 ? -2.532 1.759 4.734 1.00 90.69 291 ARG A C 1
ATOM 2268 O O . ARG A 1 291 ? -1.932 2.558 4.023 1.00 90.69 291 ARG A O 1
ATOM 2275 N N . CYS A 1 292 ? -1.954 1.086 5.724 1.00 88.38 292 CYS A N 1
ATOM 2276 C CA . CYS A 1 292 ? -0.513 1.095 5.980 1.00 88.38 292 CYS A CA 1
ATOM 2277 C C . CYS A 1 292 ? 0.273 0.449 4.831 1.00 88.38 292 CYS A C 1
ATOM 2279 O O . CYS A 1 292 ? 1.378 0.886 4.533 1.00 88.38 292 CYS A O 1
ATOM 2281 N N . ASP A 1 293 ? -0.348 -0.470 4.087 1.00 82.56 293 ASP A N 1
ATOM 2282 C CA . ASP A 1 293 ? 0.225 -1.060 2.869 1.00 82.56 293 ASP A CA 1
ATOM 2283 C C . ASP A 1 293 ? 0.255 -0.098 1.666 1.00 82.56 293 ASP A C 1
ATOM 2285 O O . ASP A 1 293 ? 0.816 -0.406 0.608 1.00 82.56 293 ASP A O 1
ATOM 2289 N N . LEU A 1 294 ? -0.393 1.066 1.782 1.00 81.62 294 LEU A N 1
ATOM 2290 C CA . LEU A 1 294 ? -0.530 2.026 0.696 1.00 81.62 294 LEU A CA 1
ATOM 2291 C C . LEU A 1 294 ? 0.453 3.178 0.850 1.00 81.62 294 LEU A C 1
ATOM 2293 O O . LEU A 1 294 ? 0.506 3.867 1.867 1.00 81.62 294 LEU A O 1
ATOM 2297 N N . ARG A 1 295 ? 1.129 3.504 -0.252 1.00 76.88 295 ARG A N 1
ATOM 2298 C CA . ARG A 1 295 ? 1.949 4.708 -0.326 1.00 76.88 295 ARG A CA 1
ATOM 2299 C C . ARG A 1 295 ? 1.110 5.927 -0.700 1.00 76.88 295 ARG A C 1
ATOM 2301 O O . ARG A 1 295 ? 0.551 6.007 -1.795 1.00 76.88 295 ARG A O 1
ATOM 2308 N N . PHE A 1 296 ? 1.097 6.928 0.175 1.00 79.94 296 PHE A N 1
ATOM 2309 C CA . PHE A 1 296 ? 0.387 8.182 -0.063 1.00 79.94 296 PHE A CA 1
ATOM 2310 C C . PHE A 1 296 ? 1.304 9.262 -0.637 1.00 79.94 296 PHE A C 1
ATOM 2312 O O . PHE A 1 296 ? 2.352 9.588 -0.082 1.00 79.94 296 PHE A O 1
ATOM 2319 N N . TYR A 1 297 ? 0.860 9.888 -1.726 1.00 76.00 297 TYR A N 1
ATOM 2320 C CA . TYR A 1 297 ? 1.511 11.059 -2.305 1.00 76.00 297 TYR A CA 1
ATOM 2321 C C . TYR A 1 297 ? 0.690 12.316 -2.021 1.00 76.00 297 TYR A C 1
ATOM 2323 O O . TYR A 1 297 ? -0.523 12.354 -2.229 1.00 76.00 297 TYR A O 1
ATOM 2331 N N . ARG A 1 298 ? 1.358 13.380 -1.564 1.00 75.88 298 ARG A N 1
ATOM 2332 C CA . ARG A 1 298 ? 0.728 14.694 -1.413 1.00 75.88 298 ARG A CA 1
ATOM 2333 C C . ARG A 1 298 ? 0.685 15.392 -2.767 1.00 75.88 298 ARG A C 1
ATOM 2335 O O . ARG A 1 298 ? 1.732 15.736 -3.313 1.00 75.88 298 ARG A O 1
ATOM 2342 N N . VAL A 1 299 ? -0.521 15.662 -3.257 1.00 80.44 299 VAL A N 1
ATOM 2343 C CA . VAL A 1 299 ? -0.729 16.546 -4.410 1.00 80.44 299 VAL A CA 1
ATOM 2344 C C . VAL A 1 299 ? -0.194 17.934 -4.052 1.00 80.44 299 VAL A C 1
ATOM 2346 O O . VAL A 1 299 ? -0.626 18.534 -3.066 1.00 80.44 299 VAL A O 1
ATOM 2349 N N . ARG A 1 300 ? 0.801 18.409 -4.810 1.00 79.19 300 ARG A N 1
ATOM 2350 C CA . ARG A 1 300 ? 1.437 19.720 -4.596 1.00 79.19 300 ARG A CA 1
ATOM 2351 C C . ARG A 1 300 ? 0.754 20.826 -5.386 1.00 79.19 300 ARG A C 1
ATOM 2353 O O . ARG A 1 300 ? 0.616 21.929 -4.875 1.00 79.19 300 ARG A O 1
ATOM 2360 N N . GLU A 1 301 ? 0.326 20.505 -6.598 1.00 82.94 301 GLU A N 1
ATOM 2361 C CA . GLU A 1 301 ? -0.239 21.450 -7.547 1.00 82.94 301 GLU A CA 1
ATOM 2362 C C . GLU A 1 301 ? -1.226 20.722 -8.459 1.00 82.94 301 GLU A C 1
ATOM 2364 O O . GLU A 1 301 ? -1.069 19.530 -8.734 1.00 82.94 301 GLU A O 1
ATOM 2369 N N . VAL A 1 302 ? -2.268 21.435 -8.877 1.00 85.31 302 VAL A N 1
ATOM 2370 C CA . VAL A 1 302 ? -3.247 20.971 -9.858 1.00 85.31 302 VAL A CA 1
ATOM 2371 C C . VAL A 1 302 ? -3.377 22.077 -10.890 1.00 85.31 302 VAL A C 1
ATOM 2373 O O . VAL A 1 302 ? -3.797 23.185 -10.558 1.00 85.31 302 VAL A O 1
ATOM 2376 N N . GLU A 1 303 ? -3.024 21.770 -12.131 1.00 81.06 303 GLU A N 1
ATOM 2377 C CA . GLU A 1 303 ? -3.066 22.712 -13.247 1.00 81.06 303 GLU A CA 1
ATOM 2378 C C . GLU A 1 303 ? -4.101 22.273 -14.284 1.00 81.06 303 GLU A C 1
ATOM 2380 O O . GLU A 1 303 ? -4.401 21.088 -14.437 1.00 81.06 303 GLU A O 1
ATOM 2385 N N . THR A 1 304 ? -4.654 23.236 -15.022 1.00 81.44 304 THR A N 1
ATOM 2386 C CA . THR A 1 304 ? -5.526 22.958 -16.170 1.00 81.44 304 THR A CA 1
ATOM 2387 C C . THR A 1 304 ? -4.717 23.084 -17.451 1.00 81.44 304 THR A C 1
ATOM 2389 O O . THR A 1 304 ? -4.269 24.178 -17.789 1.00 81.44 304 THR A O 1
ATOM 2392 N N . ILE A 1 305 ? -4.557 21.979 -18.179 1.00 77.50 305 ILE A N 1
ATOM 2393 C CA . ILE A 1 305 ? -3.871 21.980 -19.474 1.00 77.50 305 ILE A CA 1
ATOM 2394 C C . ILE A 1 305 ? -4.878 22.370 -20.570 1.00 77.50 305 ILE A C 1
ATOM 2396 O O . ILE A 1 305 ? -5.934 21.739 -20.677 1.00 77.50 305 ILE A O 1
ATOM 2400 N N . PRO A 1 306 ? -4.599 23.406 -21.384 1.00 78.50 306 PRO A N 1
ATOM 2401 C CA . PRO A 1 306 ? -5.479 23.794 -22.475 1.00 78.50 306 PRO A CA 1
ATOM 2402 C C . PRO A 1 306 ? -5.455 22.747 -23.592 1.00 78.50 306 PRO A C 1
ATOM 2404 O O . PRO A 1 306 ? -4.400 22.275 -24.004 1.00 78.50 306 PRO A O 1
ATOM 2407 N N . ASN A 1 307 ? -6.632 22.434 -24.125 1.00 79.81 307 ASN A N 1
ATOM 2408 C CA . ASN A 1 307 ? -6.798 21.561 -25.282 1.00 79.81 307 ASN A CA 1
ATOM 2409 C C . ASN A 1 307 ? -6.387 22.293 -26.575 1.00 79.81 307 ASN A C 1
ATOM 2411 O O . ASN A 1 307 ? -7.216 22.929 -27.231 1.00 79.81 307 ASN A O 1
ATOM 2415 N N . ALA A 1 308 ? -5.091 22.275 -26.883 1.00 80.25 308 ALA A N 1
ATOM 2416 C CA . ALA A 1 308 ? -4.468 22.972 -28.006 1.00 80.25 308 ALA A CA 1
ATOM 2417 C C . ALA A 1 308 ? -3.237 22.197 -28.519 1.00 80.25 308 ALA A C 1
ATOM 2419 O O . ALA A 1 308 ? -2.723 21.324 -27.827 1.00 80.25 308 ALA A O 1
ATOM 2420 N N . GLY A 1 309 ? -2.739 22.548 -29.710 1.00 80.50 309 GLY A N 1
ATOM 2421 C CA . GLY A 1 309 ? -1.586 21.888 -30.339 1.00 80.50 309 GLY A CA 1
ATOM 2422 C C . GLY A 1 309 ? -1.978 20.754 -31.288 1.00 80.50 309 GLY A C 1
ATOM 2423 O O . GLY A 1 309 ? -3.133 20.668 -31.710 1.00 80.50 309 GLY A O 1
ATOM 2424 N N . ASP A 1 310 ? -1.001 19.913 -31.632 1.00 74.44 310 ASP A N 1
ATOM 2425 C CA . ASP A 1 310 ? -1.153 18.843 -32.630 1.00 74.44 310 ASP A CA 1
ATOM 2426 C C . ASP A 1 310 ? -2.103 17.721 -32.164 1.00 74.44 310 ASP A C 1
ATOM 2428 O O . ASP A 1 310 ? -2.749 17.083 -32.994 1.00 74.44 310 ASP A O 1
ATOM 2432 N N . ASP A 1 311 ? -2.270 17.557 -30.846 1.00 65.88 311 ASP A N 1
ATOM 2433 C CA . ASP A 1 311 ? -3.138 16.548 -30.217 1.00 65.88 311 ASP A CA 1
ATOM 2434 C C . ASP A 1 311 ? -4.504 17.109 -29.765 1.00 65.88 311 ASP A C 1
ATOM 2436 O O . ASP A 1 311 ? -5.240 16.469 -29.007 1.00 65.88 311 ASP A O 1
ATOM 2440 N N . ALA A 1 312 ? -4.866 18.326 -30.193 1.00 78.38 312 ALA A N 1
ATOM 2441 C CA . ALA A 1 312 ? -6.124 18.949 -29.791 1.00 78.38 312 ALA A CA 1
ATOM 2442 C C . ALA A 1 312 ? -7.337 18.146 -30.297 1.00 78.38 312 ALA A C 1
ATOM 2444 O O . ALA A 1 312 ? -7.484 17.887 -31.493 1.00 78.38 312 ALA A O 1
ATOM 2445 N N . CYS A 1 313 ? -8.264 17.803 -29.401 1.00 74.06 313 CYS A N 1
ATOM 2446 C CA . CYS A 1 313 ? -9.413 16.953 -29.725 1.00 74.06 313 CYS A CA 1
ATOM 2447 C C . CYS A 1 313 ? -10.742 17.599 -29.319 1.00 74.06 313 CYS A C 1
ATOM 2449 O O . CYS A 1 313 ? -10.872 18.216 -28.271 1.00 74.06 313 CYS A O 1
ATOM 2451 N N . LYS A 1 314 ? -11.789 17.473 -30.140 1.00 74.06 314 LYS A N 1
ATOM 2452 C CA . LYS A 1 314 ? -13.091 18.106 -29.842 1.00 74.06 314 LYS A CA 1
ATOM 2453 C C . LYS A 1 314 ? -13.809 17.471 -28.640 1.00 74.06 314 LYS A C 1
ATOM 2455 O O . LYS A 1 314 ? -14.602 18.139 -27.984 1.00 74.06 314 LYS A O 1
ATOM 2460 N N . TRP A 1 315 ? -13.537 16.195 -28.378 1.00 64.31 315 TRP A N 1
ATOM 2461 C CA . TRP A 1 315 ? -14.155 15.398 -27.324 1.00 64.31 315 TRP A CA 1
ATOM 2462 C C . TRP A 1 315 ? -13.095 14.489 -26.704 1.00 64.31 315 TRP A C 1
ATOM 2464 O O . TRP A 1 315 ? -12.365 13.827 -27.439 1.00 64.31 315 TRP A O 1
ATOM 2474 N N . VAL A 1 316 ? -13.046 14.437 -25.374 1.00 58.47 316 VAL A N 1
ATOM 2475 C CA . VAL A 1 316 ? -12.243 13.467 -24.620 1.00 58.47 316 VAL A CA 1
ATOM 2476 C C . VAL A 1 316 ? -13.218 12.432 -24.074 1.00 58.47 316 VAL A C 1
ATOM 2478 O O . VAL A 1 316 ? -14.012 12.752 -23.192 1.00 58.47 316 VAL A O 1
ATOM 2481 N N . TYR A 1 317 ? -13.205 11.228 -24.643 1.00 53.19 317 TYR A N 1
ATOM 2482 C CA . TYR A 1 317 ? -14.014 10.112 -24.142 1.00 53.19 317 TYR A CA 1
ATOM 2483 C C . TYR A 1 317 ? -13.235 9.304 -23.100 1.00 53.19 317 TYR A C 1
ATOM 2485 O O . TYR A 1 317 ? -13.782 9.018 -22.042 1.00 53.19 317 TYR A O 1
ATOM 2493 N N . ASP A 1 318 ? -11.943 9.064 -23.352 1.00 58.66 318 ASP A N 1
ATOM 2494 C CA . ASP A 1 318 ? -11.008 8.411 -22.436 1.00 58.66 318 ASP A CA 1
ATOM 2495 C C . ASP A 1 318 ? -9.635 9.096 -22.501 1.00 58.66 318 ASP A C 1
ATOM 2497 O O . ASP A 1 318 ? -9.140 9.427 -23.583 1.00 58.66 318 ASP A O 1
ATOM 2501 N N . VAL A 1 319 ? -9.003 9.316 -21.343 1.00 61.50 319 VAL A N 1
ATOM 2502 C CA . VAL A 1 319 ? -7.639 9.859 -21.279 1.00 61.50 319 VAL A CA 1
ATOM 2503 C C . VAL A 1 319 ? -6.665 8.699 -21.426 1.00 61.50 319 VAL A C 1
ATOM 2505 O O . VAL A 1 319 ? -6.528 7.871 -20.524 1.00 61.50 319 VAL A O 1
ATOM 2508 N N . THR A 1 320 ? -6.000 8.640 -22.575 1.00 61.75 320 THR A N 1
ATOM 2509 C CA . THR A 1 320 ? -4.975 7.637 -22.872 1.00 61.75 320 THR A CA 1
ATOM 2510 C C . THR A 1 320 ? -3.595 8.221 -22.584 1.00 61.75 320 THR A C 1
ATOM 2512 O O . THR A 1 320 ? -3.272 9.312 -23.048 1.00 61.75 320 THR A O 1
ATOM 2515 N N . VAL A 1 321 ? -2.777 7.507 -21.809 1.00 64.19 321 VAL A N 1
ATOM 2516 C CA . VAL A 1 321 ? -1.415 7.927 -21.453 1.00 64.19 321 VAL A CA 1
ATOM 2517 C C . VAL A 1 321 ? -0.401 7.248 -22.371 1.00 64.19 321 VAL A C 1
ATOM 2519 O O . VAL A 1 321 ? -0.102 6.053 -22.234 1.00 64.19 321 VAL A O 1
ATOM 2522 N N . GLU A 1 322 ? 0.161 8.022 -23.294 1.00 60.38 322 GLU A N 1
ATOM 2523 C CA . GLU A 1 322 ? 1.311 7.612 -24.103 1.00 60.38 322 GLU A CA 1
ATOM 2524 C C . GLU A 1 322 ? 2.600 7.540 -23.257 1.00 60.38 322 GLU A C 1
ATOM 2526 O O . GLU A 1 322 ? 2.729 8.272 -22.275 1.00 60.38 322 GLU A O 1
ATOM 2531 N N . PRO A 1 323 ? 3.565 6.651 -23.578 1.00 57.03 323 PRO A N 1
ATOM 2532 C CA . PRO A 1 323 ? 3.597 5.709 -24.710 1.00 57.03 323 PRO A CA 1
ATOM 2533 C C . PRO A 1 323 ? 2.869 4.380 -24.428 1.00 57.03 323 PRO A C 1
ATOM 2535 O O . PRO A 1 323 ? 2.908 3.427 -25.208 1.00 57.03 323 PRO A O 1
ATOM 2538 N N . THR A 1 324 ? 2.304 4.241 -23.229 1.00 59.12 324 THR A N 1
ATOM 2539 C CA . THR A 1 324 ? 1.831 2.945 -22.724 1.00 59.12 324 THR A CA 1
ATOM 2540 C C . THR A 1 324 ? 0.421 2.587 -23.170 1.00 59.12 324 THR A C 1
ATOM 2542 O O . THR A 1 324 ? 0.048 1.417 -23.057 1.00 59.12 324 THR A O 1
ATOM 2545 N N . ASN A 1 325 ? -0.324 3.569 -23.684 1.00 60.66 325 ASN A N 1
ATOM 2546 C CA . ASN A 1 325 ? -1.745 3.473 -23.991 1.00 60.66 325 ASN A CA 1
ATOM 2547 C C . ASN A 1 325 ? -2.567 2.976 -22.788 1.00 60.66 325 ASN A C 1
ATOM 2549 O O . ASN A 1 325 ? -3.455 2.134 -22.913 1.00 60.66 325 ASN A O 1
ATOM 2553 N N . THR A 1 326 ? -2.212 3.459 -21.593 1.00 59.06 326 THR A N 1
ATOM 2554 C CA . THR A 1 326 ? -2.938 3.150 -20.356 1.00 59.06 326 THR A CA 1
ATOM 2555 C C . THR A 1 326 ? -4.093 4.132 -20.202 1.00 59.06 326 THR A C 1
ATOM 2557 O O . THR A 1 326 ? -3.898 5.330 -20.396 1.00 59.06 326 THR A O 1
ATOM 2560 N N . PHE A 1 327 ? -5.281 3.642 -19.853 1.00 61.88 327 PHE A N 1
ATOM 2561 C CA . PHE A 1 327 ? -6.477 4.474 -19.744 1.00 61.88 327 PHE A CA 1
ATOM 2562 C C . PHE A 1 327 ? -6.655 5.002 -18.321 1.00 61.88 327 PHE A C 1
ATOM 2564 O O . PHE A 1 327 ? -6.430 4.279 -17.351 1.00 61.88 327 PHE A O 1
ATOM 2571 N N . VAL A 1 328 ? -7.102 6.248 -18.183 1.00 55.31 328 VAL A N 1
ATOM 2572 C CA . VAL A 1 328 ? -7.554 6.811 -16.906 1.00 55.31 328 VAL A CA 1
ATOM 2573 C C . VAL A 1 328 ? -9.052 7.069 -16.996 1.00 55.31 328 VAL A C 1
ATOM 2575 O O . VAL A 1 328 ? -9.495 7.877 -17.808 1.00 55.31 328 VAL A O 1
ATOM 2578 N N . SER A 1 329 ? -9.835 6.399 -16.148 1.00 44.03 329 SER A N 1
ATOM 2579 C CA . SER A 1 329 ? -11.289 6.580 -16.064 1.00 44.03 329 SER A CA 1
ATOM 2580 C C . SER A 1 329 ? -11.724 6.666 -14.604 1.00 44.03 329 SER A C 1
ATOM 2582 O O . SER A 1 329 ? -11.234 5.914 -13.765 1.00 44.03 329 SER A O 1
ATOM 2584 N N . GLN A 1 330 ? -12.613 7.613 -14.277 1.00 41.88 330 GLN A N 1
ATOM 2585 C CA . GLN A 1 330 ? -13.136 7.835 -12.914 1.00 41.88 330 GLN A CA 1
ATOM 2586 C C . GLN A 1 330 ? -12.045 7.965 -11.824 1.00 41.88 330 GLN A C 1
ATOM 2588 O O . GLN A 1 330 ? -12.225 7.530 -10.691 1.00 41.88 330 GLN A O 1
ATOM 2593 N N . GLY A 1 331 ? -10.891 8.554 -12.161 1.00 41.12 331 GLY A N 1
ATOM 2594 C CA . GLY A 1 331 ? -9.768 8.718 -11.226 1.00 41.12 331 GLY A CA 1
ATOM 2595 C C . GLY A 1 331 ? -8.952 7.445 -10.968 1.00 41.12 331 GLY A C 1
ATOM 2596 O O . GLY A 1 331 ? -8.105 7.443 -10.079 1.00 41.12 331 GLY A O 1
ATOM 2597 N N . VAL A 1 332 ? -9.179 6.381 -11.744 1.00 44.16 332 VAL A N 1
ATOM 2598 C CA . VAL A 1 332 ? -8.458 5.108 -11.652 1.00 44.16 332 VAL A CA 1
ATOM 2599 C C . VAL A 1 332 ? -7.673 4.867 -12.939 1.00 44.16 332 VAL A C 1
ATOM 2601 O O . VAL A 1 332 ? -8.182 5.067 -14.044 1.00 44.16 332 VAL A O 1
ATOM 2604 N N . VAL A 1 333 ? -6.424 4.421 -12.796 1.00 59.75 333 VAL A N 1
ATOM 2605 C CA . VAL A 1 333 ? -5.616 3.921 -13.913 1.00 59.75 333 VAL A CA 1
ATOM 2606 C C . VAL A 1 333 ? -6.115 2.518 -14.256 1.00 59.75 333 VAL A C 1
ATOM 2608 O O . VAL A 1 333 ? -5.892 1.563 -13.512 1.00 59.75 333 VAL A O 1
ATOM 2611 N N . LEU A 1 334 ? -6.823 2.393 -15.373 1.00 54.31 334 LEU A N 1
ATOM 2612 C CA . LEU A 1 334 ? -7.284 1.122 -15.907 1.00 54.31 334 LEU A CA 1
ATOM 2613 C C . LEU A 1 334 ? -6.102 0.416 -16.567 1.00 54.31 334 LEU A C 1
ATOM 2615 O O . LEU A 1 334 ? -5.642 0.775 -17.654 1.00 54.31 334 LEU A O 1
ATOM 2619 N N . HIS A 1 335 ? -5.593 -0.598 -15.878 1.00 53.38 335 HIS A N 1
ATOM 2620 C CA . HIS A 1 335 ? -4.539 -1.444 -16.404 1.00 53.38 335 HIS A CA 1
ATOM 2621 C C . HIS A 1 335 ? -5.146 -2.528 -17.307 1.00 53.38 335 HIS A C 1
ATOM 2623 O O . HIS A 1 335 ? -6.103 -3.204 -16.931 1.00 53.38 335 HIS A O 1
ATOM 2629 N N . ASN A 1 336 ? -4.575 -2.725 -18.496 1.00 55.88 336 ASN A N 1
ATOM 2630 C CA . ASN A 1 336 ? -4.978 -3.787 -19.420 1.00 55.88 336 ASN A CA 1
ATOM 2631 C C . ASN A 1 336 ? -4.471 -5.144 -18.902 1.00 55.88 336 ASN A C 1
ATOM 2633 O O . ASN A 1 336 ? -3.474 -5.659 -19.411 1.00 55.88 336 ASN A O 1
ATOM 2637 N N . SER A 1 337 ? -5.102 -5.721 -17.878 1.00 55.97 337 SER A N 1
ATOM 2638 C CA . SER A 1 337 ? -4.776 -7.056 -17.356 1.00 55.97 337 SER A CA 1
ATOM 2639 C C . SER A 1 337 ? -6.019 -7.875 -17.025 1.00 55.97 337 SER A C 1
ATOM 2641 O O . SER A 1 337 ? -6.976 -7.348 -16.468 1.00 55.97 337 SER A O 1
ATOM 2643 N N . ILE A 1 338 ? -5.981 -9.169 -17.345 1.00 51.75 338 ILE A N 1
ATOM 2644 C CA . ILE A 1 338 ? -7.026 -10.145 -17.020 1.00 51.75 338 ILE A CA 1
ATOM 2645 C C . ILE A 1 338 ? -6.413 -11.190 -16.089 1.00 51.75 338 ILE A C 1
ATOM 2647 O O . ILE A 1 338 ? -5.367 -11.770 -16.396 1.00 51.75 338 ILE A O 1
ATOM 2651 N N . SER A 1 339 ? -7.074 -11.435 -14.962 1.00 47.59 339 SER A N 1
ATOM 2652 C CA . SER A 1 339 ? -6.718 -12.514 -14.043 1.00 47.59 339 SER A CA 1
ATOM 2653 C C . SER A 1 339 ? -7.411 -13.797 -14.478 1.00 47.59 339 SER A C 1
ATOM 2655 O O . SER A 1 339 ? -8.635 -13.836 -14.608 1.00 47.59 339 SER A O 1
ATOM 2657 N N . ILE A 1 340 ? -6.630 -14.850 -14.709 1.00 54.28 340 ILE A N 1
ATOM 2658 C CA . ILE A 1 340 ? -7.146 -16.178 -15.038 1.00 54.28 340 ILE A CA 1
ATOM 2659 C C . ILE A 1 340 ? -6.823 -17.120 -13.882 1.00 54.28 340 ILE A C 1
ATOM 2661 O O . ILE A 1 340 ? -5.663 -17.257 -13.490 1.00 54.28 340 ILE A O 1
ATOM 2665 N N . SER A 1 341 ? -7.859 -17.800 -13.391 1.00 62.59 341 SER A N 1
ATOM 2666 C CA . SER A 1 341 ? -7.757 -18.887 -12.418 1.00 62.59 341 SER A CA 1
ATOM 2667 C C . SER A 1 341 ? -8.290 -20.169 -13.046 1.00 62.59 341 SER A C 1
ATOM 2669 O O . SER A 1 341 ? -9.501 -20.357 -13.173 1.00 62.59 341 SER A O 1
ATOM 2671 N N . LYS A 1 342 ? -7.393 -21.060 -13.482 1.00 55.47 342 LYS A N 1
ATOM 2672 C CA . LYS A 1 342 ? -7.775 -22.365 -14.046 1.00 55.47 342 LYS A CA 1
ATOM 2673 C C . LYS A 1 342 ? -6.718 -23.419 -13.739 1.00 55.47 342 LYS A C 1
ATOM 2675 O O . LYS A 1 342 ? -5.530 -23.166 -13.886 1.00 55.47 342 LYS A O 1
ATOM 2680 N N . ALA A 1 343 ? -7.161 -24.613 -13.338 1.00 66.31 343 ALA A N 1
ATOM 2681 C CA . ALA A 1 343 ? -6.294 -25.768 -13.074 1.00 66.31 343 ALA A CA 1
ATOM 2682 C C . ALA A 1 343 ? -5.136 -25.484 -12.088 1.00 66.31 343 ALA A C 1
ATOM 2684 O O . ALA A 1 343 ? -4.021 -25.957 -12.280 1.00 66.31 343 ALA A O 1
ATOM 2685 N N . GLY A 1 344 ? -5.393 -24.685 -11.045 1.00 54.84 344 GLY A N 1
ATOM 2686 C CA . GLY A 1 344 ? -4.386 -24.315 -10.042 1.00 54.84 344 GLY A CA 1
ATOM 2687 C C . GLY A 1 344 ? -3.397 -23.234 -10.491 1.00 54.84 344 GLY A C 1
ATOM 2688 O O . GLY A 1 344 ? -2.547 -22.831 -9.704 1.00 54.84 344 GLY A O 1
ATOM 2689 N N . ILE A 1 345 ? -3.518 -22.731 -11.723 1.00 48.16 345 ILE A N 1
ATOM 2690 C CA . ILE A 1 345 ? -2.747 -21.591 -12.212 1.00 48.16 345 ILE A CA 1
ATOM 2691 C C . ILE A 1 345 ? -3.561 -20.330 -11.941 1.00 48.16 345 ILE A C 1
ATOM 2693 O O . ILE A 1 345 ? -4.611 -20.124 -12.552 1.00 48.16 345 ILE A O 1
ATOM 2697 N N . ASN A 1 346 ? -3.054 -19.505 -11.028 1.00 59.84 346 ASN A N 1
ATOM 2698 C CA . ASN A 1 346 ? -3.478 -18.124 -10.841 1.00 59.84 346 ASN A CA 1
ATOM 2699 C C . ASN A 1 346 ? -2.440 -17.233 -11.522 1.00 59.84 346 ASN A C 1
ATOM 2701 O O . ASN A 1 346 ? -1.309 -17.137 -11.049 1.00 59.84 346 ASN A O 1
ATOM 2705 N N . ALA A 1 347 ? -2.802 -16.624 -12.649 1.00 47.16 347 ALA A N 1
ATOM 2706 C CA . ALA A 1 347 ? -1.903 -15.752 -13.394 1.00 47.16 347 ALA A CA 1
ATOM 2707 C C . ALA A 1 347 ? -2.617 -14.469 -13.826 1.00 47.16 347 ALA A C 1
ATOM 2709 O O . ALA A 1 347 ? -3.709 -14.510 -14.397 1.00 47.16 347 ALA A O 1
ATOM 2710 N N . THR A 1 348 ? -1.965 -13.333 -13.589 1.00 47.38 348 THR A N 1
ATOM 2711 C CA . THR A 1 348 ? -2.377 -12.029 -14.114 1.00 47.38 348 THR A CA 1
ATOM 2712 C C . THR A 1 348 ? -1.675 -11.815 -15.447 1.00 47.38 348 THR A C 1
ATOM 2714 O O . THR A 1 348 ? -0.458 -11.642 -15.499 1.00 47.38 348 THR A O 1
ATOM 2717 N N . LEU A 1 349 ? -2.431 -11.854 -16.542 1.00 54.12 349 LEU A N 1
ATOM 2718 C CA . LEU A 1 349 ? -1.894 -11.660 -17.887 1.00 54.12 349 LEU A CA 1
ATOM 2719 C C . LEU A 1 349 ? -2.175 -10.237 -18.352 1.00 54.12 349 LEU A C 1
ATOM 2721 O O . LEU A 1 349 ? -3.266 -9.711 -18.134 1.00 54.12 349 LEU A O 1
ATOM 2725 N N . LYS A 1 350 ? -1.219 -9.614 -19.049 1.00 52.44 350 LYS A N 1
ATOM 2726 C CA . LYS A 1 350 ? -1.505 -8.376 -19.782 1.00 52.44 350 LYS A CA 1
ATOM 2727 C C . LYS A 1 350 ? -2.539 -8.682 -20.867 1.00 52.44 350 LYS A C 1
ATOM 2729 O O . LYS A 1 350 ? -2.304 -9.532 -21.721 1.00 52.44 350 LYS A O 1
ATOM 2734 N N . ALA A 1 351 ? -3.641 -7.945 -20.874 1.00 56.03 351 ALA A N 1
ATOM 2735 C CA . ALA A 1 351 ? -4.747 -8.020 -21.824 1.00 56.03 351 ALA A CA 1
ATOM 2736 C C . ALA A 1 351 ? -4.387 -7.435 -23.205 1.00 56.03 351 ALA A C 1
ATOM 2738 O O . ALA A 1 351 ? -5.224 -6.859 -23.888 1.00 56.03 351 ALA A O 1
ATOM 2739 N N . ARG A 1 352 ? -3.130 -7.588 -23.645 1.00 53.25 352 ARG A N 1
ATOM 2740 C CA . ARG A 1 352 ? -2.717 -7.366 -25.040 1.00 53.25 352 ARG A CA 1
ATOM 2741 C C . ARG A 1 352 ? -3.002 -8.626 -25.864 1.00 53.25 352 ARG A C 1
ATOM 2743 O O . ARG A 1 352 ? -2.130 -9.117 -26.575 1.00 53.25 352 ARG A O 1
ATOM 2750 N N . CYS A 1 353 ? -4.186 -9.203 -25.694 1.00 52.00 353 CYS A N 1
ATOM 2751 C CA . CYS A 1 353 ? -4.634 -10.366 -26.445 1.00 52.00 353 CYS A CA 1
ATOM 2752 C C . CYS A 1 353 ? -5.759 -9.943 -27.384 1.00 52.00 353 CYS A C 1
ATOM 2754 O O . CYS A 1 353 ? -6.681 -9.241 -26.973 1.00 52.00 353 CYS A O 1
ATOM 2756 N N . SER A 1 354 ? -5.703 -10.390 -28.636 1.00 61.19 354 SER A N 1
ATOM 2757 C CA . SER A 1 354 ? -6.854 -10.294 -29.530 1.00 61.19 354 SER A CA 1
ATOM 2758 C C . SER A 1 354 ? -7.948 -11.225 -29.006 1.00 61.19 354 SER A C 1
ATOM 2760 O O . SER A 1 354 ? -7.710 -12.420 -28.830 1.00 61.19 354 SER A O 1
ATOM 2762 N N . LEU A 1 355 ? -9.127 -10.676 -28.718 1.00 63.56 355 LEU A N 1
ATOM 2763 C CA . LEU A 1 355 ? -10.285 -11.445 -28.277 1.00 63.56 355 LEU A CA 1
ATOM 2764 C C . LEU A 1 355 ? -11.049 -11.928 -29.516 1.00 63.56 355 LEU A C 1
ATOM 2766 O O . LEU A 1 355 ? -11.563 -11.115 -30.279 1.00 63.56 355 LEU A O 1
ATOM 2770 N N . LEU A 1 356 ? -11.125 -13.244 -29.716 1.00 74.31 356 LEU A N 1
ATOM 2771 C CA . LEU A 1 356 ? -11.998 -13.841 -30.725 1.00 74.31 356 LEU A CA 1
ATOM 2772 C C . LEU A 1 356 ? -13.260 -14.357 -30.031 1.00 74.31 356 LEU A C 1
ATOM 2774 O O . LEU A 1 356 ? -13.186 -15.275 -29.215 1.00 74.31 356 LEU A O 1
ATOM 2778 N N . GLY A 1 357 ? -14.401 -13.747 -30.342 1.00 75.50 357 GLY A N 1
ATOM 2779 C CA . GLY A 1 357 ? -15.714 -14.181 -29.872 1.00 75.50 357 GLY A CA 1
ATOM 2780 C C . GLY A 1 357 ? -16.495 -14.858 -30.994 1.00 75.50 357 GLY A C 1
ATOM 2781 O O . GLY A 1 357 ? -16.450 -14.408 -32.135 1.00 75.50 357 GLY A O 1
ATOM 2782 N N . ALA A 1 358 ? -17.222 -15.922 -30.663 1.00 81.25 358 ALA A N 1
ATOM 2783 C CA . ALA A 1 358 ? -18.234 -16.513 -31.530 1.00 8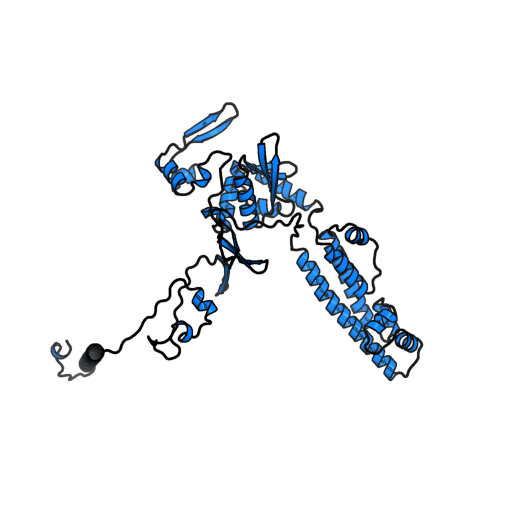1.25 358 ALA A CA 1
ATOM 2784 C C . ALA A 1 358 ? -19.555 -16.538 -30.760 1.00 81.25 358 ALA A C 1
ATOM 2786 O O . ALA A 1 358 ? -19.587 -16.965 -29.605 1.00 81.25 358 ALA A O 1
ATOM 2787 N N . ALA A 1 359 ? -20.626 -16.060 -31.385 1.00 79.81 359 ALA A N 1
ATOM 2788 C CA . ALA A 1 359 ? -21.956 -16.032 -30.798 1.00 79.81 359 ALA A CA 1
ATOM 2789 C C . ALA A 1 359 ? -22.978 -16.512 -31.825 1.00 79.81 359 ALA A C 1
ATOM 2791 O O . ALA A 1 359 ? -22.860 -16.217 -33.014 1.00 79.81 359 ALA A O 1
ATOM 2792 N N . ASN A 1 360 ? -23.983 -17.240 -31.347 1.00 83.56 360 ASN A N 1
ATOM 2793 C CA . ASN A 1 360 ? -25.110 -17.639 -32.174 1.0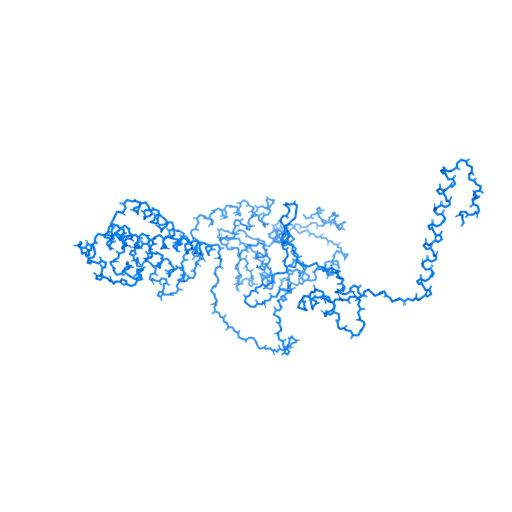0 83.56 360 ASN A CA 1
ATOM 2794 C C . ASN A 1 360 ? -26.175 -16.531 -32.159 1.00 83.56 360 ASN A C 1
ATOM 2796 O O . ASN A 1 360 ? -26.368 -15.893 -31.118 1.00 83.56 360 ASN A O 1
ATOM 2800 N N . PRO A 1 361 ? -26.891 -16.313 -33.271 1.00 82.12 361 PRO A N 1
ATOM 2801 C CA . PRO A 1 361 ? -28.044 -15.421 -33.285 1.00 82.12 361 PRO A CA 1
ATOM 2802 C C . PRO A 1 361 ? -29.166 -15.968 -32.391 1.00 82.12 361 PRO A C 1
ATOM 2804 O O . PRO A 1 361 ? -29.382 -17.182 -32.327 1.00 82.12 361 PRO A O 1
ATOM 2807 N N . LYS A 1 362 ? -29.922 -15.075 -31.738 1.00 80.50 362 LYS A N 1
ATOM 2808 C CA . LYS A 1 362 ? -31.004 -15.414 -30.785 1.00 80.50 362 LYS A CA 1
ATOM 2809 C C . LYS A 1 362 ? -32.029 -16.403 -31.344 1.00 80.50 362 LYS A C 1
ATOM 2811 O O . LYS A 1 362 ? -32.525 -17.253 -30.611 1.00 80.50 362 LYS A O 1
ATOM 2816 N N . TYR A 1 363 ? -32.322 -16.311 -32.640 1.00 77.81 363 TYR A N 1
ATOM 2817 C CA . TYR A 1 363 ? -33.315 -17.146 -33.323 1.00 77.81 363 TYR A CA 1
ATOM 2818 C C . TYR A 1 363 ? -32.688 -18.184 -34.266 1.00 77.81 363 TYR A C 1
ATOM 2820 O O . TYR A 1 363 ? -33.358 -18.712 -35.149 1.00 77.81 363 TYR A O 1
ATOM 2828 N N . GLY A 1 364 ? -31.397 -18.486 -34.098 1.00 78.31 364 GLY A N 1
ATOM 2829 C CA . GLY A 1 364 ? -30.691 -19.521 -34.861 1.00 78.31 364 GLY A CA 1
ATOM 2830 C C . GLY A 1 364 ? -30.247 -19.114 -36.270 1.00 78.31 364 GLY A C 1
ATOM 2831 O O . GLY A 1 364 ? -29.397 -19.792 -36.839 1.00 78.31 364 GLY A O 1
ATOM 2832 N N . ARG A 1 365 ? -30.736 -17.988 -36.809 1.00 78.25 365 ARG A N 1
ATOM 2833 C CA . ARG A 1 365 ? -30.266 -17.370 -38.062 1.00 78.25 365 ARG A CA 1
ATOM 2834 C C . ARG A 1 365 ? -30.176 -15.853 -37.919 1.00 78.25 365 ARG A C 1
ATOM 2836 O O . ARG A 1 365 ? -30.908 -15.277 -37.117 1.00 78.25 365 ARG A O 1
ATOM 2843 N N . PHE A 1 366 ? -29.278 -15.234 -38.682 1.00 80.38 366 PHE A N 1
ATOM 2844 C CA . PHE A 1 366 ? -29.200 -13.778 -38.780 1.00 80.38 366 PHE A CA 1
ATOM 2845 C C . PHE A 1 366 ? -30.196 -13.265 -39.827 1.00 80.38 366 PHE A C 1
ATOM 2847 O O . PHE A 1 366 ? -30.264 -13.801 -40.932 1.00 80.38 366 PHE A O 1
ATOM 2854 N N . ASP A 1 367 ? -30.940 -12.221 -39.481 1.00 76.62 367 ASP A N 1
ATOM 2855 C CA . ASP A 1 367 ? -31.766 -11.427 -40.386 1.00 76.62 367 ASP A CA 1
ATOM 2856 C C . ASP A 1 367 ? -30.920 -10.288 -40.983 1.00 76.62 367 ASP A C 1
ATOM 2858 O O . ASP A 1 367 ? -30.261 -9.537 -40.261 1.00 76.62 367 ASP A O 1
ATOM 2862 N N . GLN A 1 368 ? -30.923 -10.148 -42.310 1.00 73.88 368 GLN A N 1
ATOM 2863 C CA . GLN A 1 368 ? -30.169 -9.103 -43.012 1.00 73.88 368 GLN A CA 1
ATOM 2864 C C . GLN A 1 368 ? -30.806 -7.707 -42.884 1.00 73.88 368 GLN A C 1
ATOM 2866 O O . GLN A 1 368 ? -30.165 -6.707 -43.212 1.00 73.88 368 GLN A O 1
ATOM 2871 N N . TYR A 1 369 ? -32.054 -7.622 -42.416 1.00 78.06 369 TYR A N 1
ATOM 2872 C CA . TYR A 1 369 ? -32.807 -6.374 -42.283 1.00 78.06 369 TYR A CA 1
ATOM 2873 C C . TYR A 1 369 ? -32.811 -5.802 -40.854 1.00 78.06 369 TYR A C 1
ATOM 2875 O O . TYR A 1 369 ? -33.337 -4.706 -40.647 1.00 78.06 369 TYR A O 1
ATOM 2883 N N . GLU A 1 370 ? -32.203 -6.492 -39.883 1.00 78.44 370 GLU A N 1
ATOM 2884 C CA . GLU A 1 370 ? -32.121 -6.074 -38.475 1.00 78.44 370 GLU A CA 1
ATOM 2885 C C . GLU A 1 370 ? -30.656 -5.809 -38.049 1.00 78.44 370 GLU A C 1
ATOM 2887 O O . GLU A 1 370 ? -29.733 -6.458 -38.545 1.00 78.44 370 GLU A O 1
ATOM 2892 N N . PRO A 1 371 ? -30.372 -4.872 -37.124 1.00 79.44 371 PRO A N 1
ATOM 2893 C CA . PRO A 1 371 ? -29.011 -4.653 -36.631 1.00 79.44 371 PRO A CA 1
ATOM 2894 C C . PRO A 1 371 ? -28.423 -5.874 -35.900 1.00 79.44 371 PRO A C 1
ATOM 2896 O O . PRO A 1 371 ? -29.049 -6.440 -35.008 1.00 79.44 371 PRO A O 1
ATOM 2899 N N . ILE A 1 372 ? -27.162 -6.224 -36.192 1.00 76.50 372 ILE A N 1
ATOM 2900 C CA . ILE A 1 372 ? -26.445 -7.367 -35.577 1.00 76.50 372 ILE A CA 1
ATOM 2901 C C . ILE A 1 372 ? -26.471 -7.312 -34.039 1.00 76.50 372 ILE A C 1
ATOM 2903 O O . ILE A 1 372 ? -26.606 -8.340 -33.379 1.00 76.50 372 ILE A O 1
ATOM 2907 N N . GLY A 1 373 ? -26.362 -6.111 -33.462 1.00 74.44 373 GLY A N 1
ATOM 2908 C CA . GLY A 1 373 ? -26.346 -5.925 -32.010 1.00 74.44 373 GLY A CA 1
ATOM 2909 C C . GLY A 1 373 ? -27.642 -6.339 -31.308 1.00 74.44 373 GLY A C 1
ATOM 2910 O O . GLY A 1 373 ? -27.603 -6.731 -30.148 1.00 74.44 373 GLY A O 1
ATOM 2911 N N . GLU A 1 374 ? -28.779 -6.294 -32.004 1.00 78.31 374 GLU A N 1
ATOM 2912 C CA . GLU A 1 374 ? -30.082 -6.697 -31.457 1.00 78.31 374 GLU A CA 1
ATOM 2913 C C . GLU A 1 374 ? -30.291 -8.217 -31.573 1.00 78.31 374 GLU A C 1
ATOM 2915 O O . GLU A 1 374 ? -30.958 -8.833 -30.732 1.00 78.31 374 GLU A O 1
ATOM 2920 N N . GLN A 1 375 ? -29.620 -8.836 -32.547 1.00 82.88 375 GLN A N 1
ATOM 2921 C CA . GLN A 1 375 ? -29.724 -10.254 -32.882 1.00 82.88 375 GLN A CA 1
ATOM 2922 C C . GLN A 1 375 ? -28.799 -11.171 -32.066 1.00 82.88 375 GLN A C 1
ATOM 2924 O O . GLN A 1 375 ? -28.977 -12.390 -32.091 1.00 82.88 375 GLN A O 1
ATOM 2929 N N . ILE A 1 376 ? -27.832 -10.618 -31.327 1.00 81.69 376 ILE A N 1
ATOM 2930 C CA . ILE A 1 376 ? -26.898 -11.364 -30.469 1.00 81.69 376 ILE A CA 1
ATOM 2931 C C . ILE A 1 376 ? -27.278 -11.165 -28.997 1.00 81.69 376 ILE A C 1
ATOM 2933 O O . ILE A 1 376 ? -27.684 -10.079 -28.585 1.00 81.69 376 ILE A O 1
ATOM 2937 N N . ASP A 1 377 ? -27.167 -12.219 -28.187 1.00 80.88 377 ASP A N 1
ATOM 2938 C CA . ASP A 1 377 ? -27.396 -12.156 -26.737 1.00 80.88 377 ASP A CA 1
ATOM 2939 C C . ASP A 1 377 ? -26.155 -11.638 -25.985 1.00 80.88 377 ASP A C 1
ATOM 2941 O O . ASP A 1 377 ? -25.544 -12.331 -25.176 1.00 80.88 377 ASP A O 1
ATOM 2945 N N . LEU A 1 378 ? -25.725 -10.422 -26.330 1.00 79.44 378 LEU A N 1
ATOM 2946 C CA . LEU A 1 378 ? -24.633 -9.696 -25.680 1.00 79.44 378 LEU A CA 1
ATOM 2947 C C . LEU A 1 378 ? -25.057 -8.241 -25.477 1.00 79.44 378 LEU A C 1
ATOM 2949 O O . LEU A 1 378 ? -25.692 -7.657 -26.357 1.00 79.44 378 LEU A O 1
ATOM 2953 N N . GLU A 1 379 ? -24.682 -7.619 -24.353 1.00 75.56 379 GLU A N 1
ATOM 2954 C CA . GLU A 1 379 ? -24.970 -6.197 -24.174 1.00 75.56 379 GLU A CA 1
ATOM 2955 C C . GLU A 1 379 ? -24.288 -5.348 -25.269 1.00 75.56 379 GLU A C 1
ATOM 2957 O O . GLU A 1 379 ? -23.106 -5.556 -25.569 1.00 75.56 379 GLU A O 1
ATOM 2962 N N . PRO A 1 380 ? -24.961 -4.317 -25.822 1.00 70.12 380 PRO A N 1
ATOM 2963 C CA . PRO A 1 380 ? -24.396 -3.461 -26.872 1.00 70.12 380 PRO A CA 1
ATOM 2964 C C . PRO A 1 380 ? -23.032 -2.844 -26.521 1.00 70.12 380 PRO A C 1
ATOM 2966 O O . PRO A 1 380 ? -22.178 -2.687 -27.390 1.00 70.12 380 PRO A O 1
ATOM 2969 N N . ALA A 1 381 ? -22.801 -2.547 -25.238 1.00 66.81 381 ALA A N 1
ATOM 2970 C CA . ALA A 1 381 ? -21.538 -2.009 -24.729 1.00 66.81 381 ALA A CA 1
ATOM 2971 C C . ALA A 1 381 ? -20.368 -3.013 -24.747 1.00 66.81 381 ALA A C 1
ATOM 2973 O O . ALA A 1 381 ? -19.211 -2.602 -24.636 1.00 66.81 381 ALA A O 1
ATOM 2974 N N . LEU A 1 382 ? -20.645 -4.317 -24.839 1.00 73.56 382 LEU A N 1
ATOM 2975 C CA . LEU A 1 382 ? -19.634 -5.354 -25.058 1.00 73.56 382 LEU A CA 1
ATOM 2976 C C . LEU A 1 382 ? -19.366 -5.537 -26.551 1.00 73.56 382 LEU A C 1
ATOM 2978 O O . LEU A 1 382 ? -18.208 -5.619 -26.951 1.00 73.56 382 LEU A O 1
ATOM 2982 N N . ILE A 1 383 ? -20.418 -5.532 -27.375 1.00 74.31 383 ILE A N 1
ATOM 2983 C CA . ILE A 1 383 ? -20.308 -5.638 -28.837 1.00 74.31 383 ILE A CA 1
ATOM 2984 C C . ILE A 1 383 ? -19.488 -4.473 -29.405 1.00 74.31 383 ILE A C 1
ATOM 2986 O O . ILE A 1 383 ? -18.609 -4.689 -30.234 1.00 74.31 383 ILE A O 1
ATOM 2990 N N . SER A 1 384 ? -19.696 -3.251 -28.902 1.00 71.56 384 SER A N 1
ATOM 2991 C CA . SER A 1 384 ? -18.964 -2.058 -29.346 1.00 71.56 384 SER A CA 1
ATOM 2992 C C . SER A 1 384 ? -17.458 -2.083 -29.050 1.00 71.56 384 SER A C 1
ATOM 2994 O O . SER A 1 384 ? -16.751 -1.181 -29.487 1.00 71.56 384 SER A O 1
ATOM 2996 N N . ARG A 1 385 ? -16.965 -3.059 -28.273 1.00 70.25 385 ARG A N 1
ATOM 2997 C CA . ARG A 1 385 ? -15.534 -3.234 -27.968 1.00 70.25 385 ARG A CA 1
ATOM 2998 C C . ARG A 1 385 ? -14.811 -4.121 -28.979 1.00 70.25 385 ARG A C 1
ATOM 3000 O O . ARG A 1 385 ? -13.594 -4.243 -28.892 1.00 70.25 385 ARG A O 1
ATOM 3007 N N . PHE A 1 386 ? -15.536 -4.771 -29.886 1.00 74.56 386 PHE A N 1
ATOM 3008 C CA . PHE A 1 386 ? -14.933 -5.525 -30.977 1.00 74.56 386 PHE A CA 1
ATOM 3009 C C . PHE A 1 386 ? -14.662 -4.592 -32.156 1.00 74.56 386 PHE A C 1
ATOM 3011 O O . PHE A 1 386 ? -15.581 -3.978 -32.690 1.00 74.56 386 PHE A O 1
ATOM 3018 N N . ASP A 1 387 ? -13.403 -4.530 -32.591 1.00 78.69 387 ASP A N 1
ATOM 3019 C CA . ASP A 1 387 ? -13.004 -3.734 -33.758 1.00 78.69 387 ASP A CA 1
ATOM 3020 C C . ASP A 1 387 ? -13.552 -4.309 -35.075 1.00 78.69 387 ASP A C 1
ATOM 3022 O O . ASP A 1 387 ? -13.764 -3.582 -36.045 1.00 78.69 387 ASP A O 1
ATOM 3026 N N . LEU A 1 388 ? -13.760 -5.630 -35.121 1.00 77.38 388 LEU A N 1
ATOM 3027 C CA . LEU A 1 388 ? -14.216 -6.375 -36.292 1.00 77.38 388 LEU A CA 1
ATOM 3028 C C . LEU A 1 388 ? -15.318 -7.355 -35.890 1.00 77.38 388 LEU A C 1
ATOM 3030 O O . LEU A 1 388 ? -15.146 -8.143 -34.960 1.00 77.38 388 LEU A O 1
ATOM 3034 N N . ILE A 1 389 ? -16.427 -7.336 -36.628 1.00 79.75 389 ILE A N 1
ATOM 3035 C CA . ILE A 1 389 ? -17.560 -8.246 -36.442 1.00 79.75 389 ILE A CA 1
ATOM 3036 C C . ILE A 1 389 ? -17.894 -8.856 -37.801 1.00 79.75 389 ILE A C 1
ATOM 3038 O O . ILE A 1 389 ? -18.115 -8.131 -38.770 1.00 79.75 389 ILE A O 1
ATOM 3042 N N . PHE A 1 390 ? -17.931 -10.186 -37.862 1.00 81.50 390 PHE A N 1
ATOM 3043 C CA . PHE A 1 390 ? -18.289 -10.940 -39.060 1.00 81.50 390 PHE A CA 1
ATOM 3044 C C . PHE A 1 390 ? -19.515 -11.800 -38.765 1.00 81.50 390 PHE A C 1
ATOM 3046 O O . PHE A 1 390 ? -19.532 -12.530 -37.774 1.00 81.50 390 PHE A O 1
ATOM 3053 N N . THR A 1 391 ? -20.524 -11.735 -39.628 1.00 79.38 391 THR A N 1
ATOM 3054 C CA . THR A 1 391 ? -21.647 -12.674 -39.624 1.00 79.38 391 THR A CA 1
ATOM 3055 C C . THR A 1 391 ? -21.360 -13.793 -40.614 1.00 79.38 391 THR A C 1
ATOM 3057 O O . THR A 1 391 ? -20.943 -13.545 -41.744 1.00 79.38 391 THR A O 1
ATOM 3060 N N . VAL A 1 392 ? -21.574 -15.036 -40.187 1.00 78.12 392 VAL A N 1
ATOM 3061 C CA . VAL A 1 392 ? -21.585 -16.196 -41.083 1.00 78.12 392 VAL A CA 1
ATOM 3062 C C . VAL A 1 392 ? -23.049 -16.554 -41.291 1.00 78.12 392 VAL A C 1
ATOM 3064 O O . VAL A 1 392 ? -23.717 -16.984 -40.351 1.00 78.12 392 VAL A O 1
ATOM 3067 N N . THR A 1 393 ? -23.562 -16.289 -42.488 1.00 73.88 393 THR A N 1
ATOM 3068 C CA . THR A 1 393 ? -24.956 -16.539 -42.863 1.00 73.88 393 THR A CA 1
ATOM 3069 C C . THR A 1 393 ? -25.042 -17.727 -43.800 1.00 73.88 393 THR A C 1
ATOM 3071 O O . THR A 1 393 ? -24.238 -17.848 -44.719 1.00 73.88 393 THR A O 1
ATOM 3074 N N . ASP A 1 394 ? -26.033 -18.573 -43.556 1.00 72.06 394 ASP A N 1
ATOM 3075 C CA . ASP A 1 394 ? -26.418 -19.673 -44.430 1.00 72.06 394 ASP A CA 1
ATOM 3076 C C . ASP A 1 394 ? -27.658 -19.227 -45.218 1.00 72.06 394 ASP A C 1
ATOM 3078 O O . ASP A 1 394 ? -28.723 -19.009 -44.626 1.00 72.06 394 ASP A O 1
ATOM 3082 N N . GLU A 1 395 ? -27.492 -18.970 -46.516 1.00 74.12 395 GLU A N 1
ATOM 3083 C CA . GLU A 1 395 ? -28.583 -18.586 -47.415 1.00 74.12 395 GLU A CA 1
ATOM 3084 C C . GLU A 1 395 ? -29.143 -19.860 -48.064 1.00 74.12 395 GLU A C 1
ATOM 3086 O O . GLU A 1 395 ? -28.397 -20.536 -48.766 1.00 74.12 395 GLU A O 1
ATOM 3091 N N . PRO A 1 396 ? -30.420 -20.216 -47.828 1.00 72.56 396 PRO A N 1
ATOM 3092 C CA . PRO A 1 396 ? -31.000 -21.417 -48.415 1.00 72.56 396 PRO A CA 1
ATOM 3093 C C . PRO A 1 396 ? -31.116 -21.257 -49.932 1.00 72.56 396 PRO A C 1
ATOM 3095 O O . PRO A 1 396 ? -31.763 -20.319 -50.410 1.00 72.56 396 PRO A O 1
ATOM 3098 N N . ASP A 1 397 ? -30.534 -22.196 -50.665 1.00 83.50 397 ASP A N 1
ATOM 3099 C CA . ASP A 1 397 ? -30.608 -22.290 -52.118 1.00 83.50 397 ASP A CA 1
ATOM 3100 C C . ASP A 1 397 ? -31.102 -23.690 -52.480 1.00 83.50 397 ASP A C 1
ATOM 3102 O O . ASP A 1 397 ? -30.492 -24.690 -52.116 1.00 83.50 397 ASP A O 1
ATOM 3106 N N . GLU A 1 398 ? -32.246 -23.769 -53.166 1.00 82.62 398 GLU A N 1
ATOM 3107 C CA . GLU A 1 398 ? -32.898 -25.051 -53.445 1.00 82.62 398 GLU A CA 1
ATOM 3108 C C . GLU A 1 398 ? -32.022 -25.994 -54.280 1.00 82.62 398 GLU A C 1
ATOM 3110 O O . GLU A 1 398 ? -32.132 -27.209 -54.123 1.00 82.62 398 GLU A O 1
ATOM 3115 N N . GLU A 1 399 ? -31.178 -25.463 -55.168 1.00 84.50 399 GLU A N 1
ATOM 3116 C CA . GLU A 1 399 ? -30.326 -26.266 -56.043 1.00 84.50 399 GLU A CA 1
ATOM 3117 C C . GLU A 1 399 ? -29.105 -26.779 -55.274 1.00 84.50 399 GLU A C 1
ATOM 3119 O O . GLU A 1 399 ? -28.824 -27.980 -55.301 1.00 84.50 399 GLU A O 1
ATOM 3124 N N . ASP A 1 400 ? -28.426 -25.910 -54.524 1.00 80.25 400 ASP A N 1
ATOM 3125 C CA . ASP A 1 400 ? -27.276 -26.288 -53.698 1.00 80.25 400 ASP A CA 1
ATOM 3126 C C . ASP A 1 400 ? -27.680 -27.215 -52.541 1.00 80.25 400 ASP A C 1
ATOM 3128 O O . ASP A 1 400 ? -27.009 -28.223 -52.297 1.00 80.25 400 ASP A O 1
ATOM 3132 N N . ASP A 1 401 ? -28.813 -26.947 -51.885 1.00 85.81 401 ASP A N 1
ATOM 3133 C CA . ASP A 1 401 ? -29.363 -27.804 -50.832 1.00 85.81 401 ASP A CA 1
ATOM 3134 C C . ASP A 1 401 ? -29.779 -29.173 -51.391 1.00 85.81 401 ASP A C 1
ATOM 3136 O O . ASP A 1 401 ? -29.536 -30.202 -50.751 1.00 85.81 401 ASP A O 1
ATOM 3140 N N . ALA A 1 402 ? -30.365 -29.222 -52.595 1.00 84.50 402 ALA A N 1
ATOM 3141 C CA . ALA A 1 402 ? -30.708 -30.480 -53.256 1.00 84.50 402 ALA A CA 1
ATOM 3142 C C . ALA A 1 402 ? -29.457 -31.279 -53.635 1.00 84.50 402 ALA A C 1
ATOM 3144 O O . ALA A 1 402 ? -29.401 -32.478 -53.358 1.00 84.50 402 ALA A O 1
ATOM 3145 N N . ASN A 1 403 ? -28.439 -30.624 -54.196 1.00 85.25 403 ASN A N 1
ATOM 3146 C CA . ASN A 1 403 ? -27.165 -31.253 -54.542 1.00 85.25 403 ASN A CA 1
ATOM 3147 C C . ASN A 1 403 ? -26.458 -31.804 -53.294 1.00 85.25 403 ASN A C 1
ATOM 3149 O O . ASN A 1 403 ? -25.943 -32.926 -53.305 1.00 85.25 403 ASN A O 1
ATOM 3153 N N . LEU A 1 404 ? -26.456 -31.042 -52.195 1.00 82.12 404 LEU A N 1
ATOM 3154 C CA . LEU A 1 404 ? -25.872 -31.465 -50.925 1.00 82.12 404 LEU A CA 1
ATOM 3155 C C . LEU A 1 404 ? -26.647 -32.640 -50.316 1.00 82.12 404 LEU A C 1
ATOM 3157 O O . LEU A 1 404 ? -26.040 -33.619 -49.877 1.00 82.12 404 LEU A O 1
ATOM 3161 N N . ALA A 1 405 ? -27.980 -32.576 -50.316 1.00 85.62 405 ALA A N 1
ATOM 3162 C CA . ALA A 1 405 ? -28.829 -33.658 -49.832 1.00 85.62 405 ALA A CA 1
ATOM 3163 C C . ALA A 1 405 ? -28.655 -34.931 -50.671 1.00 85.62 405 ALA A C 1
ATOM 3165 O O . ALA A 1 405 ? -28.492 -36.012 -50.105 1.00 85.62 405 ALA A O 1
ATOM 3166 N N . GLU A 1 406 ? -28.625 -34.818 -52.001 1.00 86.75 406 GLU A N 1
ATOM 3167 C CA . GLU A 1 406 ? -28.389 -35.938 -52.913 1.00 86.75 406 GLU A CA 1
ATOM 3168 C C . GLU A 1 406 ? -27.002 -36.546 -52.688 1.00 86.75 406 GLU A C 1
ATOM 3170 O O . GLU A 1 406 ? -26.871 -37.766 -52.588 1.00 86.75 406 GLU A O 1
ATOM 3175 N N . HIS A 1 407 ? -25.972 -35.719 -52.494 1.00 83.00 407 HIS A N 1
ATOM 3176 C CA . HIS A 1 407 ? -24.635 -36.200 -52.160 1.00 83.00 407 HIS A CA 1
ATOM 3177 C C . HIS A 1 407 ? -24.607 -36.972 -50.831 1.00 83.00 407 HIS A C 1
ATOM 3179 O O . HIS A 1 407 ? -24.012 -38.051 -50.753 1.00 83.00 407 HIS A O 1
ATOM 3185 N N . ILE A 1 408 ? -25.280 -36.467 -49.791 1.00 83.25 408 ILE A N 1
ATOM 3186 C CA . ILE A 1 408 ? -25.381 -37.138 -48.485 1.00 83.25 408 ILE A CA 1
ATOM 3187 C C . ILE A 1 408 ? -26.162 -38.454 -48.601 1.00 83.25 408 ILE A C 1
ATOM 3189 O O . ILE A 1 408 ? -25.760 -39.458 -48.010 1.00 83.25 408 ILE A O 1
ATOM 3193 N N . ILE A 1 409 ? -27.262 -38.472 -49.359 1.00 86.25 409 ILE A N 1
ATOM 3194 C CA . ILE A 1 409 ? -28.073 -39.674 -49.592 1.00 86.25 409 ILE A CA 1
ATOM 3195 C C . ILE A 1 409 ? -27.261 -40.720 -50.353 1.00 86.25 409 ILE A C 1
ATOM 3197 O O . ILE A 1 409 ? -27.197 -41.863 -49.908 1.00 86.25 409 ILE A O 1
ATOM 3201 N N . ASN A 1 410 ? -26.586 -40.334 -51.437 1.00 81.38 410 ASN A N 1
ATOM 3202 C CA . ASN A 1 410 ? -25.763 -41.241 -52.237 1.00 81.38 410 ASN A CA 1
ATOM 3203 C C . ASN A 1 410 ? -24.593 -41.803 -51.425 1.00 81.38 410 ASN A C 1
ATOM 3205 O O . ASN A 1 410 ? -24.334 -43.003 -51.469 1.00 81.38 410 ASN A O 1
ATOM 3209 N N . THR A 1 411 ? -23.940 -40.970 -50.611 1.00 79.00 411 THR A N 1
ATOM 3210 C CA . THR A 1 411 ? -22.849 -41.411 -49.728 1.00 79.00 411 THR A CA 1
ATOM 3211 C C . THR A 1 411 ? -23.344 -42.397 -48.667 1.00 79.00 411 THR A C 1
ATOM 3213 O O . THR A 1 411 ? -22.703 -43.418 -48.420 1.00 79.00 411 THR A O 1
ATOM 3216 N N . ASN A 1 412 ? -24.503 -42.136 -48.053 1.00 77.75 412 ASN A N 1
ATOM 3217 C CA . ASN A 1 412 ? -25.101 -43.063 -47.090 1.00 77.75 412 ASN A CA 1
ATOM 3218 C C . ASN A 1 412 ? -25.561 -44.367 -47.752 1.00 77.75 412 ASN A C 1
ATOM 3220 O O . ASN A 1 412 ? -25.340 -45.435 -47.187 1.00 77.75 412 ASN A O 1
ATOM 3224 N N . TYR A 1 413 ? -26.145 -44.297 -48.951 1.00 76.75 413 TYR A N 1
ATOM 3225 C CA . TYR A 1 413 ? -26.583 -45.465 -49.714 1.00 76.75 413 TYR A CA 1
ATOM 3226 C C . TYR A 1 413 ? -25.400 -46.351 -50.127 1.00 76.75 413 TYR A C 1
ATOM 3228 O O . TYR A 1 413 ? -25.450 -47.565 -49.941 1.00 76.75 413 TYR A O 1
ATOM 3236 N N . ALA A 1 414 ? -24.296 -45.753 -50.586 1.00 73.69 414 ALA A N 1
ATOM 3237 C CA . ALA A 1 414 ? -23.048 -46.465 -50.862 1.00 73.69 414 ALA A CA 1
ATOM 3238 C C . ALA A 1 414 ? -22.476 -47.130 -49.594 1.00 73.69 414 ALA A C 1
ATOM 3240 O O . ALA A 1 414 ? -22.073 -48.295 -49.620 1.00 73.69 414 ALA A O 1
ATOM 3241 N N . GLY A 1 415 ? -22.512 -46.433 -48.451 1.00 72.06 415 GLY A N 1
ATOM 3242 C CA . GLY A 1 415 ? -22.124 -46.994 -47.152 1.00 72.06 415 GLY A CA 1
ATOM 3243 C C . GLY A 1 415 ? -23.011 -48.163 -46.696 1.00 72.06 415 GLY A C 1
ATOM 3244 O O . GLY A 1 415 ? -22.512 -49.160 -46.161 1.00 72.06 415 GLY A O 1
ATOM 3245 N N . GLU A 1 416 ? -24.319 -48.086 -46.944 1.00 74.31 416 GLU A N 1
ATOM 3246 C CA . GLU A 1 416 ? -25.278 -49.154 -46.649 1.00 74.31 416 GLU A CA 1
ATOM 3247 C C . GLU A 1 416 ? -25.040 -50.379 -47.547 1.00 74.31 416 GLU A C 1
ATOM 3249 O O . GLU A 1 416 ? -24.940 -51.499 -47.041 1.00 74.31 416 GLU A O 1
ATOM 3254 N N . LEU A 1 417 ? -24.832 -50.174 -48.852 1.00 70.00 417 LEU A N 1
ATOM 3255 C CA . LEU A 1 417 ? -24.485 -51.227 -49.812 1.00 70.00 417 LEU A CA 1
ATOM 3256 C C . LEU A 1 417 ? -23.166 -51.929 -49.452 1.00 70.00 417 LEU A C 1
ATOM 3258 O O . LEU A 1 417 ? -23.087 -53.163 -49.488 1.00 70.00 417 LEU A O 1
ATOM 3262 N N . HIS A 1 418 ? -22.150 -51.162 -49.045 1.00 66.75 418 HIS A N 1
ATOM 3263 C CA . HIS A 1 418 ? -20.872 -51.700 -48.578 1.00 66.75 418 HIS A CA 1
ATOM 3264 C C . HIS A 1 418 ? -21.065 -52.592 -47.341 1.00 66.75 418 HIS A C 1
ATOM 3266 O O . HIS A 1 418 ? -20.579 -53.725 -47.292 1.00 66.75 418 HIS A O 1
ATOM 3272 N N . THR A 1 419 ? -21.856 -52.125 -46.372 1.00 68.69 419 THR A N 1
ATOM 3273 C CA . THR A 1 419 ? -22.170 -52.866 -45.139 1.00 68.69 419 THR A CA 1
ATOM 3274 C C . THR A 1 419 ? -22.973 -54.140 -45.427 1.00 68.69 419 THR A C 1
ATOM 3276 O O . THR A 1 419 ? -22.726 -55.188 -44.819 1.00 68.69 419 THR A O 1
ATOM 3279 N N . HIS A 1 420 ? -23.911 -54.084 -46.377 1.00 64.69 420 HIS A N 1
ATOM 3280 C CA . HIS A 1 420 ? -24.735 -55.221 -46.787 1.00 64.69 420 HIS A CA 1
ATOM 3281 C C . HIS A 1 420 ? -23.909 -56.299 -47.504 1.00 64.69 420 HIS A C 1
ATOM 3283 O O . HIS A 1 420 ? -24.188 -57.494 -47.355 1.00 64.69 420 HIS A O 1
ATOM 3289 N N . ARG A 1 421 ? -22.866 -55.896 -48.244 1.00 64.62 421 ARG A N 1
ATOM 3290 C CA . ARG A 1 421 ? -21.907 -56.804 -48.883 1.00 64.62 421 ARG A CA 1
ATOM 3291 C C . ARG A 1 421 ? -20.983 -57.492 -47.882 1.00 64.62 421 ARG A C 1
ATOM 3293 O O . ARG A 1 421 ? -20.760 -58.691 -48.010 1.00 64.62 421 ARG A O 1
ATOM 3300 N N . GLU A 1 422 ? -20.470 -56.770 -46.889 1.00 63.53 422 GLU A N 1
ATOM 3301 C CA . GLU A 1 422 ? -19.560 -57.350 -45.893 1.00 63.53 422 GLU A CA 1
ATOM 3302 C C . GLU A 1 422 ? -20.265 -58.299 -44.913 1.00 63.53 422 GLU A C 1
ATOM 3304 O O . GLU A 1 422 ? -19.697 -59.323 -44.537 1.00 63.53 422 GLU A O 1
ATOM 3309 N N . ASN A 1 423 ? -21.510 -58.001 -44.525 1.00 64.38 423 ASN A N 1
ATOM 3310 C CA . ASN A 1 423 ? -22.195 -58.732 -43.452 1.00 64.38 423 ASN A CA 1
ATOM 3311 C C . ASN A 1 423 ? -23.222 -59.778 -43.924 1.00 64.38 423 ASN A C 1
ATOM 3313 O O . ASN A 1 423 ? -23.749 -60.525 -43.097 1.00 64.38 423 ASN A O 1
ATOM 3317 N N . THR A 1 424 ? -23.497 -59.887 -45.230 1.00 54.88 424 THR A N 1
ATOM 3318 C CA . THR A 1 424 ? -24.434 -60.886 -45.779 1.00 54.88 424 THR A CA 1
ATOM 3319 C C . THR A 1 424 ? -23.703 -61.901 -46.655 1.00 54.88 424 THR A C 1
ATOM 3321 O O . THR A 1 424 ? -23.267 -61.588 -47.758 1.00 54.88 424 THR A O 1
ATOM 3324 N N . ALA A 1 425 ? -23.635 -63.162 -46.212 1.00 55.81 425 ALA A N 1
ATOM 3325 C CA . ALA A 1 425 ? -22.871 -64.234 -46.874 1.00 55.81 425 ALA A CA 1
ATOM 3326 C C . ALA A 1 425 ? -23.345 -64.612 -48.301 1.00 55.81 425 ALA A C 1
ATOM 3328 O O . ALA A 1 425 ? -22.681 -65.385 -48.985 1.00 55.81 425 ALA A O 1
ATOM 3329 N N . THR A 1 426 ? -24.494 -64.095 -48.745 1.00 53.56 426 THR A N 1
ATOM 3330 C CA . THR A 1 426 ? -25.068 -64.269 -50.096 1.00 53.56 426 THR A CA 1
ATOM 3331 C C . THR A 1 426 ? -25.464 -62.920 -50.708 1.00 53.56 426 THR A C 1
ATOM 3333 O O . THR A 1 426 ? -26.506 -62.794 -51.346 1.00 53.56 426 THR A O 1
ATOM 3336 N N . SER A 1 427 ? -24.665 -61.874 -50.478 1.00 54.16 427 SER A N 1
ATOM 3337 C CA . SER A 1 427 ? -24.881 -60.595 -51.156 1.00 54.16 427 SER A CA 1
ATOM 3338 C C . SER A 1 427 ? -24.575 -60.720 -52.652 1.00 54.16 427 SER A C 1
ATOM 3340 O O . SER A 1 427 ? -23.502 -61.186 -53.031 1.00 54.16 427 SER A O 1
ATOM 3342 N N . ASN A 1 428 ? -25.516 -60.284 -53.494 1.00 61.91 428 ASN A N 1
ATOM 3343 C CA . ASN A 1 428 ? -25.343 -60.188 -54.948 1.00 61.91 428 ASN A CA 1
ATOM 3344 C C . ASN A 1 428 ? -24.850 -58.796 -55.390 1.00 61.91 428 ASN A C 1
ATOM 3346 O O . ASN A 1 428 ? -24.803 -58.537 -56.587 1.00 61.91 428 ASN A O 1
ATOM 3350 N N . VAL A 1 429 ? -24.518 -57.910 -54.441 1.00 60.62 429 VAL A N 1
ATOM 3351 C CA . VAL A 1 429 ? -24.083 -56.532 -54.710 1.00 60.62 429 VAL A CA 1
ATOM 3352 C C . VAL A 1 429 ? -22.625 -56.523 -55.172 1.00 60.62 429 VAL A C 1
ATOM 3354 O O . VAL A 1 429 ? -21.724 -56.981 -54.459 1.00 60.62 429 VAL A O 1
ATOM 3357 N N . THR A 1 430 ? -22.392 -56.009 -56.374 1.00 63.41 430 THR A N 1
ATOM 3358 C CA . THR A 1 430 ? -21.076 -55.938 -57.024 1.00 63.41 430 THR A CA 1
ATOM 3359 C C . THR A 1 430 ? -20.306 -54.676 -56.611 1.00 63.41 430 THR A C 1
ATOM 3361 O O . THR A 1 430 ? -20.898 -53.717 -56.137 1.00 63.41 430 THR A O 1
ATOM 3364 N N . GLN A 1 431 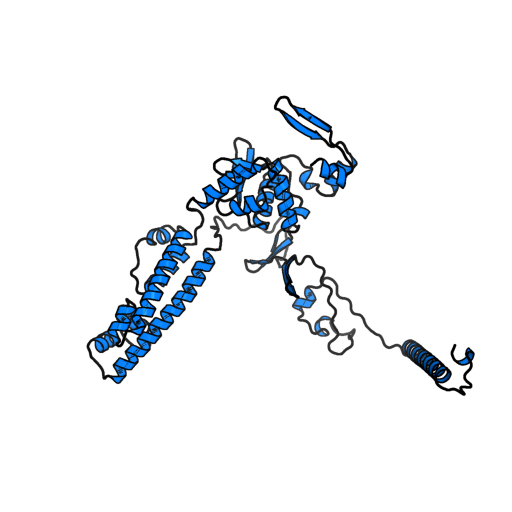? -18.968 -54.656 -56.736 1.00 61.44 431 GLN A N 1
ATOM 3365 C CA . GLN A 1 431 ? -18.162 -53.467 -56.379 1.00 61.44 431 GLN A CA 1
ATOM 3366 C C . GLN A 1 431 ? -18.514 -52.246 -57.249 1.00 61.44 431 GLN A C 1
ATOM 3368 O O . GLN A 1 431 ? -18.543 -51.142 -56.730 1.00 61.44 431 GLN A O 1
ATOM 3373 N N . GLU A 1 432 ? -18.852 -52.458 -58.524 1.00 63.34 432 GLU A N 1
ATOM 3374 C CA . GLU A 1 432 ? -19.308 -51.397 -59.440 1.00 63.34 432 GLU A CA 1
ATOM 3375 C C . GLU A 1 432 ? -20.651 -50.766 -59.038 1.00 63.34 432 GLU A C 1
ATOM 3377 O O . GLU A 1 432 ? -20.976 -49.700 -59.537 1.00 63.34 432 GLU A O 1
ATOM 3382 N N . GLU A 1 433 ? -21.446 -51.407 -58.175 1.00 60.25 433 GLU A N 1
ATOM 3383 C CA . GLU A 1 433 ? -22.696 -50.826 -57.656 1.00 60.25 433 GLU A CA 1
ATOM 3384 C C . GLU A 1 433 ? -22.483 -50.032 -56.355 1.00 60.25 433 GLU A C 1
ATOM 3386 O O . GLU A 1 433 ? -23.395 -49.336 -55.912 1.00 60.25 433 GLU A O 1
ATOM 3391 N N . VAL A 1 434 ? -21.313 -50.173 -55.720 1.00 60.34 434 VAL A N 1
ATOM 3392 C CA . VAL A 1 434 ? -20.931 -49.484 -54.473 1.00 60.34 434 VAL A CA 1
ATOM 3393 C C . VAL A 1 434 ? -20.137 -48.206 -54.758 1.00 60.34 434 VAL A C 1
ATOM 3395 O O . VAL A 1 434 ? -20.254 -47.247 -53.995 1.00 60.34 434 VAL A O 1
ATOM 3398 N N . ASP A 1 435 ? -19.319 -48.230 -55.812 1.00 57.16 435 ASP A N 1
ATOM 3399 C CA . ASP A 1 435 ? -18.508 -47.106 -56.300 1.00 57.16 435 ASP A CA 1
ATOM 3400 C C . ASP A 1 435 ? -19.345 -46.147 -57.163 1.00 57.16 435 ASP A C 1
ATOM 3402 O O . ASP A 1 435 ? -19.123 -44.916 -57.052 1.00 57.16 435 ASP A O 1
#

pLDDT: mean 84.47, std 13.21, range [41.12, 98.31]

Secondary structure (DSSP, 8-state):
-HHHHHHHH----EEEE-TT--EEEE---HHHHHHHHHH-GGGSS-TTT----HHHHTS-HHHHHHHHHHHHHHHEEE-SS-EEEEES-HHHHHHHHHHHHHTT--EEEEEETTTTEEEEEEPGGGHHHHHHHHS-TTSTTHHHHHHHHHHHHTS--TT-EE-THHHHHHHHHHHHTTPPPPSTTHHHHHHT--EEHHHHHHHHHHHHHHHHHHHHHHHT--SHHHHHHHHT--HHHHHTTSTT--HHHHHHHHTT-S-HHHHHHHHHHHHHHHHHHHHHHHHHHHHHHTTTTSPP----------S-STT--S--SSEEETTTTEEEETTEEE--EEEEEETTEEEEEES-S-------BTTSS--TTS-HHHHBSS-HHHHTT-S----------HHHHHHHHHHHHHHHHHHHHHHHHHH-TT----GGGT-

Mean predicted aligned error: 14.89 Å

Nearest PDB structures (foldseek):
  5o6i-assembly3_K  TM=8.437E-01  e=2.084E-04  Desulfurococcus mucosus
  5akm-assembly2_K  TM=8.269E-01  e=1.793E-04  Desulfurococcus mucosus
  2vs8-assembly3_K  TM=8.100E-01  e=1.793E-04  Desulfurococcus mucosus
  5o6i-assembly1_A  TM=7.341E-01  e=6.917E-05  Desulfurococcus mucosus
  2vs7-assembly2_D  TM=7.601E-01  e=2.547E-04  Desulfurococcus mucosus